Protein AF-0000000075643324 (afdb_homodimer)

Structure (mmCIF, N/CA/C/O backbone):
data_AF-0000000075643324-model_v1
#
loop_
_entity.id
_entity.type
_entity.pdbx_description
1 polymer 'Odorant-binding protein'
#
loop_
_atom_site.group_PDB
_atom_site.id
_atom_site.type_symbol
_atom_site.label_atom_id
_atom_site.label_alt_id
_atom_site.label_comp_id
_atom_site.label_asym_id
_atom_site.label_entity_id
_atom_site.label_seq_id
_atom_site.pdbx_PDB_ins_code
_atom_site.Cartn_x
_atom_site.Cartn_y
_atom_site.Cartn_z
_atom_site.occupancy
_atom_site.B_iso_or_equiv
_atom_site.auth_seq_id
_atom_site.auth_comp_id
_atom_site.auth_asym_id
_atom_site.auth_atom_id
_atom_site.pdbx_PDB_model_num
ATOM 1 N N . MET A 1 1 ? 51.656 -28.328 45.594 1 26.05 1 MET A N 1
ATOM 2 C CA . MET A 1 1 ? 50.875 -28.328 44.344 1 26.05 1 MET A CA 1
ATOM 3 C C . MET A 1 1 ? 49.688 -27.375 44.469 1 26.05 1 MET A C 1
ATOM 5 O O . MET A 1 1 ? 48.844 -27.516 45.344 1 26.05 1 MET A O 1
ATOM 9 N N . LYS A 1 2 ? 49.938 -26.016 44.125 1 32.22 2 LYS A N 1
ATOM 10 C CA . LYS A 1 2 ? 49.156 -24.797 44.031 1 32.22 2 LYS A CA 1
ATOM 11 C C . LYS A 1 2 ? 47.938 -24.969 43.125 1 32.22 2 LYS A C 1
ATOM 13 O O . LYS A 1 2 ? 48.094 -25.266 41.938 1 32.22 2 LYS A O 1
ATOM 18 N N . PHE A 1 3 ? 46.844 -25.469 43.656 1 33.06 3 PHE A N 1
ATOM 19 C CA . PHE A 1 3 ? 45.562 -25.594 42.938 1 33.06 3 PHE A CA 1
ATOM 20 C C . PHE A 1 3 ? 45.156 -24.25 42.344 1 33.06 3 PHE A C 1
ATOM 22 O O . PHE A 1 3 ? 45 -23.266 43.062 1 33.06 3 PHE A O 1
ATOM 29 N N . TYR A 1 4 ? 45.625 -23.938 41.125 1 33.69 4 TYR A N 1
ATOM 30 C CA . TYR A 1 4 ? 45.219 -22.891 40.219 1 33.69 4 TYR A CA 1
ATOM 31 C C . TYR A 1 4 ? 43.688 -22.922 40.031 1 33.69 4 TYR A C 1
ATOM 33 O O . TYR A 1 4 ? 43.125 -23.953 39.625 1 33.69 4 TYR A O 1
ATOM 41 N N . TYR A 1 5 ? 42.906 -22.359 41 1 31.95 5 TYR A N 1
ATOM 42 C CA . TYR A 1 5 ? 41.5 -22.031 40.781 1 31.95 5 TYR A CA 1
ATOM 43 C C . TYR A 1 5 ? 41.281 -21.375 39.438 1 31.95 5 TYR A C 1
ATOM 45 O O . TYR A 1 5 ? 41.844 -20.328 39.156 1 31.95 5 TYR A O 1
ATOM 53 N N . SER A 1 6 ? 41.125 -22.188 38.375 1 31.22 6 SER A N 1
ATOM 54 C CA . SER A 1 6 ? 40.625 -21.812 37.062 1 31.22 6 SER A CA 1
ATOM 55 C C . SER A 1 6 ? 39.312 -21 37.188 1 31.22 6 SER A C 1
ATOM 57 O O . SER A 1 6 ? 38.344 -21.5 37.719 1 31.22 6 SER A O 1
ATOM 59 N N . THR A 1 7 ? 39.438 -19.719 37.469 1 31.36 7 THR A N 1
ATOM 60 C CA . THR A 1 7 ? 38.344 -18.75 37.312 1 31.36 7 THR A CA 1
ATOM 61 C C . THR A 1 7 ? 37.625 -18.953 35.969 1 31.36 7 THR A C 1
ATOM 63 O O . THR A 1 7 ? 38.219 -18.75 34.906 1 31.36 7 THR A O 1
ATOM 66 N N . LEU A 1 8 ? 36.75 -19.969 35.875 1 30.42 8 LEU A N 1
ATOM 67 C CA . LEU A 1 8 ? 35.812 -20.078 34.781 1 30.42 8 LEU A CA 1
ATOM 68 C C . LEU A 1 8 ? 35.062 -18.766 34.594 1 30.42 8 LEU A C 1
ATOM 70 O O . LEU A 1 8 ? 34.281 -18.344 35.469 1 30.42 8 LEU A O 1
ATOM 74 N N . VAL A 1 9 ? 35.688 -17.734 34 1 28.97 9 VAL A N 1
ATOM 75 C CA . VAL A 1 9 ? 35 -16.578 33.469 1 28.97 9 VAL A CA 1
ATOM 76 C C . VAL A 1 9 ? 33.844 -17.016 32.562 1 28.97 9 VAL A C 1
ATOM 78 O O . VAL A 1 9 ? 34.094 -17.562 31.469 1 28.97 9 VAL A O 1
ATOM 81 N N . VAL A 1 10 ? 32.781 -17.547 33.094 1 28.33 10 VAL A N 1
ATOM 82 C CA . VAL A 1 10 ? 31.531 -17.641 32.344 1 28.33 10 VAL A CA 1
ATOM 83 C C . VAL A 1 10 ? 31.25 -16.297 31.641 1 28.33 10 VAL A C 1
ATOM 85 O O . VAL A 1 10 ? 30.969 -15.305 32.312 1 28.33 10 VAL A O 1
ATOM 88 N N . ALA A 1 11 ? 31.984 -15.992 30.609 1 29.44 11 ALA A N 1
ATOM 89 C CA . ALA A 1 11 ? 31.547 -14.953 29.672 1 29.44 11 ALA A CA 1
ATOM 90 C C . ALA A 1 11 ? 30.047 -15.078 29.391 1 29.44 11 ALA A C 1
ATOM 92 O O . ALA A 1 11 ? 29.609 -16.031 28.75 1 29.44 11 ALA A O 1
ATOM 93 N N . LEU A 1 12 ? 29.234 -14.609 30.344 1 29.08 12 LEU A N 1
ATOM 94 C CA . LEU A 1 12 ? 27.844 -14.305 30.016 1 29.08 12 LEU A CA 1
ATOM 95 C C . LEU A 1 12 ? 27.75 -13.602 28.656 1 29.08 12 LEU A C 1
ATOM 97 O O . LEU A 1 12 ? 28.156 -12.445 28.531 1 29.08 12 LEU A O 1
ATOM 101 N N . VAL A 1 13 ? 27.953 -14.375 27.562 1 28.94 13 VAL A N 1
ATOM 102 C CA . VAL A 1 13 ? 27.484 -13.898 26.266 1 28.94 13 VAL A CA 1
ATOM 103 C C . VAL A 1 13 ? 26.094 -13.305 26.406 1 28.94 13 VAL A C 1
ATOM 105 O O . VAL A 1 13 ? 25.125 -14.023 26.688 1 28.94 13 VAL A O 1
ATOM 108 N N . LEU A 1 14 ? 25.969 -12.133 27.094 1 29.2 14 LEU A N 1
ATOM 109 C CA . LEU A 1 14 ? 24.734 -11.359 26.906 1 29.2 14 LEU A CA 1
ATOM 110 C C . LEU A 1 14 ? 24.312 -11.359 25.438 1 29.2 14 LEU A C 1
ATOM 112 O O . LEU A 1 14 ? 25.078 -10.93 24.562 1 29.2 14 LEU A O 1
ATOM 116 N N . PRO A 1 15 ? 23.469 -12.297 25.016 1 30.7 15 PRO A N 1
ATOM 117 C CA . PRO A 1 15 ? 22.891 -12.023 23.703 1 30.7 15 PRO A CA 1
ATOM 118 C C . PRO A 1 15 ? 22.484 -10.562 23.531 1 30.7 15 PRO A C 1
ATOM 120 O O . PRO A 1 15 ? 21.75 -10.016 24.359 1 30.7 15 PRO A O 1
ATOM 123 N N . ALA A 1 16 ? 23.375 -9.672 23.125 1 28.12 16 ALA A N 1
ATOM 124 C CA . ALA A 1 16 ? 22.906 -8.422 22.516 1 28.12 16 ALA A CA 1
ATOM 125 C C . ALA A 1 16 ? 21.594 -8.633 21.781 1 28.12 16 ALA A C 1
ATOM 127 O O . ALA A 1 16 ? 21.562 -9.281 20.719 1 28.12 16 ALA A O 1
ATOM 128 N N . LEU A 1 17 ? 20.469 -8.781 22.516 1 29.27 17 LEU A N 1
ATOM 129 C CA . LEU A 1 17 ? 19.188 -8.438 21.906 1 29.27 17 LEU A CA 1
ATOM 130 C C . LEU A 1 17 ? 19.344 -7.242 20.969 1 29.27 17 LEU A C 1
ATOM 132 O O . LEU A 1 17 ? 19.469 -6.105 21.438 1 29.27 17 LEU A O 1
ATOM 136 N N . ILE A 1 18 ? 20.172 -7.312 19.984 1 28.97 18 ILE A N 1
ATOM 137 C CA . ILE A 1 18 ? 19.969 -6.344 18.906 1 28.97 18 ILE A CA 1
ATOM 138 C C . ILE A 1 18 ? 18.484 -6.004 18.812 1 28.97 18 ILE A C 1
ATOM 140 O O . ILE A 1 18 ? 17.656 -6.875 18.516 1 28.97 18 ILE A O 1
ATOM 144 N N . MET A 1 19 ? 18 -5.098 19.688 1 28.7 19 MET A N 1
ATOM 145 C CA . MET A 1 19 ? 16.797 -4.34 19.359 1 28.7 19 MET A CA 1
ATOM 146 C C . MET A 1 19 ? 16.672 -4.121 17.859 1 28.7 19 MET A C 1
ATOM 148 O O . MET A 1 19 ? 17.484 -3.404 17.266 1 28.7 19 MET A O 1
ATOM 152 N N . ALA A 1 20 ? 16.406 -5.16 17.125 1 31.94 20 ALA A N 1
ATOM 153 C CA . ALA A 1 20 ? 15.883 -4.992 15.773 1 31.94 20 ALA A CA 1
ATOM 154 C C . ALA A 1 20 ? 15.055 -3.715 15.664 1 31.94 20 ALA A C 1
ATOM 156 O O . ALA A 1 20 ? 14.047 -3.561 16.359 1 31.94 20 ALA A O 1
ATOM 157 N N . SER A 1 21 ? 15.672 -2.566 15.68 1 33.41 21 SER A N 1
ATOM 158 C CA . SER A 1 21 ? 14.992 -1.365 15.203 1 33.41 21 SER A CA 1
ATOM 159 C C . SER A 1 21 ? 13.867 -1.714 14.242 1 33.41 21 SER A C 1
ATOM 161 O O . SER A 1 21 ? 14.07 -2.479 13.297 1 33.41 21 SER A O 1
ATOM 163 N N . HIS A 1 22 ? 12.703 -1.805 14.75 1 32.66 22 HIS A N 1
ATOM 164 C CA . HIS A 1 22 ? 11.406 -2.014 14.109 1 32.66 22 HIS A CA 1
ATOM 165 C C . HIS A 1 22 ? 11.281 -1.162 12.844 1 32.66 22 HIS A C 1
ATOM 167 O O . HIS A 1 22 ? 10.766 -0.044 12.898 1 32.66 22 HIS A O 1
ATOM 173 N N . TRP A 1 23 ? 12.43 -0.871 12.219 1 35.53 23 TRP A N 1
ATOM 174 C CA . TRP A 1 23 ? 12.141 -0.378 10.883 1 35.53 23 TRP A CA 1
ATOM 175 C C . TRP A 1 23 ? 10.836 -0.973 10.352 1 35.53 23 TRP A C 1
ATOM 177 O O . TRP A 1 23 ? 10.547 -2.15 10.578 1 35.53 23 TRP A O 1
ATOM 187 N N . LYS A 1 24 ? 9.812 -0.297 10.57 1 41.84 24 LYS A N 1
ATOM 188 C CA . LYS A 1 24 ? 8.578 -0.656 9.883 1 41.84 24 LYS A CA 1
ATOM 189 C C . LYS A 1 24 ? 8.875 -1.443 8.609 1 41.84 24 LYS A C 1
ATOM 191 O O . LYS A 1 24 ? 9.555 -0.949 7.707 1 41.84 24 LYS A O 1
ATOM 196 N N . SER A 1 25 ? 9.328 -2.656 8.648 1 49.97 25 SER A N 1
ATOM 197 C CA . SER A 1 25 ? 9.609 -3.609 7.578 1 49.97 25 SER A CA 1
ATOM 198 C C . SER A 1 25 ? 8.734 -3.352 6.359 1 49.97 25 SER A C 1
ATOM 200 O O . SER A 1 25 ? 7.555 -3.014 6.496 1 49.97 25 SER A O 1
ATOM 202 N N . PRO A 1 26 ? 9.484 -3.211 5.242 1 57.12 26 PRO A N 1
ATOM 203 C CA . PRO A 1 26 ? 8.867 -3.428 3.934 1 57.12 26 PRO A CA 1
ATOM 204 C C . PRO A 1 26 ? 7.691 -4.398 3.988 1 57.12 26 PRO A C 1
ATOM 206 O O . PRO A 1 26 ? 7.465 -5.043 5.016 1 57.12 26 PRO A O 1
ATOM 209 N N . HIS A 1 27 ? 6.914 -4.258 3 1 77.62 27 HIS A N 1
ATOM 210 C CA . HIS A 1 27 ? 5.75 -5.074 2.682 1 77.62 27 HIS A CA 1
ATOM 211 C C . HIS A 1 27 ? 6.059 -6.559 2.828 1 77.62 27 HIS A C 1
ATOM 213 O O . HIS A 1 27 ? 6.449 -7.215 1.858 1 77.62 27 HIS A O 1
ATOM 219 N N . LEU A 1 28 ? 6.25 -7.031 4.184 1 88.88 28 LEU A N 1
ATOM 220 C CA . LEU A 1 28 ? 6.398 -8.461 4.41 1 88.88 28 LEU A CA 1
ATOM 221 C C . LEU A 1 28 ? 5.047 -9.117 4.68 1 88.88 28 LEU A C 1
ATOM 223 O O . LEU A 1 28 ? 4.203 -8.539 5.371 1 88.88 28 LEU A O 1
ATOM 227 N N . LYS A 1 29 ? 4.93 -10.336 4.082 1 92.31 29 LYS A N 1
ATOM 228 C CA . LYS A 1 29 ? 3.717 -11.125 4.289 1 92.31 29 LYS A CA 1
ATOM 229 C C . LYS A 1 29 ? 4.016 -12.617 4.25 1 92.31 29 LYS A C 1
ATOM 231 O O . LYS A 1 29 ? 4.742 -13.086 3.369 1 92.31 29 LYS A O 1
ATOM 236 N N . SER A 1 30 ? 3.525 -13.32 5.215 1 95 30 SER A N 1
ATOM 237 C CA . SER A 1 30 ? 3.672 -14.766 5.184 1 95 30 SER A CA 1
ATOM 238 C C . SER A 1 30 ? 2.566 -15.414 4.359 1 95 30 SER A C 1
ATOM 240 O O . SER A 1 30 ? 1.53 -14.797 4.105 1 95 30 SER A O 1
ATOM 242 N N . TRP A 1 31 ? 2.836 -16.656 4.027 1 96.12 31 TRP A N 1
ATOM 243 C CA . TRP A 1 31 ? 1.811 -17.406 3.316 1 96.12 31 TRP A CA 1
ATOM 244 C C . TRP A 1 31 ? 0.55 -17.547 4.164 1 96.12 31 TRP A C 1
ATOM 246 O O . TRP A 1 31 ? -0.563 -17.359 3.664 1 96.12 31 TRP A O 1
ATOM 256 N N . LYS A 1 32 ? 0.743 -17.812 5.395 1 95.31 32 LYS A N 1
ATOM 257 C CA . LYS A 1 32 ? -0.375 -18 6.312 1 95.31 32 LYS A CA 1
ATOM 258 C C . LYS A 1 32 ? -1.217 -16.734 6.434 1 95.31 32 LYS A C 1
ATOM 260 O O . LYS A 1 32 ? -2.447 -16.797 6.418 1 95.31 32 LYS A O 1
ATOM 265 N N . GLU A 1 33 ? -0.562 -15.648 6.555 1 93.69 33 GLU A N 1
ATOM 266 C CA . GLU A 1 33 ? -1.285 -14.383 6.629 1 93.69 33 GLU A CA 1
ATOM 267 C C . GLU A 1 33 ? -2.107 -14.141 5.367 1 93.69 33 GLU A C 1
ATOM 269 O O . GLU A 1 33 ? -3.268 -13.734 5.445 1 93.69 33 GLU A O 1
ATOM 274 N N . ALA A 1 34 ? -1.51 -14.375 4.23 1 95.69 34 ALA A N 1
ATOM 275 C CA . ALA A 1 34 ? -2.221 -14.211 2.965 1 95.69 34 ALA A CA 1
ATOM 276 C C . ALA A 1 34 ? -3.41 -15.164 2.879 1 95.69 34 ALA A C 1
ATOM 278 O O . ALA A 1 34 ? -4.488 -14.781 2.414 1 95.69 34 ALA A O 1
ATOM 279 N N . GLN A 1 35 ? -3.207 -16.375 3.342 1 97.12 35 GLN A N 1
ATOM 280 C CA . GLN A 1 35 ? -4.273 -17.375 3.336 1 97.12 35 GLN A CA 1
ATOM 281 C C . GLN A 1 35 ? -5.434 -16.953 4.23 1 97.12 35 GLN A C 1
ATOM 283 O O . GLN A 1 35 ? -6.598 -17.109 3.861 1 97.12 35 GLN A O 1
ATOM 288 N N . GLU A 1 36 ? -5.137 -16.453 5.316 1 95.12 36 GLU A N 1
ATOM 289 C CA . GLU A 1 36 ? -6.172 -15.984 6.238 1 95.12 36 GLU A CA 1
ATOM 290 C C . GLU A 1 36 ? -6.953 -14.82 5.641 1 95.12 36 GLU A C 1
ATOM 292 O O . GLU A 1 36 ? -8.188 -14.773 5.734 1 95.12 36 GLU A O 1
ATOM 297 N N . GLU A 1 37 ? -6.254 -13.906 5.059 1 93.88 37 GLU A N 1
ATOM 298 C CA . GLU A 1 37 ? -6.918 -12.797 4.391 1 93.88 37 GLU A CA 1
ATOM 299 C C . GLU A 1 37 ? -7.855 -13.297 3.291 1 93.88 37 GLU A C 1
ATOM 301 O O . GLU A 1 37 ? -9.008 -12.859 3.203 1 93.88 37 GLU A O 1
ATOM 306 N N . CYS A 1 38 ? -7.324 -14.148 2.529 1 97.25 38 CYS A N 1
ATOM 307 C CA . CYS A 1 38 ? -8.109 -14.648 1.403 1 97.25 38 CYS A CA 1
ATOM 308 C C . CYS A 1 38 ? -9.297 -15.461 1.888 1 97.25 38 CYS A C 1
ATOM 310 O O . CYS A 1 38 ? -10.359 -15.453 1.258 1 97.25 38 CYS A O 1
ATOM 312 N N . ALA A 1 39 ? -9.117 -16.172 2.975 1 97.06 39 ALA A N 1
ATOM 313 C CA . ALA A 1 39 ? -10.258 -16.875 3.561 1 97.06 39 ALA A CA 1
ATOM 314 C C . ALA A 1 39 ? -11.383 -15.914 3.904 1 97.06 39 ALA A C 1
ATOM 316 O O . ALA A 1 39 ? -12.562 -16.219 3.682 1 97.06 39 ALA A O 1
ATOM 317 N N . ASP A 1 40 ? -11.055 -14.781 4.324 1 93.69 40 ASP A N 1
ATOM 318 C CA . ASP A 1 40 ? -12.047 -13.766 4.637 1 93.69 40 ASP A CA 1
ATOM 319 C C . ASP A 1 40 ? -12.727 -13.25 3.369 1 93.69 40 ASP A C 1
ATOM 321 O O . ASP A 1 40 ? -13.953 -13.148 3.316 1 93.69 40 ASP A O 1
ATOM 325 N N . TYR A 1 41 ? -11.883 -12.953 2.408 1 95 41 TYR A N 1
ATOM 326 C CA . TYR A 1 41 ? -12.43 -12.43 1.161 1 95 41 TYR A CA 1
ATOM 327 C C . TYR A 1 41 ? -13.406 -13.414 0.535 1 95 41 TYR A C 1
ATOM 329 O O . TYR A 1 41 ? -14.422 -13.016 -0.038 1 95 41 TYR A O 1
ATOM 337 N N . LEU A 1 42 ? -13.039 -14.648 0.679 1 96.56 42 LEU A N 1
ATOM 338 C CA . LEU A 1 42 ? -13.797 -15.695 0.008 1 96.56 42 LEU A CA 1
ATOM 339 C C . LEU A 1 42 ? -14.836 -16.297 0.949 1 96.56 42 LEU A C 1
ATOM 341 O O . LEU A 1 42 ? -15.539 -17.234 0.579 1 96.56 42 LEU A O 1
ATOM 345 N N . ARG A 1 43 ? -14.883 -15.828 2.176 1 94.19 43 ARG A N 1
ATOM 346 C CA . ARG A 1 43 ? -15.844 -16.25 3.193 1 94.19 43 ARG A CA 1
ATOM 347 C C . ARG A 1 43 ? -15.727 -17.75 3.455 1 94.19 43 ARG A C 1
ATOM 349 O O . ARG A 1 43 ? -16.734 -18.469 3.477 1 94.19 43 ARG A O 1
ATOM 356 N N . LEU A 1 44 ? -14.516 -18.188 3.576 1 96.69 44 LEU A N 1
ATOM 357 C CA . LEU A 1 44 ? -14.234 -19.562 3.957 1 96.69 44 LEU A CA 1
ATOM 358 C C . LEU A 1 44 ? -14.094 -19.703 5.469 1 96.69 44 LEU A C 1
ATOM 360 O O . LEU A 1 44 ? -13.516 -18.828 6.121 1 96.69 44 LEU A O 1
ATOM 364 N N . THR A 1 45 ? -14.586 -20.797 5.996 1 95.56 45 THR A N 1
ATOM 365 C CA . THR A 1 45 ? -14.438 -21.047 7.426 1 95.56 45 THR A CA 1
ATOM 366 C C . THR A 1 45 ? -13.039 -21.594 7.734 1 95.56 45 THR A C 1
ATOM 368 O O . THR A 1 45 ? -12.367 -22.125 6.852 1 95.56 45 THR A O 1
ATOM 371 N N . ASP A 1 46 ? -12.711 -21.516 8.969 1 95.12 46 ASP A N 1
ATOM 372 C CA . ASP A 1 46 ? -11.438 -22.062 9.406 1 95.12 46 ASP A CA 1
ATOM 373 C C . ASP A 1 46 ? -11.367 -23.578 9.164 1 95.12 46 ASP A C 1
ATOM 375 O O . ASP A 1 46 ? -10.328 -24.109 8.781 1 95.12 46 ASP A O 1
ATOM 379 N N . GLU A 1 47 ? -12.43 -24.156 9.383 1 96.56 47 GLU A N 1
ATOM 380 C CA . GLU A 1 47 ? -12.5 -25.609 9.18 1 96.56 47 GLU A CA 1
ATOM 381 C C . GLU A 1 47 ? -12.234 -25.969 7.723 1 96.56 47 GLU A C 1
ATOM 383 O O . GLU A 1 47 ? -11.531 -26.938 7.438 1 96.56 47 GLU A O 1
ATOM 388 N N . THR A 1 48 ? -12.789 -25.188 6.871 1 97.69 48 THR A N 1
ATOM 389 C CA . THR A 1 48 ? -12.609 -25.438 5.445 1 97.69 48 THR A CA 1
ATOM 390 C C . THR A 1 48 ? -11.156 -25.25 5.039 1 97.69 48 THR A C 1
ATOM 392 O O . THR A 1 48 ? -10.602 -26.062 4.297 1 97.69 48 THR A O 1
ATOM 395 N N . VAL A 1 49 ? -10.539 -24.234 5.512 1 97.62 49 VAL A N 1
ATOM 396 C CA . VAL A 1 49 ? -9.148 -23.953 5.184 1 97.62 49 VAL A CA 1
ATOM 397 C C . VAL A 1 49 ? -8.242 -25.047 5.73 1 97.62 49 VAL A C 1
ATOM 399 O O . VAL A 1 49 ? -7.32 -25.5 5.043 1 97.62 49 VAL A O 1
ATOM 402 N N . GLU A 1 50 ? -8.57 -25.469 6.918 1 96.88 50 GLU A N 1
ATOM 403 C CA . GLU A 1 50 ? -7.801 -26.547 7.52 1 96.88 50 GLU A CA 1
ATOM 404 C C . GLU A 1 50 ? -7.914 -27.828 6.703 1 96.88 50 GLU A C 1
ATOM 406 O O . GLU A 1 50 ? -6.934 -28.562 6.539 1 96.88 50 GLU A O 1
ATOM 411 N N . ARG A 1 51 ? -9.039 -28.078 6.281 1 97.81 51 ARG A N 1
ATOM 412 C CA . ARG A 1 51 ? -9.242 -29.25 5.434 1 97.81 51 ARG A CA 1
ATOM 413 C C . ARG A 1 51 ? -8.367 -29.172 4.184 1 97.81 51 ARG A C 1
ATOM 415 O O . ARG A 1 51 ? -7.73 -30.156 3.803 1 97.81 51 ARG A O 1
ATOM 422 N N . TYR A 1 52 ? -8.391 -27.969 3.521 1 97.44 52 TYR A N 1
ATOM 423 C CA . TYR A 1 52 ? -7.57 -27.781 2.328 1 97.44 52 TYR A CA 1
ATOM 424 C C . TYR A 1 52 ? -6.102 -28.062 2.625 1 97.44 52 TYR A C 1
ATOM 426 O O . TYR A 1 52 ? -5.43 -28.766 1.868 1 97.44 52 TYR A O 1
ATOM 434 N N . GLU A 1 53 ? -5.59 -27.562 3.742 1 95.62 53 GLU A N 1
ATOM 435 C CA . GLU A 1 53 ? -4.195 -27.734 4.141 1 95.62 53 GLU A CA 1
ATOM 436 C C . GLU A 1 53 ? -3.877 -29.203 4.387 1 95.62 53 GLU A C 1
ATOM 438 O O . GLU A 1 53 ? -2.871 -29.719 3.889 1 95.62 53 GLU A O 1
ATOM 443 N N . ASN A 1 54 ? -4.73 -29.812 5.098 1 96.12 54 ASN A N 1
ATOM 444 C CA . ASN A 1 54 ? -4.504 -31.203 5.488 1 96.12 54 ASN A CA 1
ATOM 445 C C . ASN A 1 54 ? -4.527 -32.125 4.281 1 96.12 54 ASN A C 1
ATOM 447 O O . ASN A 1 54 ? -3.842 -33.156 4.27 1 96.12 54 ASN A O 1
ATOM 451 N N . GLN A 1 55 ? -5.297 -31.734 3.338 1 96.62 55 GLN A N 1
ATOM 452 C CA . GLN A 1 55 ? -5.438 -32.562 2.16 1 96.62 55 GLN A CA 1
ATOM 453 C C . GLN A 1 55 ? -4.461 -32.156 1.064 1 96.62 55 GLN A C 1
ATOM 455 O O . GLN A 1 55 ? -4.539 -32.656 -0.064 1 96.62 55 GLN A O 1
ATOM 460 N N . GLY A 1 56 ? -3.652 -31.266 1.362 1 95.38 56 GLY A N 1
ATOM 461 C CA . GLY A 1 56 ? -2.648 -30.844 0.404 1 95.38 56 GLY A CA 1
ATOM 462 C C . GLY A 1 56 ? -3.219 -29.984 -0.717 1 95.38 56 GLY A C 1
ATOM 463 O O . GLY A 1 56 ? -2.814 -30.125 -1.873 1 95.38 56 GLY A O 1
ATOM 464 N N . TYR A 1 57 ? -4.25 -29.234 -0.438 1 97.31 57 TYR A N 1
ATOM 465 C CA . TYR A 1 57 ? -4.891 -28.312 -1.369 1 97.31 57 TYR A CA 1
ATOM 466 C C . TYR A 1 57 ? -5.469 -29.062 -2.564 1 97.31 57 TYR A C 1
ATOM 468 O O . TYR A 1 57 ? -4.93 -28.984 -3.67 1 97.31 57 TYR A O 1
ATOM 476 N N . PRO A 1 58 ? -6.598 -29.672 -2.398 1 97.75 58 PRO A N 1
ATOM 477 C CA . PRO A 1 58 ? -7.199 -30.547 -3.4 1 97.75 58 PRO A CA 1
ATOM 478 C C . PRO A 1 58 ? -7.648 -29.797 -4.656 1 97.75 58 PRO A C 1
ATOM 480 O O . PRO A 1 58 ? -7.797 -28.578 -4.625 1 97.75 58 PRO A O 1
ATOM 483 N N . ASP A 1 59 ? -7.852 -30.531 -5.699 1 96.69 59 ASP A N 1
ATOM 484 C CA . ASP A 1 59 ? -8.25 -30 -6.996 1 96.69 59 ASP A CA 1
ATOM 485 C C . ASP A 1 59 ? -9.75 -29.719 -7.043 1 96.69 59 ASP A C 1
ATOM 487 O O . ASP A 1 59 ? -10.484 -30.391 -7.766 1 96.69 59 ASP A O 1
ATOM 491 N N . GLU A 1 60 ? -10.164 -28.734 -6.395 1 96.62 60 GLU A N 1
ATOM 492 C CA . GLU A 1 60 ? -11.547 -28.266 -6.395 1 96.62 60 GLU A CA 1
ATOM 493 C C . GLU A 1 60 ? -11.617 -26.75 -6.582 1 96.62 60 GLU A C 1
ATOM 495 O O . GLU A 1 60 ? -10.664 -26.031 -6.262 1 96.62 60 GLU A O 1
ATOM 500 N N . ASN A 1 61 ? -12.734 -26.359 -7.031 1 96.5 61 ASN A N 1
ATOM 501 C CA . ASN A 1 61 ? -12.898 -24.969 -7.43 1 96.5 61 ASN A CA 1
ATOM 502 C C . ASN A 1 61 ? -12.633 -24.016 -6.27 1 96.5 61 ASN A C 1
ATOM 504 O O . ASN A 1 61 ? -11.977 -22.984 -6.441 1 96.5 61 ASN A O 1
ATOM 508 N N . SER A 1 62 ? -13.125 -24.344 -5.125 1 96.56 62 SER A N 1
ATOM 509 C CA . SER A 1 62 ? -12.945 -23.469 -3.967 1 96.56 62 SER A CA 1
ATOM 510 C C . SER A 1 62 ? -11.469 -23.375 -3.578 1 96.56 62 SER A C 1
ATOM 512 O O . SER A 1 62 ? -11 -22.312 -3.17 1 96.56 62 SER A O 1
ATOM 514 N N . THR A 1 63 ? -10.742 -24.438 -3.693 1 98.31 63 THR A N 1
ATOM 515 C CA . THR A 1 63 ? -9.305 -24.422 -3.432 1 98.31 63 THR A CA 1
ATOM 516 C C . THR A 1 63 ? -8.578 -23.594 -4.484 1 98.31 63 THR A C 1
ATOM 518 O O . THR A 1 63 ? -7.641 -22.844 -4.16 1 98.31 63 THR A O 1
ATOM 521 N N . HIS A 1 64 ? -9.039 -23.75 -5.742 1 98.44 64 HIS A N 1
ATOM 522 C CA . HIS A 1 64 ? -8.461 -22.953 -6.812 1 98.44 64 HIS A CA 1
ATOM 523 C C . HIS A 1 64 ? -8.57 -21.469 -6.5 1 98.44 64 HIS A C 1
ATOM 525 O O . HIS A 1 64 ? -7.598 -20.719 -6.656 1 98.44 64 HIS A O 1
ATOM 531 N N . LYS A 1 65 ? -9.703 -21.078 -6.051 1 98.19 65 LYS A N 1
ATOM 532 C CA . LYS A 1 65 ? -9.961 -19.672 -5.73 1 98.19 65 LYS A CA 1
ATOM 533 C C . LYS A 1 65 ? -9.07 -19.203 -4.586 1 98.19 65 LYS A C 1
ATOM 535 O O . LYS A 1 65 ? -8.531 -18.094 -4.629 1 98.19 65 LYS A O 1
ATOM 540 N N . LEU A 1 66 ? -8.938 -20.016 -3.621 1 98.69 66 LEU A N 1
ATOM 541 C CA . LEU A 1 66 ? -8.109 -19.656 -2.477 1 98.69 66 LEU A CA 1
ATOM 542 C C . LEU A 1 66 ? -6.66 -19.453 -2.898 1 98.69 66 LEU A C 1
ATOM 544 O O . LEU A 1 66 ? -6.051 -18.422 -2.57 1 98.69 66 LEU A O 1
ATOM 548 N N . ILE A 1 67 ? -6.156 -20.391 -3.617 1 98.69 67 ILE A N 1
ATOM 549 C CA . ILE A 1 67 ? -4.758 -20.344 -4.023 1 98.69 67 ILE A CA 1
ATOM 550 C C . ILE A 1 67 ? -4.531 -19.141 -4.941 1 98.69 67 ILE A C 1
ATOM 552 O O . ILE A 1 67 ? -3.541 -18.422 -4.797 1 98.69 67 ILE A O 1
ATOM 556 N N . HIS A 1 68 ? -5.469 -18.969 -5.887 1 98.62 68 HIS A N 1
ATOM 557 C CA . HIS A 1 68 ? -5.371 -17.812 -6.77 1 98.62 68 HIS A CA 1
ATOM 558 C C . HIS A 1 68 ? -5.359 -16.5 -5.969 1 98.62 68 HIS A C 1
ATOM 560 O O . HIS A 1 68 ? -4.523 -15.633 -6.215 1 98.62 68 HIS A O 1
ATOM 566 N N . CYS A 1 69 ? -6.234 -16.406 -5.016 1 98.44 69 CYS A N 1
ATOM 567 C CA . CYS A 1 69 ? -6.309 -15.234 -4.145 1 98.44 69 CYS A CA 1
ATOM 568 C C . CYS A 1 69 ? -4.984 -15.008 -3.42 1 98.44 69 CYS A C 1
ATOM 570 O O . CYS A 1 69 ? -4.488 -13.883 -3.359 1 98.44 69 CYS A O 1
ATOM 572 N N . ILE A 1 70 ? -4.422 -16.047 -2.891 1 98.25 70 ILE A N 1
ATOM 573 C CA . ILE A 1 70 ? -3.166 -15.938 -2.152 1 98.25 70 ILE A CA 1
ATOM 574 C C . ILE A 1 70 ? -2.062 -15.438 -3.08 1 98.25 70 ILE A C 1
ATOM 576 O O . ILE A 1 70 ? -1.324 -14.508 -2.732 1 98.25 70 ILE A O 1
ATOM 580 N N . LEU A 1 71 ? -1.986 -16.031 -4.242 1 98.56 71 LEU A N 1
ATOM 581 C CA . LEU A 1 71 ? -0.938 -15.664 -5.188 1 98.56 71 LEU A CA 1
ATOM 582 C C . LEU A 1 71 ? -1.087 -14.211 -5.625 1 98.56 71 LEU A C 1
ATOM 584 O O . LEU A 1 71 ? -0.09 -13.516 -5.824 1 98.56 71 LEU A O 1
ATOM 588 N N . VAL A 1 72 ? -2.289 -13.75 -5.785 1 97.31 72 VAL A N 1
ATOM 589 C CA . VAL A 1 72 ? -2.553 -12.352 -6.121 1 97.31 72 VAL A CA 1
ATOM 590 C C . VAL A 1 72 ? -2.152 -11.453 -4.953 1 97.31 72 VAL A C 1
ATOM 592 O O . VAL A 1 72 ? -1.508 -10.422 -5.148 1 97.31 72 VAL A O 1
ATOM 595 N N . THR A 1 73 ? -2.473 -11.891 -3.77 1 95.56 73 THR A N 1
ATOM 596 C CA . THR A 1 73 ? -2.242 -11.102 -2.562 1 95.56 73 THR A CA 1
ATOM 597 C C . THR A 1 73 ? -0.749 -10.922 -2.314 1 95.56 73 THR A C 1
ATOM 599 O O . THR A 1 73 ? -0.312 -9.852 -1.884 1 95.56 73 THR A O 1
ATOM 602 N N . VAL A 1 74 ? 0.008 -11.914 -2.639 1 96.56 74 VAL A N 1
ATOM 603 C CA . VAL A 1 74 ? 1.443 -11.805 -2.398 1 96.56 74 VAL A CA 1
ATOM 604 C C . VAL A 1 74 ? 2.152 -11.383 -3.684 1 96.56 74 VAL A C 1
ATOM 606 O O . VAL A 1 74 ? 3.379 -11.461 -3.777 1 96.56 74 VAL A O 1
ATOM 609 N N . ASN A 1 75 ? 1.398 -11.047 -4.66 1 96.31 75 ASN A N 1
ATOM 610 C CA . ASN A 1 75 ? 1.869 -10.547 -5.945 1 96.31 75 ASN A CA 1
ATOM 611 C C . ASN A 1 75 ? 2.789 -11.555 -6.637 1 96.31 75 ASN A C 1
ATOM 613 O O . ASN A 1 75 ? 3.818 -11.172 -7.195 1 96.31 75 ASN A O 1
ATOM 617 N N . ALA A 1 76 ? 2.406 -12.789 -6.559 1 98 76 ALA A N 1
ATOM 618 C CA . ALA A 1 76 ? 3.15 -13.867 -7.207 1 98 76 ALA A CA 1
ATOM 619 C C . ALA A 1 76 ? 2.459 -14.32 -8.484 1 98 76 ALA A C 1
ATOM 621 O O . ALA A 1 76 ? 2.9 -15.273 -9.133 1 98 76 ALA A O 1
ATOM 622 N N . TRP A 1 77 ? 1.363 -13.594 -8.836 1 96.44 77 TRP A N 1
ATOM 623 C CA . TRP A 1 77 ? 0.568 -13.984 -10 1 96.44 77 TRP A CA 1
ATOM 624 C C . TRP A 1 77 ? 0.357 -12.797 -10.93 1 96.44 77 TRP A C 1
ATOM 626 O O . TRP A 1 77 ? 0.104 -11.68 -10.477 1 96.44 77 TRP A O 1
ATOM 636 N N . ASN A 1 78 ? 0.54 -13.039 -12.102 1 89.81 78 ASN A N 1
ATOM 637 C CA . ASN A 1 78 ? 0.183 -12.117 -13.18 1 89.81 78 ASN A CA 1
ATOM 638 C C . ASN A 1 78 ? -0.808 -12.75 -14.148 1 89.81 78 ASN A C 1
ATOM 640 O O . ASN A 1 78 ? -0.555 -13.836 -14.688 1 89.81 78 ASN A O 1
ATOM 644 N N . GLU A 1 79 ? -1.847 -12.133 -14.398 1 84.06 79 GLU A N 1
ATOM 645 C CA . GLU A 1 79 ? -2.926 -12.703 -15.195 1 84.06 79 GLU A CA 1
ATOM 646 C C . GLU A 1 79 ? -2.455 -13.008 -16.625 1 84.06 79 GLU A C 1
ATOM 648 O O . GLU A 1 79 ? -2.975 -13.914 -17.266 1 84.06 79 GLU A O 1
ATOM 653 N N . ASP A 1 80 ? -1.415 -12.32 -17.016 1 80.69 80 ASP A N 1
ATOM 654 C CA . ASP A 1 80 ? -0.942 -12.484 -18.391 1 80.69 80 ASP A CA 1
ATOM 655 C C . ASP A 1 80 ? 0.182 -13.516 -18.453 1 80.69 80 ASP A C 1
ATOM 657 O O . ASP A 1 80 ? 0.17 -14.398 -19.328 1 80.69 80 ASP A O 1
ATOM 661 N N . SER A 1 81 ? 1.095 -13.445 -17.484 1 85.62 81 SER A N 1
ATOM 662 C CA . SER A 1 81 ? 2.314 -14.234 -17.594 1 85.62 81 SER A CA 1
ATOM 663 C C . SER A 1 81 ? 2.285 -15.43 -16.656 1 85.62 81 SER A C 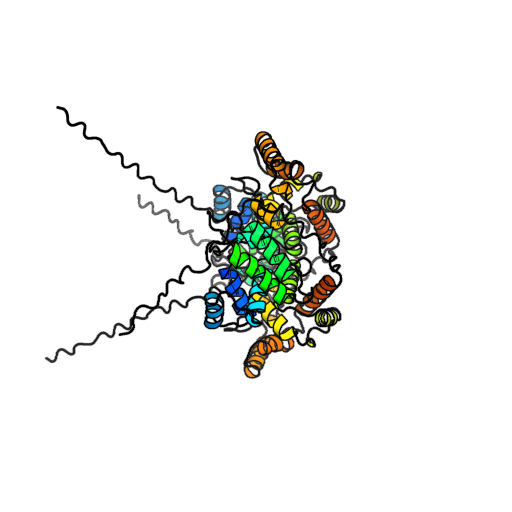1
ATOM 665 O O . SER A 1 81 ? 3.104 -16.344 -16.766 1 85.62 81 SER A O 1
ATOM 667 N N . GLY A 1 82 ? 1.299 -15.445 -15.797 1 92.12 82 GLY A N 1
ATOM 668 C CA . GLY A 1 82 ? 1.215 -16.562 -14.859 1 92.12 82 GLY A CA 1
ATOM 669 C C . GLY A 1 82 ? 2.045 -16.344 -13.609 1 92.12 82 GLY A C 1
ATOM 670 O O . GLY A 1 82 ? 2.164 -15.219 -13.117 1 92.12 82 GLY A O 1
ATOM 671 N N . VAL A 1 83 ? 2.529 -17.422 -13.125 1 96.31 83 VAL A N 1
ATOM 672 C CA . VAL A 1 83 ? 3.203 -17.391 -11.828 1 96.31 83 VAL A CA 1
ATOM 673 C C . VAL A 1 83 ? 4.562 -16.719 -11.969 1 96.31 83 VAL A C 1
ATOM 675 O O . VAL A 1 83 ? 5.27 -16.922 -12.953 1 96.31 83 VAL A O 1
ATOM 678 N N . LYS A 1 84 ? 4.875 -15.898 -11.031 1 96.06 84 LYS A N 1
ATOM 679 C CA . LYS A 1 84 ? 6.195 -15.289 -10.922 1 96.06 84 LYS A CA 1
ATOM 680 C C . LYS A 1 84 ? 7.141 -16.156 -10.094 1 96.06 84 LYS A C 1
ATOM 682 O O . LYS A 1 84 ? 7.137 -16.078 -8.867 1 96.06 84 LYS A O 1
ATOM 687 N N . ASP A 1 85 ? 7.98 -16.797 -10.781 1 95.75 85 ASP A N 1
ATOM 688 C CA . ASP A 1 85 ? 8.891 -17.719 -10.125 1 95.75 85 ASP A CA 1
ATOM 689 C C . ASP A 1 85 ? 9.742 -17.016 -9.07 1 95.75 85 ASP A C 1
ATOM 691 O O . ASP A 1 85 ? 9.891 -17.516 -7.953 1 95.75 85 ASP A O 1
ATOM 695 N N . TYR A 1 86 ? 10.219 -15.852 -9.453 1 96.19 86 TYR A N 1
ATOM 696 C CA . TYR A 1 86 ? 11.164 -15.125 -8.609 1 96.19 86 TYR A CA 1
ATOM 697 C C . TYR A 1 86 ? 10.469 -14.578 -7.363 1 96.19 86 TYR A C 1
ATOM 699 O O . TYR A 1 86 ? 11.117 -14.039 -6.469 1 96.19 86 TYR A O 1
ATOM 707 N N . VAL A 1 87 ? 9.156 -14.758 -7.234 1 97.69 87 VAL A N 1
ATOM 708 C CA . VAL A 1 87 ? 8.414 -14.344 -6.047 1 97.69 87 VAL A CA 1
ATOM 709 C C . VAL A 1 87 ? 7.969 -15.578 -5.262 1 97.69 87 VAL A C 1
ATOM 711 O O . VAL A 1 87 ? 8.281 -15.703 -4.074 1 97.69 87 VAL A O 1
ATOM 714 N N . ILE A 1 88 ? 7.328 -16.516 -5.938 1 97.81 88 ILE A N 1
ATOM 715 C CA . ILE A 1 88 ? 6.641 -17.609 -5.254 1 97.81 88 ILE A CA 1
ATOM 716 C C . ILE A 1 88 ? 7.664 -18.516 -4.559 1 97.81 88 ILE A C 1
ATOM 718 O O . ILE A 1 88 ? 7.391 -19.062 -3.496 1 97.81 88 ILE A O 1
ATOM 722 N N . LYS A 1 89 ? 8.805 -18.688 -5.098 1 95.81 89 LYS A N 1
ATOM 723 C CA . LYS A 1 89 ? 9.781 -19.609 -4.551 1 95.81 89 LYS A CA 1
ATOM 724 C C . LYS A 1 89 ? 10.211 -19.203 -3.146 1 95.81 89 LYS A C 1
ATOM 726 O O . LYS A 1 89 ? 10.625 -20.047 -2.346 1 95.81 89 LYS A O 1
ATOM 731 N N . ASN A 1 90 ? 10.094 -17.906 -2.84 1 96.25 90 ASN A N 1
ATOM 732 C CA . ASN A 1 90 ? 10.523 -17.391 -1.543 1 96.25 90 ASN A CA 1
ATOM 733 C C . ASN A 1 90 ? 9.648 -17.922 -0.413 1 96.25 90 ASN A C 1
ATOM 735 O O . ASN A 1 90 ? 10.016 -17.828 0.76 1 96.25 90 ASN A O 1
ATOM 739 N N . PHE A 1 91 ? 8.547 -18.484 -0.791 1 97.44 91 PHE A N 1
ATOM 740 C CA . PHE A 1 91 ? 7.598 -18.938 0.223 1 97.44 91 PHE A CA 1
ATOM 741 C C . PHE A 1 91 ? 7.82 -20.406 0.552 1 97.44 91 PHE A C 1
ATOM 743 O O . PHE A 1 91 ? 7.078 -20.984 1.348 1 97.44 91 PHE A O 1
ATOM 750 N N . PHE A 1 92 ? 8.883 -20.953 -0.066 1 96.19 92 PHE A N 1
ATOM 751 C CA . PHE A 1 92 ? 9.195 -22.359 0.157 1 96.19 92 PHE A CA 1
ATOM 752 C C . PHE A 1 92 ? 10.656 -22.547 0.54 1 96.19 92 PHE A C 1
ATOM 754 O O . PHE A 1 92 ? 11.477 -21.641 0.338 1 96.19 92 PHE A O 1
ATOM 761 N N . TYR A 1 93 ? 10.914 -23.688 1.182 1 90.88 93 TYR A N 1
ATOM 762 C CA . TYR A 1 93 ? 12.281 -24.094 1.51 1 90.88 93 TYR A CA 1
ATOM 763 C C . TYR A 1 93 ? 12.523 -25.547 1.129 1 90.88 93 TYR A C 1
ATOM 765 O O . TYR A 1 93 ? 12.094 -26.453 1.841 1 90.88 93 TYR A O 1
ATOM 773 N N . PRO A 1 94 ? 13.234 -25.703 0.071 1 88.25 94 PRO A N 1
ATOM 774 C CA . PRO A 1 94 ? 13.484 -27.078 -0.35 1 88.25 94 PRO A CA 1
ATOM 775 C C . PRO A 1 94 ? 14.406 -27.828 0.604 1 88.25 94 PRO A C 1
ATOM 777 O O . PRO A 1 94 ? 15.164 -27.203 1.354 1 88.25 94 PRO A O 1
ATOM 780 N N . SER A 1 95 ? 14.211 -29.141 0.561 1 85.38 95 SER A N 1
ATOM 781 C CA . SER A 1 95 ? 15.148 -29.953 1.311 1 85.38 95 SER A CA 1
ATOM 782 C C . SER A 1 95 ? 16.578 -29.734 0.834 1 85.38 95 SER A C 1
ATOM 784 O O . SER A 1 95 ? 16.844 -29.703 -0.37 1 85.38 95 SER A O 1
ATOM 786 N N . PRO A 1 96 ? 17.406 -29.641 1.812 1 85.56 96 PRO A N 1
ATOM 787 C CA . PRO A 1 96 ? 18.797 -29.406 1.432 1 85.56 96 PRO A CA 1
ATOM 788 C C . PRO A 1 96 ? 19.391 -30.547 0.597 1 85.56 96 PRO A C 1
ATOM 790 O O . PRO A 1 96 ? 20.344 -30.328 -0.167 1 85.56 96 PRO A O 1
ATOM 793 N N . SER A 1 97 ? 18.859 -31.625 0.718 1 86.56 97 SER A N 1
ATOM 794 C CA . SER A 1 97 ? 19.375 -32.781 0.013 1 86.56 97 SER A CA 1
ATOM 795 C C . SER A 1 97 ? 18.797 -32.875 -1.396 1 86.56 97 SER A C 1
ATOM 797 O O . SER A 1 97 ? 19.312 -33.625 -2.23 1 86.56 97 SER A O 1
ATOM 799 N N . ASP A 1 98 ? 17.812 -32.125 -1.616 1 86.19 98 ASP A N 1
ATOM 800 C CA . ASP A 1 98 ? 17.172 -32.156 -2.928 1 86.19 98 ASP A CA 1
ATOM 801 C C . ASP A 1 98 ? 17.781 -31.109 -3.865 1 86.19 98 ASP A C 1
ATOM 803 O O . ASP A 1 98 ? 17.484 -29.922 -3.75 1 86.19 98 ASP A O 1
ATOM 807 N N . THR A 1 99 ? 18.469 -31.547 -4.828 1 86.44 99 THR A N 1
ATOM 808 C CA . THR A 1 99 ? 19.156 -30.625 -5.723 1 86.44 99 THR A CA 1
ATOM 809 C C . THR A 1 99 ? 18.422 -30.516 -7.059 1 86.44 99 THR A C 1
ATOM 811 O O . THR A 1 99 ? 18.844 -29.766 -7.941 1 86.44 99 THR A O 1
ATOM 814 N N . CYS A 1 100 ? 17.328 -31.219 -7.191 1 91.5 100 CYS A N 1
ATOM 815 C CA . CYS A 1 100 ? 16.688 -31.266 -8.5 1 91.5 100 CYS A CA 1
ATOM 816 C C . CYS A 1 100 ? 15.328 -30.578 -8.453 1 91.5 100 CYS A C 1
ATOM 818 O O . CYS A 1 100 ? 14.57 -30.641 -9.43 1 91.5 100 CYS A O 1
ATOM 820 N N . TYR A 1 101 ? 15.125 -29.969 -7.379 1 91.62 101 TYR A N 1
ATOM 821 C CA . TYR A 1 101 ? 13.781 -29.453 -7.176 1 91.62 101 TYR A CA 1
ATOM 822 C C . TYR A 1 101 ? 13.461 -28.375 -8.203 1 91.62 101 TYR A C 1
ATOM 824 O O . TYR A 1 101 ? 12.32 -28.25 -8.656 1 91.62 101 TYR A O 1
ATOM 832 N N . VAL A 1 102 ? 14.414 -27.609 -8.641 1 92.31 102 VAL A N 1
ATOM 833 C CA . VAL A 1 102 ? 14.188 -26.531 -9.594 1 92.31 102 VAL A CA 1
ATOM 834 C C . VAL A 1 102 ? 13.766 -27.109 -10.945 1 92.31 102 VAL A C 1
ATOM 836 O O . VAL A 1 102 ? 12.766 -26.688 -11.523 1 92.31 102 VAL A O 1
ATOM 839 N N . ASN A 1 103 ? 14.5 -28.109 -11.367 1 92.25 103 ASN A N 1
ATOM 840 C CA . ASN A 1 103 ? 14.195 -28.75 -12.641 1 92.25 103 ASN A CA 1
ATOM 841 C C . ASN A 1 103 ? 12.859 -29.484 -12.602 1 92.25 103 ASN A C 1
ATOM 843 O O . ASN A 1 103 ? 12.078 -29.406 -13.547 1 92.25 103 ASN A O 1
ATOM 847 N N . ARG A 1 104 ? 12.641 -30.172 -11.531 1 94.06 104 ARG A N 1
ATOM 848 C CA . ARG A 1 104 ? 11.367 -30.875 -11.391 1 94.06 104 ARG A CA 1
ATOM 849 C C . ARG A 1 104 ? 10.195 -29.891 -11.422 1 94.06 104 ARG A C 1
ATOM 851 O O . ARG A 1 104 ? 9.141 -30.203 -11.969 1 94.06 104 ARG A O 1
ATOM 858 N N . THR A 1 105 ? 10.383 -28.797 -10.812 1 94.56 105 THR A N 1
ATOM 859 C CA . THR A 1 105 ? 9.328 -27.781 -10.812 1 94.56 105 THR A CA 1
ATOM 860 C C . THR A 1 105 ? 9.078 -27.266 -12.219 1 94.56 105 THR A C 1
ATOM 862 O O . THR A 1 105 ? 7.926 -27.109 -12.641 1 94.56 105 THR A O 1
ATOM 865 N N . HIS A 1 106 ? 10.125 -27.031 -12.93 1 93.75 106 HIS A N 1
ATOM 866 C CA . HIS A 1 106 ? 10 -26.562 -14.305 1 93.75 106 HIS A CA 1
ATOM 867 C C . HIS A 1 106 ? 9.266 -27.594 -15.164 1 93.75 106 HIS A C 1
ATOM 869 O O . HIS A 1 106 ? 8.391 -27.234 -15.953 1 93.75 106 HIS A O 1
ATOM 875 N N . GLU A 1 107 ? 9.633 -28.797 -15 1 93.94 107 GLU A N 1
ATOM 876 C CA . GLU A 1 107 ? 8.969 -29.875 -15.734 1 93.94 107 GLU A CA 1
ATOM 877 C C . GLU A 1 107 ? 7.488 -29.953 -15.359 1 93.94 107 GLU A C 1
ATOM 879 O O . GLU A 1 107 ? 6.633 -30.109 -16.234 1 93.94 107 GLU A O 1
ATOM 884 N N . CYS A 1 108 ? 7.258 -29.859 -14.094 1 95.69 108 CYS A N 1
ATOM 885 C CA . CYS A 1 108 ? 5.887 -29.875 -13.586 1 95.69 108 CYS A CA 1
ATOM 886 C C . CYS A 1 108 ? 5.059 -28.766 -14.219 1 95.69 108 CYS A C 1
ATOM 888 O O . CYS A 1 108 ? 3.934 -29 -14.664 1 95.69 108 CYS A O 1
ATOM 890 N N . LEU A 1 109 ? 5.566 -27.562 -14.312 1 95.5 109 LEU A N 1
ATOM 891 C CA . LEU A 1 109 ? 4.879 -26.422 -14.898 1 95.5 109 LEU A CA 1
ATOM 892 C C . LEU A 1 109 ? 4.617 -26.656 -16.375 1 95.5 109 LEU A C 1
ATOM 894 O O . LEU A 1 109 ? 3.52 -26.375 -16.875 1 95.5 109 LEU A O 1
ATOM 898 N N . CYS A 1 110 ? 5.543 -27.172 -17.062 1 93.56 110 CYS A N 1
ATOM 899 C CA . CYS A 1 110 ? 5.422 -27.422 -18.5 1 93.56 110 CYS A CA 1
ATOM 900 C C . CYS A 1 110 ? 4.359 -28.484 -18.781 1 93.56 110 CYS A C 1
ATOM 902 O O . CYS A 1 110 ? 3.594 -28.359 -19.734 1 93.56 110 CYS A O 1
ATOM 904 N N . GLU A 1 111 ? 4.309 -29.406 -17.922 1 94.62 111 GLU A N 1
ATOM 905 C CA . GLU A 1 111 ? 3.426 -30.547 -18.156 1 94.62 111 GLU A CA 1
ATOM 906 C C . GLU A 1 111 ? 1.998 -30.234 -17.719 1 94.62 111 GLU A C 1
ATOM 908 O O . GLU A 1 111 ? 1.036 -30.688 -18.344 1 94.62 111 GLU A O 1
ATOM 913 N N . THR A 1 112 ? 1.894 -29.5 -16.641 1 94.88 112 THR A N 1
ATOM 914 C CA . THR A 1 112 ? 0.582 -29.422 -16 1 94.88 112 THR A CA 1
ATOM 915 C C . THR A 1 112 ? -0.048 -28.047 -16.203 1 94.88 112 THR A C 1
ATOM 917 O O . THR A 1 112 ? -1.273 -27.922 -16.203 1 94.88 112 THR A O 1
ATOM 920 N N . VAL A 1 113 ? 0.719 -27.031 -16.375 1 94.75 113 VAL A N 1
ATOM 921 C CA . VAL A 1 113 ? 0.182 -25.672 -16.422 1 94.75 113 VAL A CA 1
ATOM 922 C C . VAL A 1 113 ? 0.147 -25.188 -17.875 1 94.75 113 VAL A C 1
ATOM 924 O O . VAL A 1 113 ? -0.864 -24.641 -18.328 1 94.75 113 VAL A O 1
ATOM 927 N N . SER A 1 114 ? 1.163 -25.422 -18.609 1 90.56 114 SER A N 1
ATOM 928 C CA . SER A 1 114 ? 1.339 -24.891 -19.953 1 90.56 114 SER A CA 1
ATOM 929 C C . SER A 1 114 ? 0.205 -25.344 -20.875 1 90.56 114 SER A C 1
ATOM 931 O O . SER A 1 114 ? -0.241 -24.578 -21.734 1 90.56 114 SER A O 1
ATOM 933 N N . PRO A 1 115 ? -0.304 -26.531 -20.688 1 92.44 115 PRO A N 1
ATOM 934 C CA . PRO A 1 115 ? -1.367 -26.969 -21.578 1 92.44 115 PRO A CA 1
ATOM 935 C C . PRO A 1 115 ? -2.719 -26.328 -21.266 1 92.44 115 PRO A C 1
ATOM 937 O O . PRO A 1 115 ? -3.652 -26.422 -22.062 1 92.44 115 PRO A O 1
ATOM 940 N N . LEU A 1 116 ? -2.859 -25.75 -20.156 1 92.19 116 LEU A N 1
ATOM 941 C CA . LEU A 1 116 ? -4.133 -25.172 -19.75 1 92.19 116 LEU A CA 1
ATOM 942 C C . LEU A 1 116 ? -4.414 -23.891 -20.531 1 92.19 116 LEU A C 1
ATOM 944 O O . LEU A 1 116 ? -3.496 -23.109 -20.797 1 92.19 116 LEU A O 1
ATOM 948 N N . PRO A 1 117 ? -5.746 -23.75 -20.812 1 88.88 117 PRO A N 1
ATOM 949 C CA . PRO A 1 117 ? -6.09 -22.5 -21.5 1 88.88 117 PRO A CA 1
ATOM 950 C C . PRO A 1 117 ? -5.734 -21.25 -20.688 1 88.88 117 PRO A C 1
ATOM 952 O O . PRO A 1 117 ? -5.852 -21.266 -19.453 1 88.88 117 PRO A O 1
ATOM 955 N N . ARG A 1 118 ? -5.512 -20.234 -21.359 1 80.69 118 ARG A N 1
ATOM 956 C CA . ARG A 1 118 ? -5.07 -19 -20.734 1 80.69 118 ARG A CA 1
ATOM 957 C C . ARG A 1 118 ? -6.184 -18.391 -19.891 1 80.69 118 ARG A C 1
ATOM 959 O O . ARG A 1 118 ? -5.914 -17.703 -18.891 1 80.69 118 ARG A O 1
ATOM 966 N N . HIS A 1 119 ? -7.367 -18.641 -20.25 1 82.94 119 HIS A N 1
ATOM 967 C CA . HIS A 1 119 ? -8.477 -18.031 -19.531 1 82.94 119 HIS A CA 1
ATOM 968 C C . HIS A 1 119 ? -8.828 -18.812 -18.266 1 82.94 119 HIS A C 1
ATOM 970 O O . HIS A 1 119 ? -9.625 -18.359 -17.453 1 82.94 119 HIS A O 1
ATOM 976 N N . SER A 1 120 ? -8.141 -19.922 -18.094 1 90.38 120 SER A N 1
ATOM 977 C CA . SER A 1 120 ? -8.344 -20.719 -16.891 1 90.38 120 SER A CA 1
ATOM 978 C C . SER A 1 120 ? -7.383 -20.281 -15.781 1 90.38 120 SER A C 1
ATOM 980 O O . SER A 1 120 ? -6.578 -21.078 -15.297 1 90.38 120 SER A O 1
ATOM 982 N N . GLN A 1 121 ? -7.578 -19.109 -15.258 1 92.25 121 GLN A N 1
ATOM 983 C CA . GLN A 1 121 ? -6.645 -18.484 -14.328 1 92.25 121 GLN A CA 1
ATOM 984 C C . GLN A 1 121 ? -6.621 -19.234 -12.992 1 92.25 121 GLN A C 1
ATOM 986 O O . GLN A 1 121 ? -5.551 -19.5 -12.445 1 92.25 121 GLN A O 1
ATOM 991 N N . LEU A 1 122 ? -7.758 -19.609 -12.555 1 96.75 122 LEU A N 1
ATOM 992 C CA . LEU A 1 122 ? -7.863 -20.25 -11.25 1 96.75 122 LEU A CA 1
ATOM 993 C C . LEU A 1 122 ? -7.148 -21.594 -11.242 1 96.75 122 LEU A C 1
ATOM 995 O O . LEU A 1 122 ? -6.359 -21.875 -10.336 1 96.75 122 LEU A O 1
ATOM 999 N N . LYS A 1 123 ? -7.406 -22.312 -12.266 1 96.69 123 LYS A N 1
ATOM 1000 C CA . LYS A 1 123 ? -6.777 -23.641 -12.367 1 96.69 123 LYS A CA 1
ATOM 1001 C C . LYS A 1 123 ? -5.273 -23.516 -12.586 1 96.69 123 LYS A C 1
ATOM 1003 O O . LYS A 1 123 ? -4.488 -24.266 -12.008 1 96.69 123 LYS A O 1
ATOM 1008 N N . ARG A 1 124 ? -4.879 -22.609 -13.43 1 96.62 124 ARG A N 1
ATOM 1009 C CA . ARG A 1 124 ? -3.461 -22.391 -13.695 1 96.62 124 ARG A CA 1
ATOM 1010 C C . ARG A 1 124 ? -2.725 -21.984 -12.422 1 96.62 124 ARG A C 1
ATOM 1012 O O . ARG A 1 124 ? -1.62 -22.469 -12.156 1 96.62 124 ARG A O 1
ATOM 1019 N N . ALA A 1 125 ? -3.346 -21.109 -11.656 1 98 125 ALA A N 1
ATOM 1020 C CA . ALA A 1 125 ? -2.746 -20.688 -10.398 1 98 125 ALA A CA 1
ATOM 1021 C C . ALA A 1 125 ? -2.59 -21.859 -9.438 1 98 125 ALA A C 1
ATOM 1023 O O . ALA A 1 125 ? -1.524 -22.047 -8.844 1 98 125 ALA A O 1
ATOM 1024 N N . HIS A 1 126 ? -3.621 -22.609 -9.32 1 98.38 126 HIS A N 1
ATOM 1025 C CA . HIS A 1 126 ? -3.617 -23.766 -8.422 1 98.38 126 HIS A CA 1
ATOM 1026 C C . HIS A 1 126 ? -2.553 -24.781 -8.828 1 98.38 126 HIS A C 1
ATOM 1028 O O . HIS A 1 126 ? -1.771 -25.234 -7.988 1 98.38 126 HIS A O 1
ATOM 1034 N N . LYS A 1 127 ? -2.51 -25.109 -10.078 1 98.06 127 LYS A N 1
ATOM 1035 C CA . LYS A 1 127 ? -1.539 -26.094 -10.562 1 98.06 127 LYS A CA 1
ATOM 1036 C C . LYS A 1 127 ? -0.113 -25.562 -10.406 1 98.06 127 LYS A C 1
ATOM 1038 O O . LYS A 1 127 ? 0.799 -26.328 -10.078 1 98.06 127 LYS A O 1
ATOM 1043 N N . SER A 1 128 ? 0.08 -24.281 -10.727 1 97.69 128 SER A N 1
ATOM 1044 C CA . SER A 1 128 ? 1.396 -23.688 -10.516 1 97.69 128 SER A CA 1
ATOM 1045 C C . SER A 1 128 ? 1.842 -23.828 -9.062 1 97.69 128 SER A C 1
ATOM 1047 O O . SER A 1 128 ? 2.967 -24.25 -8.789 1 97.69 128 SER A O 1
ATOM 1049 N N . PHE A 1 129 ? 0.958 -23.5 -8.203 1 98.38 129 PHE A N 1
ATOM 1050 C CA . PHE A 1 129 ? 1.254 -23.609 -6.777 1 98.38 129 PHE A CA 1
ATOM 1051 C C . PHE A 1 129 ? 1.643 -25.031 -6.41 1 98.38 129 PHE A C 1
ATOM 1053 O O . PHE A 1 129 ? 2.619 -25.25 -5.691 1 98.38 129 PHE A O 1
ATOM 1060 N N . LEU A 1 130 ? 0.896 -25.953 -6.875 1 97.81 130 LEU A N 1
ATOM 1061 C CA . LEU A 1 130 ? 1.15 -27.344 -6.535 1 97.81 130 LEU A CA 1
ATOM 1062 C C . LEU A 1 130 ? 2.539 -27.766 -6.996 1 97.81 130 LEU A C 1
ATOM 1064 O O . LEU A 1 130 ? 3.193 -28.578 -6.34 1 97.81 130 LEU A O 1
ATOM 1068 N N . CYS A 1 131 ? 2.947 -27.266 -8.156 1 97.06 131 CYS A N 1
ATOM 1069 C CA . CYS A 1 131 ? 4.285 -27.594 -8.633 1 97.06 131 CYS A CA 1
ATOM 1070 C C . CYS A 1 131 ? 5.348 -27.141 -7.641 1 97.06 131 CYS A C 1
ATOM 1072 O O . CYS A 1 131 ? 6.281 -27.891 -7.34 1 97.06 131 CYS A O 1
ATOM 1074 N N . TYR A 1 132 ? 5.195 -25.984 -7.074 1 97.06 132 TYR A N 1
ATOM 1075 C CA . TYR A 1 132 ? 6.156 -25.484 -6.098 1 97.06 132 TYR A CA 1
ATOM 1076 C C . TYR A 1 132 ? 5.984 -26.188 -4.754 1 97.06 132 TYR A C 1
ATOM 1078 O O . TYR A 1 132 ? 6.969 -26.547 -4.105 1 97.06 132 TYR A O 1
ATOM 1086 N N . TYR A 1 133 ? 4.781 -26.375 -4.395 1 96.5 133 TYR A N 1
ATOM 1087 C CA . TYR A 1 133 ? 4.453 -27 -3.119 1 96.5 133 TYR A CA 1
ATOM 1088 C C . TYR A 1 133 ? 5.027 -28.422 -3.039 1 96.5 133 TYR A C 1
ATOM 1090 O O . TYR A 1 133 ? 5.574 -28.812 -2.01 1 96.5 133 TYR A O 1
ATOM 1098 N N . ARG A 1 134 ? 4.984 -29.125 -4.059 1 93.56 134 ARG A N 1
ATOM 1099 C CA . ARG A 1 134 ? 5.426 -30.516 -4.09 1 93.56 134 ARG A CA 1
ATOM 1100 C C . ARG A 1 134 ? 6.941 -30.609 -4.207 1 93.56 134 ARG A C 1
ATOM 1102 O O . ARG A 1 134 ? 7.562 -31.5 -3.627 1 93.56 134 ARG A O 1
ATOM 1109 N N . ASN A 1 135 ? 7.484 -29.703 -4.973 1 93.44 135 ASN A N 1
ATOM 1110 C CA . ASN A 1 135 ? 8.898 -29.875 -5.312 1 93.44 135 ASN A CA 1
ATOM 1111 C C . ASN A 1 135 ? 9.789 -29.047 -4.402 1 93.44 135 ASN A C 1
ATOM 1113 O O . ASN A 1 135 ? 10.898 -29.453 -4.066 1 93.44 135 ASN A O 1
ATOM 1117 N N . TYR A 1 136 ? 9.398 -27.844 -4.086 1 91.75 136 TYR A N 1
ATOM 1118 C CA . TYR A 1 136 ? 10.172 -27.062 -3.139 1 91.75 136 TYR A CA 1
ATOM 1119 C C . TYR A 1 136 ? 9.852 -27.453 -1.704 1 91.75 136 TYR A C 1
ATOM 1121 O O . TYR A 1 136 ? 10.734 -27.469 -0.846 1 91.75 136 TYR A O 1
ATOM 1129 N N . GLY A 1 137 ? 8.609 -27.75 -1.498 1 81.31 137 GLY A N 1
ATOM 1130 C CA . GLY A 1 137 ? 8.133 -28.188 -0.199 1 81.31 137 GLY A CA 1
ATOM 1131 C C . GLY A 1 137 ? 8.273 -27.141 0.884 1 81.31 137 GLY A C 1
ATOM 1132 O O . GLY A 1 137 ? 8.688 -26.016 0.608 1 81.31 137 GLY A O 1
ATOM 1133 N N . ASN A 1 138 ? 7.758 -27.359 2.051 1 84.44 138 ASN A N 1
ATOM 1134 C CA . ASN A 1 138 ? 7.938 -26.672 3.322 1 84.44 138 ASN A CA 1
ATOM 1135 C C . ASN A 1 138 ? 7.586 -25.188 3.205 1 84.44 138 ASN A C 1
ATOM 1137 O O . ASN A 1 138 ? 8.477 -24.344 3.182 1 84.44 138 ASN A O 1
ATOM 1141 N N . ILE A 1 139 ? 6.414 -24.812 3.277 1 93.12 139 ILE A N 1
ATOM 1142 C CA . ILE A 1 139 ? 6.023 -23.406 3.305 1 93.12 139 ILE A CA 1
ATOM 1143 C C . ILE A 1 139 ? 6.691 -22.703 4.488 1 93.12 139 ILE A C 1
ATOM 1145 O O . ILE A 1 139 ? 6.609 -23.188 5.625 1 93.12 139 ILE A O 1
ATOM 1149 N N . VAL A 1 140 ? 7.348 -21.656 4.207 1 94.12 140 VAL A N 1
ATOM 1150 C CA . VAL A 1 140 ? 8.055 -20.922 5.254 1 94.12 140 VAL A CA 1
ATOM 1151 C C . VAL A 1 140 ? 7.059 -20.125 6.082 1 94.12 140 VAL A C 1
ATOM 1153 O O . VAL A 1 140 ? 6.086 -19.578 5.551 1 94.12 140 VAL A O 1
ATOM 1156 N N . SER A 1 141 ? 7.348 -20.016 7.383 1 91.75 141 SER A N 1
ATOM 1157 C CA . SER A 1 141 ? 6.441 -19.312 8.281 1 91.75 141 SER A CA 1
ATOM 1158 C C . SER A 1 141 ? 6.754 -17.828 8.328 1 91.75 141 SER A C 1
ATOM 1160 O O . SER A 1 141 ? 5.887 -17 8.648 1 91.75 141 SER A O 1
ATOM 1162 N N . GLU A 1 142 ? 7.918 -17.469 7.984 1 91 142 GLU A N 1
ATOM 1163 C CA . GLU A 1 142 ? 8.367 -16.078 8.07 1 91 142 GLU A CA 1
ATOM 1164 C C . GLU A 1 142 ? 7.773 -15.234 6.945 1 91 142 GLU A C 1
ATOM 1166 O O . GLU A 1 142 ? 7.523 -15.742 5.852 1 91 142 GLU A O 1
ATOM 1171 N N . GLY A 1 143 ? 7.57 -14 7.277 1 93.88 143 GLY A N 1
ATOM 1172 C CA . GLY A 1 143 ? 7.137 -13.07 6.246 1 93.88 143 GLY A CA 1
ATOM 1173 C C . GLY A 1 143 ? 8.156 -12.891 5.137 1 93.88 143 GLY A C 1
ATOM 1174 O O . GLY A 1 143 ? 9.359 -12.828 5.395 1 93.88 143 GLY A O 1
ATOM 1175 N N . GLN A 1 144 ? 7.625 -12.922 3.922 1 94.88 144 GLN A N 1
ATOM 1176 C CA . GLN A 1 144 ? 8.461 -12.688 2.75 1 94.88 144 GLN A CA 1
ATOM 1177 C C . GLN A 1 144 ? 8.156 -11.328 2.121 1 94.88 144 GLN A C 1
ATOM 1179 O O . GLN A 1 144 ? 7.043 -10.82 2.24 1 94.88 144 GLN A O 1
ATOM 1184 N N . PHE A 1 145 ? 9.172 -10.773 1.484 1 95.12 145 PHE A N 1
ATOM 1185 C CA . PHE A 1 145 ? 9 -9.508 0.794 1 95.12 145 PHE A CA 1
ATOM 1186 C C . PHE A 1 145 ? 7.992 -9.641 -0.344 1 95.12 145 PHE A C 1
ATOM 1188 O O . PHE A 1 145 ? 8.141 -10.508 -1.206 1 95.12 145 PHE A O 1
ATOM 1195 N N . VAL A 1 146 ? 6.973 -8.859 -0.295 1 95.19 146 VAL A N 1
ATOM 1196 C CA . VAL A 1 146 ? 5.977 -8.828 -1.359 1 95.19 146 VAL A CA 1
ATOM 1197 C C . VAL A 1 146 ? 6.301 -7.699 -2.334 1 95.19 146 VAL A C 1
ATOM 1199 O O . VAL A 1 146 ? 6.34 -6.527 -1.947 1 95.19 146 VAL A O 1
ATOM 1202 N N . PRO A 1 147 ? 6.52 -8.062 -3.518 1 95.81 147 PRO A N 1
ATOM 1203 C CA . PRO A 1 147 ? 6.887 -7.016 -4.477 1 95.81 147 PRO A CA 1
ATOM 1204 C C . PRO A 1 147 ? 5.773 -5.996 -4.695 1 95.81 147 PRO A C 1
ATOM 1206 O O . PRO A 1 147 ? 4.59 -6.336 -4.586 1 95.81 147 PRO A O 1
ATOM 1209 N N . TYR A 1 148 ? 6.176 -4.828 -5.047 1 93.62 148 TYR A N 1
ATOM 1210 C CA . TYR A 1 148 ? 5.242 -3.74 -5.328 1 93.62 148 TYR A CA 1
ATOM 1211 C C . TYR A 1 148 ? 4.664 -3.869 -6.73 1 93.62 148 TYR A C 1
ATOM 1213 O O . TYR A 1 148 ? 5.371 -4.238 -7.672 1 93.62 148 TYR A O 1
ATOM 1221 N N . SER A 1 149 ? 3.363 -3.516 -6.816 1 89.81 149 SER A N 1
ATOM 1222 C CA . SER A 1 149 ? 2.779 -3.314 -8.141 1 89.81 149 SER A CA 1
ATOM 1223 C C . SER A 1 149 ? 3.295 -2.031 -8.781 1 89.81 149 SER A C 1
ATOM 1225 O O . SER A 1 149 ? 3.984 -1.24 -8.133 1 89.81 149 SER A O 1
ATOM 1227 N N . ASP A 1 150 ? 2.977 -1.843 -9.969 1 88.69 150 ASP A N 1
ATOM 1228 C CA . ASP A 1 150 ? 3.355 -0.608 -10.648 1 88.69 150 ASP A CA 1
ATOM 1229 C C . ASP A 1 150 ? 2.73 0.607 -9.969 1 88.69 150 ASP A C 1
ATOM 1231 O O . ASP A 1 150 ? 3.4 1.622 -9.758 1 88.69 150 ASP A O 1
ATOM 1235 N N . GLU A 1 151 ? 1.453 0.464 -9.609 1 89.31 151 GLU A N 1
ATOM 1236 C CA . GLU A 1 151 ? 0.74 1.548 -8.938 1 89.31 151 GLU A CA 1
ATOM 1237 C C . GLU A 1 151 ? 1.37 1.867 -7.582 1 89.31 151 GLU A C 1
ATOM 1239 O O . GLU A 1 151 ? 1.502 3.037 -7.215 1 89.31 151 GLU A O 1
ATOM 1244 N N . GLU A 1 152 ? 1.774 0.833 -6.941 1 91.12 152 GLU A N 1
ATOM 1245 C CA . GLU A 1 152 ? 2.4 1.032 -5.641 1 91.12 152 GLU A CA 1
ATOM 1246 C C . GLU A 1 152 ? 3.76 1.714 -5.777 1 91.12 152 GLU A C 1
ATOM 1248 O O . GLU A 1 152 ? 4.141 2.527 -4.934 1 91.12 152 GLU A O 1
ATOM 1253 N N . ARG A 1 153 ? 4.473 1.407 -6.762 1 93.62 153 ARG A N 1
ATOM 1254 C CA . ARG A 1 153 ? 5.754 2.062 -7 1 93.62 153 ARG A CA 1
ATOM 1255 C C . ARG A 1 153 ? 5.562 3.535 -7.344 1 93.62 153 ARG A C 1
ATOM 1257 O O . ARG A 1 153 ? 6.324 4.391 -6.887 1 93.62 153 ARG A O 1
ATOM 1264 N N . GLU A 1 154 ? 4.559 3.75 -8.133 1 93.88 154 GLU A N 1
ATOM 1265 C CA . GLU A 1 154 ? 4.242 5.141 -8.461 1 93.88 154 GLU A CA 1
ATOM 1266 C C . GLU A 1 154 ? 3.867 5.926 -7.207 1 93.88 154 GLU A C 1
ATOM 1268 O O . GLU A 1 154 ? 4.328 7.051 -7.012 1 93.88 154 GLU A O 1
ATOM 1273 N N . GLU A 1 155 ? 3.062 5.285 -6.402 1 92.56 155 GLU A N 1
ATOM 1274 C CA . GLU A 1 155 ? 2.678 5.926 -5.148 1 92.56 155 GLU A CA 1
ATOM 1275 C C . GLU A 1 155 ? 3.896 6.215 -4.277 1 92.56 155 GLU A C 1
ATOM 1277 O O . GLU A 1 155 ? 3.967 7.258 -3.625 1 92.56 155 GLU A O 1
ATOM 1282 N N . ASN A 1 156 ? 4.758 5.312 -4.227 1 94.44 156 ASN A N 1
ATOM 1283 C CA . ASN A 1 156 ? 5.969 5.496 -3.434 1 94.44 156 ASN A CA 1
ATOM 1284 C C . ASN A 1 156 ? 6.805 6.668 -3.943 1 94.44 156 ASN A C 1
ATOM 1286 O O . ASN A 1 156 ? 7.383 7.414 -3.152 1 94.44 156 ASN A O 1
ATOM 1290 N N . PHE A 1 157 ? 6.844 6.855 -5.258 1 96.62 157 PHE A N 1
ATOM 1291 C CA . PHE A 1 157 ? 7.562 7.996 -5.809 1 96.62 157 PHE A CA 1
ATOM 1292 C C . PHE A 1 157 ? 6.84 9.297 -5.484 1 96.62 157 PHE A C 1
ATOM 1294 O O . PHE A 1 157 ? 7.473 10.297 -5.141 1 96.62 157 PHE A O 1
ATOM 1301 N N . GLU A 1 158 ? 5.582 9.242 -5.625 1 95.31 158 GLU A N 1
ATOM 1302 C CA . GLU A 1 158 ? 4.809 10.445 -5.316 1 95.31 158 GLU A CA 1
ATOM 1303 C C . GLU A 1 158 ? 5.047 10.898 -3.881 1 95.31 158 GLU A C 1
ATOM 1305 O O . GLU A 1 158 ? 5.309 12.078 -3.633 1 95.31 158 GLU A O 1
ATOM 1310 N N . ARG A 1 159 ? 4.973 9.961 -3.031 1 94.81 159 ARG A N 1
ATOM 1311 C CA . ARG A 1 159 ? 5.219 10.266 -1.626 1 94.81 159 ARG A CA 1
ATOM 1312 C C . ARG A 1 159 ? 6.656 10.734 -1.411 1 94.81 159 ARG A C 1
ATOM 1314 O O . ARG A 1 159 ? 6.902 11.656 -0.625 1 94.81 159 ARG A O 1
ATOM 1321 N N . THR A 1 160 ? 7.508 10.117 -2.076 1 97.44 160 THR A N 1
ATOM 1322 C CA . THR A 1 160 ? 8.914 10.5 -1.969 1 97.44 160 THR A CA 1
ATOM 1323 C C . THR A 1 160 ? 9.117 11.945 -2.412 1 97.44 160 THR A C 1
ATOM 1325 O O . THR A 1 160 ? 9.812 12.711 -1.745 1 97.44 160 THR A O 1
ATOM 1328 N N . TYR A 1 161 ? 8.508 12.336 -3.527 1 97.31 161 TYR A N 1
ATOM 1329 C CA . TYR A 1 161 ? 8.617 13.711 -4.004 1 97.31 161 TYR A CA 1
ATOM 1330 C C . TYR A 1 161 ? 8.078 14.688 -2.967 1 97.31 161 TYR A C 1
ATOM 1332 O O . TYR A 1 161 ? 8.656 15.758 -2.758 1 97.31 161 TYR A O 1
ATOM 1340 N N . ALA A 1 162 ? 7.043 14.266 -2.348 1 95.19 162 ALA A N 1
ATOM 1341 C CA . ALA A 1 162 ? 6.453 15.125 -1.319 1 95.19 162 ALA A CA 1
ATOM 1342 C C . ALA A 1 162 ? 7.371 15.227 -0.103 1 95.19 162 ALA A C 1
ATOM 1344 O O . ALA A 1 162 ? 7.633 16.328 0.392 1 95.19 162 ALA A O 1
ATOM 1345 N N . ILE A 1 163 ? 7.906 14.148 0.352 1 96.38 163 ILE A N 1
ATOM 1346 C CA . ILE A 1 163 ? 8.75 14.094 1.54 1 96.38 163 ILE A CA 1
ATOM 1347 C C . ILE A 1 163 ? 10.008 14.93 1.316 1 96.38 163 ILE A C 1
ATOM 1349 O O . ILE A 1 163 ? 10.438 15.664 2.209 1 96.38 163 ILE A O 1
ATOM 1353 N N . VAL A 1 164 ? 10.516 14.844 0.14 1 97.19 164 VAL A N 1
ATOM 1354 C CA . VAL A 1 164 ? 11.742 15.555 -0.192 1 97.19 164 VAL A CA 1
ATOM 1355 C C . VAL A 1 164 ? 11.422 17.016 -0.504 1 97.19 164 VAL A C 1
ATOM 1357 O O . VAL A 1 164 ? 12.328 17.844 -0.605 1 97.19 164 VAL A O 1
ATOM 1360 N N . ASP A 1 165 ? 10.148 17.328 -0.589 1 95.06 165 ASP A N 1
ATOM 1361 C CA . ASP A 1 165 ? 9.719 18.672 -0.959 1 95.06 165 ASP A CA 1
ATOM 1362 C C . ASP A 1 165 ? 10.391 19.125 -2.25 1 95.06 165 ASP A C 1
ATOM 1364 O O . ASP A 1 165 ? 11.031 20.172 -2.283 1 95.06 165 ASP A O 1
ATOM 1368 N N . VAL A 1 166 ? 10.219 18.297 -3.293 1 96.12 166 VAL A N 1
ATOM 1369 C CA . VAL A 1 166 ? 10.875 18.562 -4.57 1 96.12 166 VAL A CA 1
ATOM 1370 C C . VAL A 1 166 ? 10.242 19.781 -5.238 1 96.12 166 VAL A C 1
ATOM 1372 O O . VAL A 1 166 ? 9.031 19.828 -5.449 1 96.12 166 VAL A O 1
ATOM 1375 N N . PRO A 1 167 ? 11.062 20.734 -5.594 1 93.81 167 PRO A N 1
ATOM 1376 C CA . PRO A 1 167 ? 10.516 21.906 -6.262 1 93.81 167 PRO A CA 1
ATOM 1377 C C . PRO A 1 167 ? 9.906 21.594 -7.625 1 93.81 167 PRO A C 1
ATOM 1379 O O . PRO A 1 167 ? 10.305 20.609 -8.266 1 93.81 167 PRO A O 1
ATOM 1382 N N . ARG A 1 168 ? 9.055 22.438 -8.07 1 93.19 168 ARG A N 1
ATOM 1383 C CA . ARG A 1 168 ? 8.391 22.25 -9.352 1 93.19 168 ARG A CA 1
ATOM 1384 C C . ARG A 1 168 ? 9.398 22.219 -10.5 1 93.19 168 ARG A C 1
ATOM 1386 O O . ARG A 1 168 ? 9.258 21.438 -11.438 1 93.19 168 ARG A O 1
ATOM 1393 N N . SER A 1 169 ? 10.391 23.094 -10.414 1 95.62 169 SER A N 1
ATOM 1394 C CA . SER A 1 169 ? 11.406 23.156 -11.453 1 95.62 169 SER A CA 1
ATOM 1395 C C . SER A 1 169 ? 12.133 21.828 -11.602 1 95.62 169 SER A C 1
ATOM 1397 O O . SER A 1 169 ? 12.422 21.391 -12.719 1 95.62 169 SER A O 1
ATOM 1399 N N . SER A 1 170 ? 12.406 21.234 -10.469 1 97.25 170 SER A N 1
ATOM 1400 C CA . SER A 1 170 ? 13.062 19.938 -10.5 1 97.25 170 SER A CA 1
ATOM 1401 C C . SER A 1 170 ? 12.133 18.859 -11.047 1 97.25 170 SER A C 1
ATOM 1403 O O . SER A 1 170 ? 12.562 17.969 -11.789 1 97.25 170 SER A O 1
ATOM 1405 N N . LEU A 1 171 ? 10.836 18.875 -10.695 1 97.12 171 LEU A N 1
ATOM 1406 C CA . LEU A 1 171 ? 9.859 17.938 -11.234 1 97.12 171 LEU A CA 1
ATOM 1407 C C . LEU A 1 171 ? 9.781 18.047 -12.75 1 97.12 171 LEU A C 1
ATOM 1409 O O . LEU A 1 171 ? 9.648 17.031 -13.445 1 97.12 171 LEU A O 1
ATOM 1413 N N . GLU A 1 172 ? 9.875 19.234 -13.281 1 97.81 172 GLU A N 1
ATOM 1414 C CA . GLU A 1 172 ? 9.859 19.453 -14.727 1 97.81 172 GLU A CA 1
ATOM 1415 C C . GLU A 1 172 ? 11.047 18.781 -15.398 1 97.81 172 GLU A C 1
ATOM 1417 O O . GLU A 1 172 ? 10.898 18.156 -16.453 1 97.81 172 GLU A O 1
ATOM 1422 N N . GLU A 1 173 ? 12.172 18.906 -14.789 1 98.38 173 GLU A N 1
ATOM 1423 C CA . GLU A 1 173 ? 13.367 18.281 -15.344 1 98.38 173 GLU A CA 1
ATOM 1424 C C . GLU A 1 173 ? 13.266 16.75 -15.289 1 98.38 173 GLU A C 1
ATOM 1426 O O . GLU A 1 173 ? 13.648 16.062 -16.234 1 98.38 173 GLU A O 1
ATOM 1431 N N . ILE A 1 174 ? 12.742 16.234 -14.18 1 98.44 174 ILE A N 1
ATOM 1432 C CA . ILE A 1 174 ? 12.547 14.789 -14.055 1 98.44 174 ILE A CA 1
ATOM 1433 C C . ILE A 1 174 ? 11.562 14.305 -15.117 1 98.44 174 ILE A C 1
ATOM 1435 O O . ILE A 1 174 ? 11.789 13.273 -15.758 1 98.44 174 ILE A O 1
ATOM 1439 N N . ALA A 1 175 ? 10.547 15.047 -15.352 1 98.12 175 ALA A N 1
ATOM 1440 C CA . ALA A 1 175 ? 9.516 14.703 -16.328 1 98.12 175 ALA A CA 1
ATOM 1441 C C . ALA A 1 175 ? 10.094 14.641 -17.734 1 98.12 175 ALA A C 1
ATOM 1443 O O . ALA A 1 175 ? 9.602 13.898 -18.594 1 98.12 175 ALA A O 1
ATOM 1444 N N . LYS A 1 176 ? 11.125 15.391 -18 1 97.81 176 LYS A N 1
ATOM 1445 C CA . LYS A 1 176 ? 11.773 15.414 -19.297 1 97.81 176 LYS A CA 1
ATOM 1446 C C . LYS A 1 176 ? 12.766 14.266 -19.438 1 97.81 176 LYS A C 1
ATOM 1448 O O . LYS A 1 176 ? 13.328 14.047 -20.516 1 97.81 176 LYS A O 1
ATOM 1453 N N . GLY A 1 177 ? 13.047 13.602 -18.344 1 96.69 177 GLY A N 1
ATOM 1454 C CA . GLY A 1 177 ? 13.953 12.461 -18.391 1 96.69 177 GLY A CA 1
ATOM 1455 C C . GLY A 1 177 ? 15.336 12.781 -17.844 1 96.69 177 GLY A C 1
ATOM 1456 O O . GLY A 1 177 ? 16.266 11.984 -18 1 96.69 177 GLY A O 1
ATOM 1457 N N . ASN A 1 178 ? 15.477 13.906 -17.141 1 97 178 ASN A N 1
ATOM 1458 C CA . ASN A 1 178 ? 16.766 14.344 -16.625 1 97 178 ASN A CA 1
ATOM 1459 C C . ASN A 1 178 ? 16.875 14.141 -15.117 1 97 178 ASN A C 1
ATOM 1461 O O . ASN A 1 178 ? 17.422 14.992 -14.414 1 97 178 ASN A O 1
ATOM 1465 N N . ALA A 1 179 ? 16.344 13.039 -14.641 1 96.69 179 ALA A N 1
ATOM 1466 C CA . ALA A 1 179 ? 16.266 12.789 -13.203 1 96.69 179 ALA A CA 1
ATOM 1467 C C . ALA A 1 179 ? 17.641 12.789 -12.57 1 96.69 179 ALA A C 1
ATOM 1469 O O . ALA A 1 179 ? 17.844 13.383 -11.508 1 96.69 179 ALA A O 1
ATOM 1470 N N . LEU A 1 180 ? 18.609 12.242 -13.195 1 95.69 180 LEU A N 1
ATOM 1471 C CA . LEU A 1 180 ? 19.938 12.031 -12.625 1 95.69 180 LEU A CA 1
ATOM 1472 C C . LEU A 1 180 ? 20.703 13.344 -12.547 1 95.69 180 LEU A C 1
ATOM 1474 O O . LEU A 1 180 ? 21.734 13.43 -11.875 1 95.69 180 LEU A O 1
ATOM 1478 N N . GLU A 1 181 ? 20.172 14.375 -13.141 1 94.62 181 GLU A N 1
ATOM 1479 C CA . GLU A 1 181 ? 20.844 15.664 -13.172 1 94.62 181 GLU A CA 1
ATOM 1480 C C . GLU A 1 181 ? 20.25 16.641 -12.156 1 94.62 181 GLU A C 1
ATOM 1482 O O . GLU A 1 181 ? 20.812 17.703 -11.898 1 94.62 181 GLU A O 1
ATOM 1487 N N . VAL A 1 182 ? 19.172 16.219 -11.633 1 96.5 182 VAL A N 1
ATOM 1488 C CA . VAL A 1 182 ? 18.484 17.094 -10.695 1 96.5 182 VAL A CA 1
ATOM 1489 C C . VAL A 1 182 ? 19.188 17.062 -9.344 1 96.5 182 VAL A C 1
ATOM 1491 O O . VAL A 1 182 ? 19.578 16 -8.859 1 96.5 182 VAL A O 1
ATOM 1494 N N . LYS A 1 183 ? 19.312 18.219 -8.75 1 96.38 183 LYS A N 1
ATOM 1495 C CA . LYS A 1 183 ? 20.062 18.375 -7.504 1 96.38 183 LYS A CA 1
ATOM 1496 C C . LYS A 1 183 ? 19.438 17.562 -6.379 1 96.38 183 LYS A C 1
ATOM 1498 O O . LYS A 1 183 ? 20.141 17.062 -5.504 1 96.38 183 LYS A O 1
ATOM 1503 N N . GLU A 1 184 ? 18.125 17.359 -6.402 1 96.88 184 GLU A N 1
ATOM 1504 C CA . GLU A 1 184 ? 17.391 16.703 -5.328 1 96.88 184 GLU A CA 1
ATOM 1505 C C . GLU A 1 184 ? 17.422 15.188 -5.48 1 96.88 184 GLU A C 1
ATOM 1507 O O . GLU A 1 184 ? 17.031 14.461 -4.57 1 96.88 184 GLU A O 1
ATOM 1512 N N . PHE A 1 185 ? 17.922 14.703 -6.547 1 97.62 185 PHE A N 1
ATOM 1513 C CA . PHE A 1 185 ? 17.703 13.297 -6.863 1 97.62 185 PHE A CA 1
ATOM 1514 C C . PHE A 1 185 ? 18.438 12.391 -5.887 1 97.62 185 PHE A C 1
ATOM 1516 O O . PHE A 1 185 ? 17.984 11.289 -5.578 1 97.62 185 PHE A O 1
ATOM 1523 N N . PRO A 1 186 ? 19.656 12.805 -5.375 1 97.75 186 PRO A N 1
ATOM 1524 C CA . PRO A 1 186 ? 20.266 11.969 -4.344 1 97.75 186 PRO A CA 1
ATOM 1525 C C . PRO A 1 186 ? 19.344 11.75 -3.143 1 97.75 186 PRO A C 1
ATOM 1527 O O . PRO A 1 186 ? 19.234 10.625 -2.645 1 97.75 186 PRO A O 1
ATOM 1530 N N . GLU A 1 187 ? 18.656 12.844 -2.719 1 97.88 187 GLU A N 1
ATOM 1531 C CA . GLU A 1 187 ? 17.703 12.719 -1.613 1 97.88 187 GLU A CA 1
ATOM 1532 C C . GLU A 1 187 ? 16.5 11.891 -2.018 1 97.88 187 GLU A C 1
ATOM 1534 O O . GLU A 1 187 ? 15.961 11.125 -1.211 1 97.88 187 GLU A O 1
ATOM 1539 N N . ILE A 1 188 ? 16.062 12.016 -3.262 1 98.31 188 ILE A N 1
ATOM 1540 C CA . ILE A 1 188 ? 14.945 11.242 -3.789 1 98.31 188 ILE A CA 1
ATOM 1541 C C . ILE A 1 188 ? 15.297 9.758 -3.789 1 98.31 188 ILE A C 1
ATOM 1543 O O . ILE A 1 188 ? 14.531 8.93 -3.283 1 98.31 188 ILE A O 1
ATOM 1547 N N . ALA A 1 189 ? 16.469 9.508 -4.309 1 98 189 ALA A N 1
ATOM 1548 C CA . ALA A 1 189 ? 16.922 8.117 -4.387 1 98 189 ALA A CA 1
ATOM 1549 C C . ALA A 1 189 ? 17.016 7.496 -2.996 1 98 189 ALA A C 1
ATOM 1551 O O . ALA A 1 189 ? 16.578 6.367 -2.783 1 98 189 ALA A O 1
ATOM 1552 N N . PHE A 1 190 ? 17.578 8.227 -2.127 1 97.75 190 PHE A N 1
ATOM 1553 C CA . PHE A 1 190 ? 17.734 7.73 -0.765 1 97.75 190 PHE A CA 1
ATOM 1554 C C . PHE A 1 190 ? 16.391 7.453 -0.124 1 97.75 190 PHE A C 1
ATOM 1556 O O . PHE A 1 190 ? 16.141 6.34 0.346 1 97.75 190 PHE A O 1
ATOM 1563 N N . THR A 1 191 ? 15.477 8.406 -0.141 1 97.5 191 THR A N 1
ATOM 1564 C CA . THR A 1 191 ? 14.172 8.289 0.492 1 97.5 191 THR A CA 1
ATOM 1565 C C . THR A 1 191 ? 13.367 7.156 -0.143 1 97.5 191 THR A C 1
ATOM 1567 O O . THR A 1 191 ? 12.781 6.332 0.561 1 97.5 191 THR A O 1
ATOM 1570 N N . TYR A 1 192 ? 13.391 7.078 -1.455 1 97.12 192 TYR A N 1
ATOM 1571 C CA . TYR A 1 192 ? 12.633 6.066 -2.176 1 97.12 192 TYR A CA 1
ATOM 1572 C C . TYR A 1 192 ? 13.102 4.664 -1.81 1 97.12 192 TYR A C 1
ATOM 1574 O O . TYR A 1 192 ? 12.289 3.773 -1.562 1 97.12 192 TYR A O 1
ATOM 1582 N N . THR A 1 193 ? 14.406 4.488 -1.771 1 96.44 193 THR A N 1
ATOM 1583 C CA . THR A 1 193 ? 14.945 3.148 -1.57 1 96.44 193 THR A CA 1
ATOM 1584 C C . THR A 1 193 ? 14.789 2.715 -0.116 1 96.44 193 THR A C 1
ATOM 1586 O O . THR A 1 193 ? 14.594 1.53 0.166 1 96.44 193 THR A O 1
ATOM 1589 N N . ILE A 1 194 ? 14.828 3.676 0.805 1 94.88 194 ILE A N 1
ATOM 1590 C CA . ILE A 1 194 ? 14.57 3.352 2.203 1 94.88 194 ILE A CA 1
ATOM 1591 C C . ILE A 1 194 ? 13.094 3.006 2.393 1 94.88 194 ILE A C 1
ATOM 1593 O O . ILE A 1 194 ? 12.766 1.997 3.018 1 94.88 194 ILE A O 1
ATOM 1597 N N . ARG A 1 195 ? 12.234 3.73 1.8 1 93.88 195 ARG A N 1
ATOM 1598 C CA . ARG A 1 195 ? 10.797 3.541 1.936 1 93.88 195 ARG A CA 1
ATOM 1599 C C . ARG A 1 195 ? 10.359 2.193 1.368 1 93.88 195 ARG A C 1
ATOM 1601 O O . ARG A 1 195 ? 9.469 1.543 1.914 1 93.88 195 ARG A O 1
ATOM 1608 N N . THR A 1 196 ? 10.977 1.791 0.303 1 94.25 196 THR A N 1
ATOM 1609 C CA . THR A 1 196 ? 10.57 0.568 -0.38 1 94.25 196 THR A CA 1
ATOM 1610 C C . THR A 1 196 ? 11.297 -0.642 0.203 1 94.25 196 THR A C 1
ATOM 1612 O O . THR A 1 196 ? 10.953 -1.785 -0.107 1 94.25 196 THR A O 1
ATOM 1615 N N . GLY A 1 197 ? 12.305 -0.415 0.987 1 93.88 197 GLY A N 1
ATOM 1616 C CA . GLY A 1 197 ? 13.078 -1.518 1.541 1 93.88 197 GLY A CA 1
ATOM 1617 C C . GLY A 1 197 ? 14.156 -2.021 0.603 1 93.88 197 GLY A C 1
ATOM 1618 O O . GLY A 1 197 ? 14.727 -3.09 0.825 1 93.88 197 GLY A O 1
ATOM 1619 N N . PHE A 1 198 ? 14.461 -1.251 -0.452 1 95.88 198 PHE A N 1
ATOM 1620 C CA . PHE A 1 198 ? 15.469 -1.651 -1.431 1 95.88 198 PHE A CA 1
ATOM 1621 C C . PHE A 1 198 ? 16.875 -1.313 -0.937 1 95.88 198 PHE A C 1
ATOM 1623 O O . PHE A 1 198 ? 17.859 -1.779 -1.501 1 95.88 198 PHE A O 1
ATOM 1630 N N . TYR A 1 199 ? 16.922 -0.51 0.148 1 94.25 199 TYR A N 1
ATOM 1631 C CA . TYR A 1 199 ? 18.203 -0.087 0.718 1 94.25 199 TYR A CA 1
ATOM 1632 C C . TYR A 1 199 ? 18.109 0.013 2.236 1 94.25 199 TYR A C 1
ATOM 1634 O O . TYR A 1 199 ? 17.078 0.44 2.777 1 94.25 199 TYR A O 1
ATOM 1642 N N . GLU A 1 200 ? 19.125 -0.439 2.832 1 89.06 200 GLU A N 1
ATOM 1643 C CA . GLU A 1 200 ? 19.344 -0.253 4.266 1 89.06 200 GLU A CA 1
ATOM 1644 C C . GLU A 1 200 ? 20.703 0.362 4.551 1 89.06 200 GLU A C 1
ATOM 1646 O O . GLU A 1 200 ? 21.734 -0.151 4.098 1 89.06 200 GLU A O 1
ATOM 1651 N N . PRO A 1 201 ? 20.719 1.339 5.32 1 85.12 201 PRO A N 1
ATOM 1652 C CA . PRO A 1 201 ? 22 2.018 5.562 1 85.12 201 PRO A CA 1
ATOM 1653 C C . PRO A 1 201 ? 23.078 1.075 6.09 1 85.12 201 PRO A C 1
ATOM 1655 O O . PRO A 1 201 ? 24.25 1.199 5.711 1 85.12 201 PRO A O 1
ATOM 1658 N N . GLU A 1 202 ? 22.734 0.121 6.863 1 84.06 202 GLU A N 1
ATOM 1659 C CA . GLU A 1 202 ? 23.703 -0.773 7.48 1 84.06 202 GLU A CA 1
ATOM 1660 C C . GLU A 1 202 ? 24.25 -1.788 6.477 1 84.06 202 GLU A C 1
ATOM 1662 O O . GLU A 1 202 ? 25.438 -2.125 6.5 1 84.06 202 GLU A O 1
ATOM 1667 N N . ASN A 1 203 ? 23.375 -2.193 5.551 1 87.38 203 ASN A N 1
ATOM 1668 C CA . ASN A 1 203 ? 23.734 -3.338 4.719 1 87.38 203 ASN A CA 1
ATOM 1669 C C . ASN A 1 203 ? 23.844 -2.949 3.248 1 87.38 203 ASN A C 1
ATOM 1671 O O . ASN A 1 203 ? 24.359 -3.717 2.436 1 87.38 203 ASN A O 1
ATOM 1675 N N . GLY A 1 204 ? 23.406 -1.731 2.932 1 91.44 204 GLY A N 1
ATOM 1676 C CA . GLY A 1 204 ? 23.422 -1.311 1.539 1 91.44 204 GLY A CA 1
ATOM 1677 C C . GLY A 1 204 ? 22.203 -1.778 0.762 1 91.44 204 GLY A C 1
ATOM 1678 O O . GLY A 1 204 ? 21.109 -1.9 1.322 1 91.44 204 GLY A O 1
ATOM 1679 N N . ALA A 1 205 ? 22.391 -1.937 -0.521 1 95.12 205 ALA A N 1
ATOM 1680 C CA . ALA A 1 205 ? 21.297 -2.363 -1.39 1 95.12 205 ALA A CA 1
ATOM 1681 C C . ALA A 1 205 ? 20.828 -3.775 -1.037 1 95.12 205 ALA A C 1
ATOM 1683 O O . ALA A 1 205 ? 21.656 -4.668 -0.829 1 95.12 205 ALA A O 1
ATOM 1684 N N . ASN A 1 206 ? 19.609 -3.926 -0.905 1 95.38 206 ASN A N 1
ATOM 1685 C CA . ASN A 1 206 ? 19.031 -5.25 -0.709 1 95.38 206 ASN A CA 1
ATOM 1686 C C . ASN A 1 206 ? 18.734 -5.934 -2.039 1 95.38 206 ASN A C 1
ATOM 1688 O O . ASN A 1 206 ? 17.609 -5.84 -2.549 1 95.38 206 ASN A O 1
ATOM 1692 N N . ARG A 1 207 ? 19.625 -6.656 -2.566 1 96.88 207 ARG A N 1
ATOM 1693 C CA . ARG A 1 207 ? 19.531 -7.234 -3.902 1 96.88 207 ARG A CA 1
ATOM 1694 C C . ARG A 1 207 ? 18.406 -8.273 -3.965 1 96.88 207 ARG A C 1
ATOM 1696 O O . ARG A 1 207 ? 17.766 -8.445 -5.004 1 96.88 207 ARG A O 1
ATOM 1703 N N . GLU A 1 208 ? 18.172 -8.906 -2.83 1 95.75 208 GLU A N 1
ATOM 1704 C CA . GLU A 1 208 ? 17.094 -9.891 -2.799 1 95.75 208 GLU A CA 1
ATOM 1705 C C . GLU A 1 208 ? 15.727 -9.219 -2.998 1 95.75 208 GLU A C 1
ATOM 1707 O O . GLU A 1 208 ? 14.914 -9.688 -3.793 1 95.75 208 GLU A O 1
ATOM 1712 N N . HIS A 1 209 ? 15.531 -8.117 -2.312 1 96.31 209 HIS A N 1
ATOM 1713 C CA . HIS A 1 209 ? 14.289 -7.371 -2.484 1 96.31 209 HIS A CA 1
ATOM 1714 C C . HIS A 1 209 ? 14.172 -6.812 -3.9 1 96.31 209 HIS A C 1
ATOM 1716 O O . HIS A 1 209 ? 13.102 -6.875 -4.508 1 96.31 209 HIS A O 1
ATOM 1722 N N . LEU A 1 210 ? 15.297 -6.336 -4.375 1 97.62 210 LEU A N 1
ATOM 1723 C CA . LEU A 1 210 ? 15.305 -5.785 -5.727 1 97.62 210 LEU A CA 1
ATOM 1724 C C . LEU A 1 210 ? 14.984 -6.867 -6.754 1 97.62 210 LEU A C 1
ATOM 1726 O O . LEU A 1 210 ? 14.164 -6.656 -7.648 1 97.62 210 LEU A O 1
ATOM 1730 N N . PHE A 1 211 ? 15.625 -8.039 -6.609 1 98.06 211 PHE A N 1
ATOM 1731 C CA . PHE A 1 211 ? 15.375 -9.141 -7.535 1 98.06 211 PHE A CA 1
ATOM 1732 C C . PHE A 1 211 ? 13.93 -9.609 -7.445 1 98.06 211 PHE A C 1
ATOM 1734 O O . PHE A 1 211 ? 13.273 -9.82 -8.469 1 98.06 211 PHE A O 1
ATOM 1741 N N . THR A 1 212 ? 13.422 -9.703 -6.219 1 97.69 212 THR A N 1
ATOM 1742 C CA . THR A 1 212 ? 12.047 -10.141 -6.023 1 97.69 212 THR A CA 1
ATOM 1743 C C . THR A 1 212 ? 11.07 -9.148 -6.633 1 97.69 212 THR A C 1
ATOM 1745 O O . THR A 1 212 ? 10.023 -9.539 -7.152 1 97.69 212 THR A O 1
ATOM 1748 N N . ASN A 1 213 ? 11.422 -7.887 -6.574 1 96.94 213 ASN A N 1
ATOM 1749 C CA . ASN A 1 213 ? 10.516 -6.855 -7.066 1 96.94 213 ASN A CA 1
ATOM 1750 C C . ASN A 1 213 ? 10.516 -6.797 -8.594 1 96.94 213 ASN A C 1
ATOM 1752 O O . ASN A 1 213 ? 9.469 -6.562 -9.203 1 96.94 213 ASN A O 1
ATOM 1756 N N . PHE A 1 214 ? 11.68 -7.035 -9.164 1 96.56 214 PHE A N 1
ATOM 1757 C CA . PHE A 1 214 ? 11.773 -6.707 -10.586 1 96.56 214 PHE A CA 1
ATOM 1758 C C . PHE A 1 214 ? 12 -7.965 -11.414 1 96.56 214 PHE A C 1
ATOM 1760 O O . PHE A 1 214 ? 11.789 -7.961 -12.633 1 96.56 214 PHE A O 1
ATOM 1767 N N . GLY A 1 215 ? 12.492 -9.016 -10.898 1 96.06 215 GLY A N 1
ATOM 1768 C CA . GLY A 1 215 ? 12.719 -10.273 -11.602 1 96.06 215 GLY A CA 1
ATOM 1769 C C . GLY A 1 215 ? 13.828 -10.188 -12.633 1 96.06 215 GLY A C 1
ATOM 1770 O O . GLY A 1 215 ? 13.836 -10.93 -13.617 1 96.06 215 GLY A O 1
ATOM 1771 N N . ILE A 1 216 ? 14.75 -9.242 -12.469 1 96.81 216 ILE A N 1
ATOM 1772 C CA . ILE A 1 216 ? 15.836 -9.039 -13.422 1 96.81 216 ILE A CA 1
ATOM 1773 C C . ILE A 1 216 ? 17.094 -9.75 -12.938 1 96.81 216 I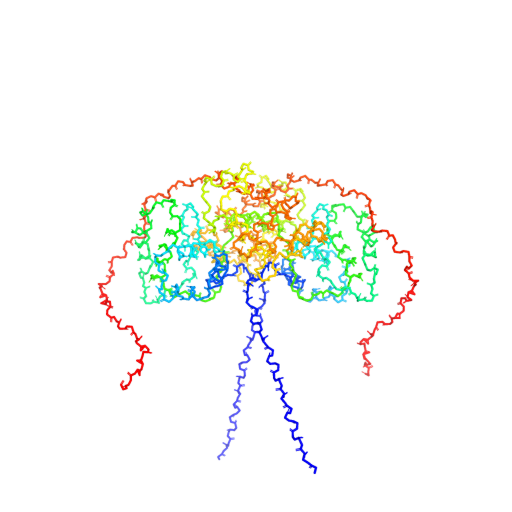LE A C 1
ATOM 1775 O O . ILE A 1 216 ? 17.703 -9.344 -11.938 1 96.81 216 ILE A O 1
ATOM 1779 N N . PRO A 1 217 ? 17.594 -10.742 -13.656 1 96.44 217 PRO A N 1
ATOM 1780 C CA . PRO A 1 217 ? 18.703 -11.57 -13.172 1 96.44 217 PRO A CA 1
ATOM 1781 C C . PRO A 1 217 ? 20 -10.781 -12.992 1 96.44 217 PRO A C 1
ATOM 1783 O O . PRO A 1 217 ? 20.812 -11.125 -12.133 1 96.44 217 PRO A O 1
ATOM 1786 N N . GLU A 1 218 ? 20.172 -9.711 -13.727 1 97.12 218 GLU A N 1
ATOM 1787 C CA . GLU A 1 218 ? 21.359 -8.875 -13.633 1 97.12 218 GLU A CA 1
ATOM 1788 C C . GLU A 1 218 ? 21.562 -8.367 -12.211 1 97.12 218 GLU A C 1
ATOM 1790 O O . GLU A 1 218 ? 22.688 -8.109 -11.789 1 97.12 218 GLU A O 1
ATOM 1795 N N . ILE A 1 219 ? 20.531 -8.258 -11.484 1 98 219 ILE A N 1
ATOM 1796 C CA . ILE A 1 219 ? 20.562 -7.738 -10.125 1 98 219 ILE A CA 1
ATOM 1797 C C . ILE A 1 219 ? 21.438 -8.641 -9.258 1 98 219 ILE A C 1
ATOM 1799 O O . ILE A 1 219 ? 22.188 -8.156 -8.398 1 98 219 ILE A O 1
ATOM 1803 N N . LEU A 1 220 ? 21.375 -9.945 -9.539 1 97.44 220 LEU A N 1
ATOM 1804 C CA . LEU A 1 220 ? 22.078 -10.898 -8.695 1 97.44 220 LEU A CA 1
ATOM 1805 C C . LEU A 1 220 ? 23.453 -11.25 -9.281 1 97.44 220 LEU A C 1
ATOM 1807 O O . LEU A 1 220 ? 24.141 -12.125 -8.766 1 97.44 220 LEU A O 1
ATOM 1811 N N . SER A 1 221 ? 23.828 -10.625 -10.297 1 97.38 221 SER A N 1
ATOM 1812 C CA . SER A 1 221 ? 25.078 -10.953 -10.984 1 97.38 221 SER A CA 1
ATOM 1813 C C . SER A 1 221 ? 26.297 -10.516 -10.172 1 97.38 221 SER A C 1
ATOM 1815 O O . SER A 1 221 ? 26.188 -9.617 -9.336 1 97.38 221 SER A O 1
ATOM 1817 N N . GLU A 1 222 ? 27.406 -11.117 -10.492 1 97.25 222 GLU A N 1
ATOM 1818 C CA . GLU A 1 222 ? 28.672 -10.734 -9.891 1 97.25 222 GLU A CA 1
ATOM 1819 C C . GLU A 1 222 ? 29.078 -9.32 -10.305 1 97.25 222 GLU A C 1
ATOM 1821 O O . GLU A 1 222 ? 29.656 -8.578 -9.516 1 97.25 222 GLU A O 1
ATOM 1826 N N . LYS A 1 223 ? 28.734 -9.008 -11.461 1 97.25 223 LYS A N 1
ATOM 1827 C CA . LYS A 1 223 ? 29.047 -7.672 -11.961 1 97.25 223 LYS A CA 1
ATOM 1828 C C . LYS A 1 223 ? 28.406 -6.598 -11.094 1 97.25 223 LYS A C 1
ATOM 1830 O O . LYS A 1 223 ? 29.062 -5.621 -10.719 1 97.25 223 LYS A O 1
ATOM 1835 N N . THR A 1 224 ? 27.141 -6.797 -10.773 1 97.94 224 THR A N 1
ATOM 1836 C CA . THR A 1 224 ? 26.422 -5.836 -9.938 1 97.94 224 THR A CA 1
ATOM 1837 C C . THR A 1 224 ? 27.016 -5.805 -8.531 1 97.94 224 THR A C 1
ATOM 1839 O O . THR A 1 224 ? 27.188 -4.727 -7.949 1 97.94 224 THR A O 1
ATOM 1842 N N . SER A 1 225 ? 27.344 -6.961 -8.023 1 96.88 225 SER A N 1
ATOM 1843 C CA . SER A 1 225 ? 27.938 -7.047 -6.699 1 96.88 225 SER A CA 1
ATOM 1844 C C . SER A 1 225 ? 29.266 -6.293 -6.641 1 96.88 225 SER A C 1
ATOM 1846 O O . SER A 1 225 ? 29.516 -5.547 -5.691 1 96.88 225 SER A O 1
ATOM 1848 N N . CYS A 1 226 ? 30.062 -6.441 -7.613 1 97.81 226 CYS A N 1
ATOM 1849 C CA . CYS A 1 226 ? 31.359 -5.762 -7.688 1 97.81 226 CYS A CA 1
ATOM 1850 C C . CYS A 1 226 ? 31.172 -4.254 -7.832 1 97.81 226 CYS A C 1
ATOM 1852 O O . CYS A 1 226 ? 31.906 -3.473 -7.227 1 97.81 226 CYS A O 1
ATOM 1854 N N . CYS A 1 227 ? 30.219 -3.904 -8.641 1 98.19 227 CYS A N 1
ATOM 1855 C CA . CYS A 1 227 ? 29.906 -2.49 -8.82 1 98.19 227 CYS A CA 1
ATOM 1856 C C . CYS A 1 227 ? 29.531 -1.843 -7.496 1 98.19 227 CYS A C 1
ATOM 1858 O O . CYS A 1 227 ? 30.031 -0.775 -7.152 1 98.19 227 CYS A O 1
ATOM 1860 N N . GLU A 1 228 ? 28.703 -2.512 -6.707 1 97.25 228 GLU A N 1
ATOM 1861 C CA . GLU A 1 228 ? 28.281 -2.004 -5.406 1 97.25 228 GLU A CA 1
ATOM 1862 C C . GLU A 1 228 ? 29.484 -1.848 -4.465 1 97.25 228 GLU A C 1
ATOM 1864 O O . GLU A 1 228 ? 29.578 -0.854 -3.744 1 97.25 228 GLU A O 1
ATOM 1869 N N . ALA A 1 229 ? 30.25 -2.879 -4.516 1 95.75 229 ALA A N 1
ATOM 1870 C CA . ALA A 1 229 ? 31.438 -2.852 -3.658 1 95.75 229 ALA A CA 1
ATOM 1871 C C . ALA A 1 229 ? 32.344 -1.675 -4.012 1 95.75 229 ALA A C 1
ATOM 1873 O O . ALA A 1 229 ? 32.875 -1.004 -3.121 1 95.75 229 ALA A O 1
ATOM 1874 N N . SER A 1 230 ? 32.5 -1.47 -5.207 1 97.38 230 SER A N 1
ATOM 1875 C CA . SER A 1 230 ? 33.312 -0.364 -5.672 1 97.38 230 SER A CA 1
ATOM 1876 C C . SER A 1 230 ? 32.75 0.979 -5.219 1 97.38 230 SER A C 1
ATOM 1878 O O . SER A 1 230 ? 33.5 1.842 -4.746 1 97.38 230 SER A O 1
ATOM 1880 N N . VAL A 1 231 ? 31.469 1.146 -5.383 1 96.88 231 VAL A N 1
ATOM 1881 C CA . VAL A 1 231 ? 30.828 2.395 -4.98 1 96.88 231 VAL A CA 1
ATOM 1882 C C . VAL A 1 231 ? 30.969 2.586 -3.475 1 96.88 231 VAL A C 1
ATOM 1884 O O . VAL A 1 231 ? 31.234 3.697 -3.004 1 96.88 231 VAL A O 1
ATOM 1887 N N . ARG A 1 232 ? 30.828 1.556 -2.764 1 93.69 232 ARG A N 1
ATOM 1888 C CA . ARG A 1 232 ? 30.906 1.624 -1.31 1 93.69 232 ARG A CA 1
ATOM 1889 C C . ARG A 1 232 ? 32.312 2.074 -0.862 1 93.69 232 ARG A C 1
ATOM 1891 O O . ARG A 1 232 ? 32.438 2.738 0.167 1 93.69 232 ARG A O 1
ATOM 1898 N N . GLN A 1 233 ? 33.281 1.723 -1.626 1 93.94 233 GLN A N 1
ATOM 1899 C CA . GLN A 1 233 ? 34.656 2.121 -1.313 1 93.94 233 GLN A CA 1
ATOM 1900 C C . GLN A 1 233 ? 34.875 3.598 -1.622 1 93.94 233 GLN A C 1
ATOM 1902 O O . GLN A 1 233 ? 35.656 4.262 -0.955 1 93.94 233 GLN A O 1
ATOM 1907 N N . GLN A 1 234 ? 34.125 4.043 -2.533 1 95.12 234 GLN A N 1
ATOM 1908 C CA . GLN A 1 234 ? 34.375 5.395 -3.027 1 95.12 234 GLN A CA 1
ATOM 1909 C C . GLN A 1 234 ? 33.5 6.406 -2.277 1 95.12 234 GLN A C 1
ATOM 1911 O O . GLN A 1 234 ? 33.875 7.566 -2.129 1 95.12 234 GLN A O 1
ATOM 1916 N N . TYR A 1 235 ? 32.312 6.027 -1.916 1 93.12 235 TYR A N 1
ATOM 1917 C CA . TYR A 1 235 ? 31.359 6.922 -1.277 1 93.12 235 TYR A CA 1
ATOM 1918 C C . TYR A 1 235 ? 31.016 6.434 0.121 1 93.12 235 TYR A C 1
ATOM 1920 O O . TYR A 1 235 ? 30.406 5.371 0.276 1 93.12 235 TYR A O 1
ATOM 1928 N N . CYS A 1 236 ? 31.203 7.293 1.059 1 87.19 236 CYS A N 1
ATOM 1929 C CA . CYS A 1 236 ? 31.109 6.812 2.434 1 87.19 236 CYS A CA 1
ATOM 1930 C C . CYS A 1 236 ? 29.812 7.262 3.078 1 87.19 236 CYS A C 1
ATOM 1932 O O . CYS A 1 236 ? 29.375 6.688 4.078 1 87.19 236 CYS A O 1
ATOM 1934 N N . GLU A 1 237 ? 29.203 8.234 2.496 1 91.06 237 GLU A N 1
ATOM 1935 C CA . GLU A 1 237 ? 28.062 8.789 3.219 1 91.06 237 GLU A CA 1
ATOM 1936 C C . GLU A 1 237 ? 26.812 8.844 2.332 1 91.06 237 GLU A C 1
ATOM 1938 O O . GLU A 1 237 ? 26.922 8.969 1.11 1 91.06 237 GLU A O 1
ATOM 1943 N N . GLU A 1 238 ? 25.734 8.758 3.031 1 92.5 238 GLU A N 1
ATOM 1944 C CA . GLU A 1 238 ? 24.453 8.984 2.383 1 92.5 238 GLU A CA 1
ATOM 1945 C C . GLU A 1 238 ? 24.109 10.469 2.326 1 92.5 238 GLU A C 1
ATOM 1947 O O . GLU A 1 238 ? 24.531 11.242 3.182 1 92.5 238 GLU A O 1
ATOM 1952 N N . PRO A 1 239 ? 23.391 10.891 1.294 1 95.75 239 PRO A N 1
ATOM 1953 C CA . PRO A 1 239 ? 22.656 10.109 0.289 1 95.75 239 PRO A CA 1
ATOM 1954 C C . PRO A 1 239 ? 23.5 9.828 -0.957 1 95.75 239 PRO A C 1
ATOM 1956 O O . PRO A 1 239 ? 23.047 9.117 -1.86 1 95.75 239 PRO A O 1
ATOM 1959 N N . ALA A 1 240 ? 24.734 10.289 -0.986 1 95.38 240 ALA A N 1
ATOM 1960 C CA . ALA A 1 240 ? 25.594 10.164 -2.164 1 95.38 240 ALA A CA 1
ATOM 1961 C C . ALA A 1 240 ? 25.844 8.703 -2.504 1 95.38 240 ALA A C 1
ATOM 1963 O O . ALA A 1 240 ? 25.828 8.32 -3.674 1 95.38 240 ALA A O 1
ATOM 1964 N N . ARG A 1 241 ? 26.062 7.93 -1.534 1 96.44 241 ARG A N 1
ATOM 1965 C CA . ARG A 1 241 ? 26.359 6.52 -1.761 1 96.44 241 ARG A CA 1
ATOM 1966 C C . ARG A 1 241 ? 25.188 5.824 -2.457 1 96.44 241 ARG A C 1
ATOM 1968 O O . ARG A 1 241 ? 25.391 5.094 -3.43 1 96.44 241 ARG A O 1
ATOM 1975 N N . VAL A 1 242 ? 23.984 6.035 -1.957 1 97.31 242 VAL A N 1
ATOM 1976 C CA . VAL A 1 242 ? 22.812 5.41 -2.543 1 97.31 242 VAL A CA 1
ATOM 1977 C C . VAL A 1 242 ? 22.625 5.898 -3.977 1 97.31 242 VAL A C 1
ATOM 1979 O O . VAL A 1 242 ? 22.328 5.105 -4.879 1 97.31 242 VAL A O 1
ATOM 1982 N N . PHE A 1 243 ? 22.828 7.156 -4.113 1 97.5 243 PHE A N 1
ATOM 1983 C CA . PHE A 1 243 ? 22.656 7.758 -5.43 1 97.5 243 PHE A CA 1
ATOM 1984 C C . PHE A 1 243 ? 23.641 7.148 -6.43 1 97.5 243 PHE A C 1
ATOM 1986 O O . PHE A 1 243 ? 23.234 6.734 -7.523 1 97.5 243 PHE A O 1
ATOM 1993 N N . GLN A 1 244 ? 24.828 7.059 -6.051 1 97.31 244 GLN A N 1
ATOM 1994 C CA . GLN A 1 244 ? 25.859 6.543 -6.953 1 97.31 244 GLN A CA 1
ATOM 1995 C C . GLN A 1 244 ? 25.672 5.047 -7.199 1 97.31 244 GLN A C 1
ATOM 1997 O O . GLN A 1 244 ? 25.953 4.555 -8.297 1 97.31 244 GLN A O 1
ATOM 2002 N N . THR A 1 245 ? 25.234 4.34 -6.199 1 97.62 245 THR A N 1
ATOM 2003 C CA . THR A 1 245 ? 24.922 2.928 -6.387 1 97.62 245 THR A CA 1
ATOM 2004 C C . THR A 1 245 ? 23.844 2.752 -7.449 1 97.62 245 THR A C 1
ATOM 2006 O O . THR A 1 245 ? 23.984 1.943 -8.367 1 97.62 245 THR A O 1
ATOM 2009 N N . PHE A 1 246 ? 22.828 3.514 -7.312 1 97.5 246 PHE A N 1
ATOM 2010 C CA . PHE A 1 246 ? 21.734 3.439 -8.273 1 97.5 246 PHE A CA 1
ATOM 2011 C C . PHE A 1 246 ? 22.203 3.859 -9.664 1 97.5 246 PHE A C 1
ATOM 2013 O O . PHE A 1 246 ? 21.938 3.168 -10.648 1 97.5 246 PHE A O 1
ATOM 2020 N N . LYS A 1 247 ? 22.828 4.934 -9.734 1 97.12 247 LYS A N 1
ATOM 2021 C CA . LYS A 1 247 ? 23.25 5.516 -11.008 1 97.12 247 LYS A CA 1
ATOM 2022 C C . LYS A 1 247 ? 24.234 4.602 -11.734 1 97.12 247 LYS A C 1
ATOM 2024 O O . LYS A 1 247 ? 24.094 4.348 -12.93 1 97.12 247 LYS A O 1
ATOM 2029 N N . GLN A 1 248 ? 25.172 4.027 -11.062 1 97.12 248 GLN A N 1
ATOM 2030 C CA . GLN A 1 248 ? 26.266 3.295 -11.688 1 97.12 248 GLN A CA 1
ATOM 2031 C C . GLN A 1 248 ? 25.922 1.819 -11.859 1 97.12 248 GLN A C 1
ATOM 2033 O O . GLN A 1 248 ? 26.328 1.188 -12.836 1 97.12 248 GLN A O 1
ATOM 2038 N N . CYS A 1 249 ? 25.172 1.316 -10.883 1 98.19 249 CYS A N 1
ATOM 2039 C CA . CYS A 1 249 ? 25.062 -0.137 -10.828 1 98.19 249 CYS A CA 1
ATOM 2040 C C . CYS A 1 249 ? 23.688 -0.604 -11.273 1 98.19 249 CYS A C 1
ATOM 2042 O O . CYS A 1 249 ? 23.531 -1.748 -11.703 1 98.19 249 CYS A O 1
ATOM 2044 N N . TYR A 1 250 ? 22.641 0.282 -11.188 1 97.69 250 TYR A N 1
ATOM 2045 C CA . TYR A 1 250 ? 21.281 -0.235 -11.383 1 97.69 250 TYR A CA 1
ATOM 2046 C C . TYR A 1 250 ? 20.562 0.527 -12.484 1 97.69 250 TYR A C 1
ATOM 2048 O O . TYR A 1 250 ? 19.688 -0.023 -13.156 1 97.69 250 TYR A O 1
ATOM 2056 N N . ALA A 1 251 ? 20.891 1.739 -12.742 1 95.75 251 ALA A N 1
ATOM 2057 C CA . ALA A 1 251 ? 20.094 2.65 -13.562 1 95.75 251 ALA A CA 1
ATOM 2058 C C . ALA A 1 251 ? 19.969 2.129 -14.992 1 95.75 251 ALA A C 1
ATOM 2060 O O . ALA A 1 251 ? 18.984 2.4 -15.672 1 95.75 251 ALA A O 1
ATOM 2061 N N . SER A 1 252 ? 20.859 1.311 -15.445 1 94 252 SER A N 1
ATOM 2062 C CA . SER A 1 252 ? 20.891 0.877 -16.844 1 94 252 SER A CA 1
ATOM 2063 C C . SER A 1 252 ? 19.812 -0.16 -17.125 1 94 252 SER A C 1
ATOM 2065 O O . SER A 1 252 ? 19.391 -0.343 -18.266 1 94 252 SER A O 1
ATOM 2067 N N . PHE A 1 253 ? 19.312 -0.784 -16.016 1 94.62 253 PHE A N 1
ATOM 2068 C CA . PHE A 1 253 ? 18.391 -1.865 -16.359 1 94.62 253 PHE A CA 1
ATOM 2069 C C . PHE A 1 253 ? 17.156 -1.832 -15.469 1 94.62 253 PHE A C 1
ATOM 2071 O O . PHE A 1 253 ? 16.156 -2.467 -15.773 1 94.62 253 PHE A O 1
ATOM 2078 N N . LEU A 1 254 ? 17.172 -1.155 -14.383 1 96.62 254 LEU A N 1
ATOM 2079 C CA . LEU A 1 254 ? 15.961 -1.044 -13.578 1 96.62 254 LEU A CA 1
ATOM 2080 C C . LEU A 1 254 ? 15 -0.023 -14.18 1 96.62 254 LEU A C 1
ATOM 2082 O O . LEU A 1 254 ? 15.43 1.025 -14.672 1 96.62 254 LEU A O 1
ATOM 2086 N N . PRO A 1 255 ? 13.719 -0.248 -14.133 1 96 255 PRO A N 1
ATOM 2087 C CA . PRO A 1 255 ? 12.742 0.686 -14.695 1 96 255 PRO A CA 1
ATOM 2088 C C . PRO A 1 255 ? 12.453 1.869 -13.781 1 96 255 PRO A C 1
ATOM 2090 O O . PRO A 1 255 ? 11.539 2.654 -14.047 1 96 255 PRO A O 1
ATOM 2093 N N . THR A 1 256 ? 13.156 2.094 -12.789 1 96.38 256 THR A N 1
ATOM 2094 C CA . THR A 1 256 ? 12.898 3.055 -11.719 1 96.38 256 THR A CA 1
ATOM 2095 C C . THR A 1 256 ? 12.906 4.48 -12.258 1 96.38 256 THR A C 1
ATOM 2097 O O . THR A 1 256 ? 12.07 5.301 -11.875 1 96.38 256 THR A O 1
ATOM 2100 N N . LEU A 1 257 ? 13.828 4.82 -13.164 1 97.19 257 LEU A N 1
ATOM 2101 C CA . LEU A 1 257 ? 13.891 6.16 -13.734 1 97.19 257 LEU A CA 1
ATOM 2102 C C . LEU A 1 257 ? 12.648 6.465 -14.555 1 97.19 257 LEU A C 1
ATOM 2104 O O . LEU A 1 257 ? 12.148 7.594 -14.555 1 97.19 257 LEU A O 1
ATOM 2108 N N . GLY A 1 258 ? 12.227 5.43 -15.25 1 97.12 258 GLY A N 1
ATOM 2109 C CA . GLY A 1 258 ? 10.984 5.602 -15.984 1 97.12 258 GLY A CA 1
ATOM 2110 C C . GLY A 1 258 ? 9.797 5.902 -15.094 1 97.12 258 GLY A C 1
ATOM 2111 O O . GLY A 1 258 ? 8.992 6.781 -15.398 1 97.12 258 GLY A O 1
ATOM 2112 N N . THR A 1 259 ? 9.711 5.207 -14.008 1 97.06 259 THR A N 1
ATOM 2113 C CA . THR A 1 259 ? 8.633 5.43 -13.047 1 97.06 259 THR A CA 1
ATOM 2114 C C . THR A 1 259 ? 8.719 6.832 -12.453 1 97.06 259 THR A C 1
ATOM 2116 O O . THR A 1 259 ? 7.707 7.52 -12.32 1 97.06 259 THR A O 1
ATOM 2119 N N . ALA A 1 260 ? 9.898 7.203 -12.102 1 98 260 ALA A N 1
ATOM 2120 C CA . ALA A 1 260 ? 10.117 8.547 -11.57 1 98 260 ALA A CA 1
ATOM 2121 C C . ALA A 1 260 ? 9.633 9.609 -12.547 1 98 260 ALA A C 1
ATOM 2123 O O . ALA A 1 260 ? 8.984 10.578 -12.148 1 98 260 ALA A O 1
ATOM 2124 N N . GLN A 1 261 ? 9.945 9.398 -13.805 1 98.12 261 GLN A N 1
ATOM 2125 C CA . GLN A 1 261 ? 9.57 10.336 -14.859 1 98.12 261 GLN A CA 1
ATOM 2126 C C . GLN A 1 261 ? 8.055 10.406 -15.023 1 98.12 261 GLN A C 1
ATOM 2128 O O . GLN A 1 261 ? 7.488 11.5 -15.109 1 98.12 261 GLN A O 1
ATOM 2133 N N . GLU A 1 262 ? 7.441 9.289 -15.062 1 96.81 262 GLU A N 1
ATOM 2134 C CA . GLU A 1 262 ? 5.996 9.219 -15.258 1 96.81 262 GLU A CA 1
ATOM 2135 C C . GLU A 1 262 ? 5.254 9.898 -14.109 1 96.81 262 GLU A C 1
ATOM 2137 O O . GLU A 1 262 ? 4.297 10.641 -14.328 1 96.81 262 GLU A O 1
ATOM 2142 N N . VAL A 1 263 ? 5.684 9.648 -12.914 1 97.06 263 VAL A N 1
ATOM 2143 C CA . VAL A 1 263 ? 5.035 10.242 -11.75 1 97.06 263 VAL A CA 1
ATOM 2144 C C . VAL A 1 263 ? 5.207 11.758 -11.773 1 97.06 263 VAL A C 1
ATOM 2146 O O . VAL A 1 263 ? 4.273 12.5 -11.469 1 97.06 263 VAL A O 1
ATOM 2149 N N . ALA A 1 264 ? 6.387 12.203 -12.109 1 97.94 264 ALA A N 1
ATOM 2150 C CA . ALA A 1 264 ? 6.617 13.641 -12.211 1 97.94 264 ALA A CA 1
ATOM 2151 C C . ALA A 1 264 ? 5.672 14.273 -13.227 1 97.94 264 ALA A C 1
ATOM 2153 O O . ALA A 1 264 ? 5.098 15.336 -12.969 1 97.94 264 ALA A O 1
ATOM 2154 N N . LYS A 1 265 ? 5.48 13.641 -14.375 1 97.19 265 LYS A N 1
ATOM 2155 C CA . LYS A 1 265 ? 4.559 14.125 -15.398 1 97.19 265 LYS A CA 1
ATOM 2156 C C . LYS A 1 265 ? 3.141 14.242 -14.844 1 97.19 265 LYS A C 1
ATOM 2158 O O . LYS A 1 265 ? 2.459 15.25 -15.07 1 97.19 265 LYS A O 1
ATOM 2163 N N . GLU A 1 266 ? 2.775 13.227 -14.172 1 93.56 266 GLU A N 1
ATOM 2164 C CA . GLU A 1 266 ? 1.426 13.195 -13.617 1 93.56 266 GLU A CA 1
ATOM 2165 C C . GLU A 1 266 ? 1.216 14.32 -12.609 1 93.56 266 GLU A C 1
ATOM 2167 O O . GLU A 1 266 ? 0.154 14.945 -12.586 1 93.56 266 GLU A O 1
ATOM 2172 N N . LEU A 1 267 ? 2.174 14.523 -11.781 1 93.56 267 LEU A N 1
ATOM 2173 C CA . LEU A 1 267 ? 2.072 15.547 -10.742 1 93.56 267 LEU A CA 1
ATOM 2174 C C . LEU A 1 267 ? 1.993 16.938 -11.359 1 93.56 267 LEU A C 1
ATOM 2176 O O . LEU A 1 267 ? 1.329 17.828 -10.82 1 93.56 267 LEU A O 1
ATOM 2180 N N . LEU A 1 268 ? 2.67 17.125 -12.453 1 93.81 268 LEU A N 1
ATOM 2181 C CA . LEU A 1 268 ? 2.688 18.422 -13.117 1 93.81 268 LEU A CA 1
ATOM 2182 C C . LEU A 1 268 ? 1.367 18.688 -13.836 1 93.81 268 LEU A C 1
ATOM 2184 O O . LEU A 1 268 ? 1.009 19.844 -14.094 1 93.81 268 LEU A O 1
ATOM 2188 N N . GLU A 1 269 ? 0.664 17.672 -14.227 1 87.94 269 GLU A N 1
ATOM 2189 C CA . GLU A 1 269 ? -0.603 17.797 -14.938 1 87.94 269 GLU A CA 1
ATOM 2190 C C . GLU A 1 269 ? -1.759 18.031 -13.977 1 87.94 269 GLU A C 1
ATOM 2192 O O . GLU A 1 269 ? -2.826 18.5 -14.375 1 87.94 269 GLU A O 1
ATOM 2197 N N . LYS A 1 270 ? -1.628 17.547 -12.781 1 75.94 270 LYS A N 1
ATOM 2198 C CA . LYS A 1 270 ? -2.699 17.781 -11.812 1 75.94 270 LYS A CA 1
ATOM 2199 C C . LYS A 1 270 ? -2.957 19.266 -11.609 1 75.94 270 LYS A C 1
ATOM 2201 O O . LYS A 1 270 ? -2.018 20.047 -11.438 1 75.94 270 LYS A O 1
ATOM 2206 N N . PRO A 1 271 ? -4.227 19.609 -11.938 1 61.75 271 PRO A N 1
ATOM 2207 C CA . PRO A 1 271 ? -4.531 21.031 -11.797 1 61.75 271 PRO A CA 1
ATOM 2208 C C . PRO A 1 271 ? -4.273 21.562 -10.391 1 61.75 271 PRO A C 1
ATOM 2210 O O . PRO A 1 271 ? -4.477 20.844 -9.406 1 61.75 271 PRO A O 1
ATOM 2213 N N . VAL A 1 272 ? -3.438 22.531 -10.281 1 53.16 272 VAL A N 1
ATOM 2214 C CA . VAL A 1 272 ? -3.244 23.234 -9.016 1 53.16 272 VAL A CA 1
ATOM 2215 C C . VAL A 1 272 ? -4.594 23.703 -8.469 1 53.16 272 VAL A C 1
ATOM 2217 O O . VAL A 1 272 ? -5.305 24.469 -9.133 1 53.16 272 VAL A O 1
ATOM 2220 N N . PRO A 1 273 ? -5.203 22.844 -7.641 1 51.25 273 PRO A N 1
ATOM 2221 C CA . PRO A 1 273 ? -6.512 23.328 -7.191 1 51.25 273 PRO A CA 1
ATOM 2222 C C . PRO A 1 273 ? -6.504 24.812 -6.832 1 51.25 273 PRO A C 1
ATOM 2224 O O . PRO A 1 273 ? -5.461 25.344 -6.441 1 51.25 273 PRO A O 1
ATOM 2227 N N . SER A 1 274 ? -7.516 25.469 -7.34 1 46.25 274 SER A N 1
ATOM 2228 C CA . SER A 1 274 ? -7.758 26.859 -6.957 1 46.25 274 SER A CA 1
ATOM 2229 C C . SER A 1 274 ? -7.68 27.047 -5.445 1 46.25 274 SER A C 1
ATOM 2231 O O . SER A 1 274 ? -8.047 26.141 -4.688 1 46.25 274 SER A O 1
ATOM 2233 N N . PRO A 1 275 ? -6.906 27.922 -5.043 1 42.56 275 PRO A N 1
ATOM 2234 C CA . PRO A 1 275 ? -6.777 28.234 -3.617 1 42.56 275 PRO A CA 1
ATOM 2235 C C . PRO A 1 275 ? -8.094 28.078 -2.861 1 42.56 275 PRO A C 1
ATOM 2237 O O . PRO A 1 275 ? -9.164 28.328 -3.424 1 42.56 275 PRO A O 1
ATOM 2240 N N . PRO A 1 276 ? -8.219 27.047 -2.064 1 41.62 276 PRO A N 1
ATOM 2241 C CA . PRO A 1 276 ? -9.461 27.047 -1.294 1 41.62 276 PRO A CA 1
ATOM 2242 C C . PRO A 1 276 ? -10.039 28.438 -1.091 1 41.62 276 PRO A C 1
ATOM 2244 O O . PRO A 1 276 ? -9.289 29.422 -1.046 1 41.62 276 PRO A O 1
ATOM 2247 N N . CYS A 1 277 ? -11.281 28.641 -1.472 1 38.56 277 CYS A N 1
ATOM 2248 C CA . CYS A 1 277 ? -12.016 29.875 -1.195 1 38.56 277 CYS A CA 1
ATOM 2249 C C . CYS A 1 277 ? -11.688 30.406 0.194 1 38.56 277 CYS A C 1
ATOM 2251 O O . CYS A 1 277 ? -11.477 29.641 1.127 1 38.56 277 CYS A O 1
ATOM 2253 N N . LYS A 1 278 ? -11.43 31.641 0.344 1 39 278 LYS A N 1
ATOM 2254 C CA . LYS A 1 278 ? -11.219 32.594 1.438 1 39 278 LYS A CA 1
ATOM 2255 C C . LYS A 1 278 ? -12.117 32.25 2.627 1 39 278 LYS A C 1
ATOM 2257 O O . LYS A 1 278 ? -12.102 32.969 3.637 1 39 278 LYS A O 1
ATOM 2262 N N . SER A 1 279 ? -13.477 31.781 2.371 1 36.66 279 SER A N 1
ATOM 2263 C CA . SER A 1 279 ? -14.344 31.984 3.525 1 36.66 279 SER A CA 1
ATOM 2264 C C . SER A 1 279 ? -14 31.031 4.66 1 36.66 279 SER A C 1
ATOM 2266 O O . SER A 1 279 ? -14.078 29.812 4.492 1 36.66 279 SER A O 1
ATOM 2268 N N . CYS A 1 280 ? -12.977 31.281 5.426 1 40.62 280 CYS A N 1
ATOM 2269 C CA . CYS A 1 280 ? -12.852 30.688 6.758 1 40.62 280 CYS A CA 1
ATOM 2270 C C . CYS A 1 280 ? -14.227 30.422 7.363 1 40.62 280 CYS A C 1
ATOM 2272 O O . CYS A 1 280 ? -14.734 31.234 8.141 1 40.62 280 CYS A O 1
ATOM 2274 N N . GLY A 1 281 ? -15.203 30.156 6.609 1 36.22 281 GLY A N 1
ATOM 2275 C CA . GLY A 1 281 ? -16.516 29.938 7.215 1 36.22 281 GLY A CA 1
ATOM 2276 C C . GLY A 1 281 ? -16.469 28.969 8.383 1 36.22 281 GLY A C 1
ATOM 2277 O O . GLY A 1 281 ? -16.625 27.75 8.188 1 36.22 281 GLY A O 1
ATOM 2278 N N . GLY A 1 282 ? -15.547 29.172 9.344 1 37.56 282 GLY A N 1
ATOM 2279 C CA . GLY A 1 282 ? -15.523 28.469 10.625 1 37.56 282 GLY A CA 1
ATOM 2280 C C . GLY A 1 282 ? -16.906 28.281 11.219 1 37.56 282 GLY A C 1
ATOM 2281 O O . GLY A 1 282 ? -17.875 28.875 10.75 1 37.56 282 GLY A O 1
ATOM 2282 N N . PRO A 1 283 ? -17.203 27.156 11.82 1 39.31 283 PRO A N 1
ATOM 2283 C CA . PRO A 1 283 ? -18.469 27.141 12.562 1 39.31 283 PRO A CA 1
ATOM 2284 C C . PRO A 1 283 ? -18.734 28.469 13.281 1 39.31 283 PRO A C 1
ATOM 2286 O O . PRO A 1 283 ? -17.812 29.25 13.516 1 39.31 283 PRO A O 1
ATOM 2289 N N . ALA A 1 284 ? -20 28.953 13.461 1 36.47 284 ALA A N 1
ATOM 2290 C CA . ALA A 1 284 ? -20.469 30.094 14.242 1 36.47 284 ALA A CA 1
ATOM 2291 C C . ALA A 1 284 ? -19.656 30.266 15.516 1 36.47 284 ALA A C 1
ATOM 2293 O O . ALA A 1 284 ? -19.234 29.281 16.125 1 36.47 284 ALA A O 1
ATOM 2294 N N . PRO A 1 285 ? -19.062 31.422 15.781 1 36.09 285 PRO A N 1
ATOM 2295 C CA . PRO A 1 285 ? -18.312 31.719 17 1 36.09 285 PRO A CA 1
ATOM 2296 C C . PRO A 1 285 ? -18.984 31.156 18.266 1 36.09 285 PRO A C 1
ATOM 2298 O O . PRO A 1 285 ? -20.219 31.234 18.391 1 36.09 285 PRO A O 1
ATOM 2301 N N . CYS A 1 286 ? -18.5 30.125 18.859 1 36.25 286 CYS A N 1
ATOM 2302 C CA . CYS A 1 286 ? -19 29.844 20.203 1 36.25 286 CYS A CA 1
ATOM 2303 C C . CYS A 1 286 ? -19.172 31.125 21 1 36.25 286 CYS A C 1
ATOM 2305 O O . CYS A 1 286 ? -18.219 31.906 21.141 1 36.25 286 CYS A O 1
ATOM 2307 N N . THR A 1 287 ? -20.297 31.734 21.094 1 34.56 287 THR A N 1
ATOM 2308 C CA . THR A 1 287 ? -20.531 32.906 21.938 1 34.56 287 THR A CA 1
ATOM 2309 C C . THR A 1 287 ? -19.719 32.812 23.234 1 34.56 287 THR A C 1
ATOM 2311 O O . THR A 1 287 ? -19.094 33.781 23.656 1 34.56 287 THR A O 1
ATOM 2314 N N . SER A 1 288 ? -20.297 32.156 24.391 1 33 288 SER A N 1
ATOM 2315 C CA . SER A 1 288 ? -19.906 32.375 25.781 1 33 288 SER A CA 1
ATOM 2316 C C . SER A 1 288 ? -18.594 31.672 26.109 1 33 288 SER A C 1
ATOM 2318 O O . SER A 1 288 ? -18.609 30.484 26.469 1 33 288 SER A O 1
ATOM 2320 N N . CYS A 1 289 ? -17.594 31.719 25.328 1 36.06 289 CYS A N 1
ATOM 2321 C CA . CYS A 1 289 ? -16.359 31.188 25.906 1 36.06 289 CYS A CA 1
ATOM 2322 C C . CYS A 1 289 ? -16.062 31.859 27.234 1 36.06 289 CYS A C 1
ATOM 2324 O O . CYS A 1 289 ? -15.836 33.062 27.297 1 36.06 289 CYS A O 1
ATOM 2326 N N . PRO A 1 290 ? -16.531 31.406 28.406 1 32.19 290 PRO A N 1
ATOM 2327 C CA . PRO A 1 290 ? -16.047 32.125 29.594 1 32.19 290 PRO A CA 1
ATOM 2328 C C . PRO A 1 290 ? -14.578 32.5 29.484 1 32.19 290 PRO A C 1
ATOM 2330 O O . PRO A 1 290 ? -13.828 31.891 28.719 1 32.19 290 PRO A O 1
ATOM 2333 N N . HIS A 1 291 ? -14.133 33.75 30.016 1 28.53 291 HIS A N 1
ATOM 2334 C CA . HIS A 1 291 ? -12.859 34.469 30.078 1 28.53 291 HIS A CA 1
ATOM 2335 C C . HIS A 1 291 ? -11.695 33.5 30.219 1 28.53 291 HIS A C 1
ATOM 2337 O O . HIS A 1 291 ? -11.898 32.312 30.562 1 28.53 291 HIS A O 1
ATOM 2343 N N . SER A 1 292 ? -10.336 34.125 30.672 1 26.86 292 SER A N 1
ATOM 2344 C CA . SER A 1 292 ? -8.891 33.906 30.781 1 26.86 292 SER A CA 1
ATOM 2345 C C . SER A 1 292 ? -8.57 32.844 31.797 1 26.86 292 SER A C 1
ATOM 2347 O O . SER A 1 292 ? -8.734 33.031 33 1 26.86 292 SER A O 1
ATOM 2349 N N . ILE A 1 293 ? -8.812 31.656 31.781 1 29.73 293 ILE A N 1
ATOM 2350 C CA . ILE A 1 293 ? -8.125 30.984 32.875 1 29.73 293 ILE A CA 1
ATOM 2351 C C . ILE A 1 293 ? -6.66 31.391 32.906 1 29.73 293 ILE A C 1
ATOM 2353 O O . ILE A 1 293 ? -5.969 31.312 31.875 1 29.73 293 ILE A O 1
ATOM 2357 N N . PRO A 1 294 ? -6.141 32.156 33.906 1 26.09 294 PRO A N 1
ATOM 2358 C CA . PRO A 1 294 ? -4.746 32.594 34 1 26.09 294 PRO A CA 1
ATOM 2359 C C . PRO A 1 294 ? -3.756 31.469 33.656 1 26.09 294 PRO A C 1
ATOM 2361 O O . PRO A 1 294 ? -4.043 30.297 33.875 1 26.09 294 PRO A O 1
ATOM 2364 N N . ARG A 1 295 ? -2.824 31.703 32.719 1 28.69 295 ARG A N 1
ATOM 2365 C CA . ARG A 1 295 ? -1.656 30.969 32.25 1 28.69 295 ARG A CA 1
ATOM 2366 C C . ARG A 1 295 ? -0.876 30.359 33.406 1 28.69 295 ARG A C 1
ATOM 2368 O O . ARG A 1 295 ? 0.22 29.828 33.219 1 28.69 295 ARG A O 1
ATOM 2375 N N . ASN A 1 296 ? -1.14 30.688 34.75 1 23.47 296 ASN A N 1
ATOM 2376 C CA . ASN A 1 296 ? -0.135 30.391 35.75 1 23.47 296 ASN A CA 1
ATOM 2377 C C . ASN A 1 296 ? -0.081 28.906 36.094 1 23.47 296 ASN A C 1
ATOM 2379 O O . ASN A 1 296 ? 0.393 28.516 37.156 1 23.47 296 ASN A O 1
ATOM 2383 N N . HIS A 1 297 ? -0.892 28.141 35.688 1 24.08 297 HIS A N 1
ATOM 2384 C CA . HIS A 1 297 ? -0.67 26.953 36.531 1 24.08 297 HIS A CA 1
ATOM 2385 C C . HIS A 1 297 ? 0.732 26.391 36.312 1 24.08 297 HIS A C 1
ATOM 2387 O O . HIS A 1 297 ? 1.231 26.359 35.188 1 24.08 297 HIS A O 1
ATOM 2393 N N . SER A 1 298 ? 1.566 26.391 37.375 1 22.66 298 SER A N 1
ATOM 2394 C CA . SER A 1 298 ? 2.902 25.859 37.656 1 22.66 298 SER A CA 1
ATOM 2395 C C . SER A 1 298 ? 3.092 24.484 37 1 22.66 298 SER A C 1
ATOM 2397 O O . SER A 1 298 ? 2.178 23.656 37 1 22.66 298 SER A O 1
ATOM 2399 N N . ARG A 1 299 ? 3.918 24.438 36.125 1 24.72 299 ARG A N 1
ATOM 2400 C CA . ARG A 1 299 ? 4.543 23.234 35.562 1 24.72 299 ARG A CA 1
ATOM 2401 C C . ARG A 1 299 ? 4.883 22.25 36.688 1 24.72 299 ARG A C 1
ATOM 2403 O O . ARG A 1 299 ? 5.516 22.609 37.656 1 24.72 299 ARG A O 1
ATOM 2410 N N . PRO A 1 300 ? 4.004 21.297 37.125 1 23.47 300 PRO A N 1
ATOM 2411 C CA . PRO A 1 300 ? 4.609 20.406 38.094 1 23.47 300 PRO A CA 1
ATOM 2412 C C . PRO A 1 300 ? 6.07 20.094 37.812 1 23.47 300 PRO A C 1
ATOM 2414 O O . PRO A 1 300 ? 6.41 19.797 36.656 1 23.47 300 PRO A O 1
ATOM 2417 N N . CYS A 1 301 ? 7 20.859 38.531 1 22.17 301 CYS A N 1
ATOM 2418 C CA . CYS A 1 301 ? 8.422 20.625 38.75 1 22.17 301 CYS A CA 1
ATOM 2419 C C . CYS A 1 301 ? 8.688 19.172 39.125 1 22.17 301 CYS A C 1
ATOM 2421 O O . CYS A 1 301 ? 8.258 18.719 40.188 1 22.17 301 CYS A O 1
ATOM 2423 N N . TYR A 1 302 ? 8.508 18.234 38.5 1 20.75 302 TYR A N 1
ATOM 2424 C CA . TYR A 1 302 ? 8.953 16.953 39.031 1 20.75 302 TYR A CA 1
ATOM 2425 C C . TYR A 1 302 ? 10.367 17.062 39.594 1 20.75 302 TYR A C 1
ATOM 2427 O O . TYR A 1 302 ? 11.219 16.219 39.312 1 20.75 302 TYR A O 1
ATOM 2435 N N . ASN A 1 303 ? 11.062 18.391 39.906 1 18.34 303 ASN A N 1
ATOM 2436 C CA . ASN A 1 303 ? 12.203 18.344 40.812 1 18.34 303 ASN A CA 1
ATOM 2437 C C . ASN A 1 303 ? 11.758 18.125 42.25 1 18.34 303 ASN A C 1
ATOM 2439 O O . ASN A 1 303 ? 11.039 18.953 42.844 1 18.34 303 ASN A O 1
ATOM 2443 N N . GLY A 1 304 ? 11.43 17.141 43.031 1 18.16 304 GLY A N 1
ATOM 2444 C CA . GLY A 1 304 ? 11.734 16.938 44.438 1 18.16 304 GLY A CA 1
ATOM 2445 C C . GLY A 1 304 ? 13.148 17.344 44.812 1 18.16 304 GLY A C 1
ATOM 2446 O O . GLY A 1 304 ? 13.617 17.062 45.906 1 18.16 304 GLY A O 1
ATOM 2447 N N . GLN A 1 305 ? 14.109 18.297 44.688 1 17.22 305 GLN A N 1
ATOM 2448 C CA . GLN A 1 305 ? 14.922 18.672 45.844 1 17.22 305 GLN A CA 1
ATOM 2449 C C . GLN A 1 305 ? 14.07 19.312 46.906 1 17.22 305 GLN A C 1
ATOM 2451 O O . GLN A 1 305 ? 13.328 20.266 46.656 1 17.22 305 GLN A O 1
ATOM 2456 N N . CYS A 1 306 ? 13.562 18.672 48.188 1 19.75 306 CYS A N 1
ATOM 2457 C CA . CYS A 1 306 ? 13.695 18.75 49.656 1 19.75 306 CYS A CA 1
ATOM 2458 C C . CYS A 1 306 ? 14.93 19.562 50.031 1 19.75 306 CYS A C 1
ATOM 2460 O O . CYS A 1 306 ? 14.852 20.469 50.844 1 19.75 306 CYS A O 1
ATOM 2462 N N . TYR A 1 307 ? 16.25 19.297 50.281 1 19.09 307 TYR A N 1
ATOM 2463 C CA . TYR A 1 307 ? 17.281 20.219 50.75 1 19.09 307 TYR A CA 1
ATOM 2464 C C . TYR A 1 307 ? 17.484 21.359 49.781 1 19.09 307 TYR A C 1
ATOM 2466 O O . TYR A 1 307 ? 17.312 21.172 48.562 1 19.09 307 TYR A O 1
ATOM 2474 N N . MET B 1 1 ? -23.562 -23.906 65.812 1 30.22 1 MET B N 1
ATOM 2475 C CA . MET B 1 1 ? -22.688 -23 65.125 1 30.22 1 MET B CA 1
ATOM 2476 C C . MET B 1 1 ? -22.25 -23.594 63.781 1 30.22 1 MET B C 1
ATOM 2478 O O . MET B 1 1 ? -21.344 -24.406 63.719 1 30.22 1 MET B O 1
ATOM 2482 N N . LYS B 1 2 ? -23.219 -23.922 62.875 1 33.69 2 LYS B N 1
ATOM 2483 C CA . LYS B 1 2 ? -23.156 -24.5 61.531 1 33.69 2 LYS B CA 1
ATOM 2484 C C . LYS B 1 2 ? -22.312 -23.625 60.594 1 33.69 2 LYS B C 1
ATOM 2486 O O . LYS B 1 2 ? -22.547 -22.422 60.469 1 33.69 2 LYS B O 1
ATOM 2491 N N . PHE B 1 3 ? -21.031 -23.969 60.469 1 36.25 3 PHE B N 1
ATOM 2492 C CA . PHE B 1 3 ? -20.016 -23.453 59.562 1 36.25 3 PHE B CA 1
ATOM 2493 C C . PHE B 1 3 ? -20.5 -23.516 58.125 1 36.25 3 PHE B C 1
ATOM 2495 O O . PHE B 1 3 ? -20.734 -24.594 57.594 1 36.25 3 PHE B O 1
ATOM 2502 N N . TYR B 1 4 ? -21.406 -22.594 57.781 1 34.06 4 TYR B N 1
ATOM 2503 C CA . TYR B 1 4 ? -21.75 -22.406 56.375 1 34.06 4 TYR B CA 1
ATOM 2504 C C . TYR B 1 4 ? -20.516 -22.172 55.531 1 34.06 4 TYR B C 1
ATOM 2506 O O . TYR B 1 4 ? -19.719 -21.266 55.812 1 34.06 4 TYR B O 1
ATOM 2514 N N . TYR B 1 5 ? -19.875 -23.297 55.062 1 32.69 5 TYR B N 1
ATOM 2515 C CA . TYR B 1 5 ? -18.875 -23.266 54 1 32.69 5 TYR B CA 1
ATOM 2516 C C . TYR B 1 5 ? -19.359 -22.391 52.844 1 32.69 5 TYR B C 1
ATOM 2518 O O . TYR B 1 5 ? -20.375 -22.703 52.219 1 32.69 5 TYR B O 1
ATOM 2526 N N . SER B 1 6 ? -19.281 -21.062 53.031 1 32.31 6 SER B N 1
ATOM 2527 C CA . SER B 1 6 ? -19.438 -20.141 51.906 1 32.31 6 SER B CA 1
ATOM 2528 C C . SER B 1 6 ? -18.531 -20.531 50.719 1 32.31 6 SER B C 1
ATOM 2530 O O . SER B 1 6 ? -17.312 -20.578 50.875 1 32.31 6 SER B O 1
ATOM 2532 N N . THR B 1 7 ? -19 -21.484 49.938 1 32.34 7 THR B N 1
ATOM 2533 C CA . THR B 1 7 ? -18.422 -21.766 48.625 1 32.34 7 THR B CA 1
ATOM 2534 C C . THR B 1 7 ? -18.156 -20.484 47.875 1 32.34 7 THR B C 1
ATOM 2536 O O . THR B 1 7 ? -19.078 -19.75 47.531 1 32.34 7 THR B O 1
ATOM 2539 N N . LEU B 1 8 ? -17.062 -19.781 48.219 1 29.91 8 LEU B N 1
ATOM 2540 C CA . LEU B 1 8 ? -16.469 -18.734 47.375 1 29.91 8 LEU B CA 1
ATOM 2541 C C . LEU B 1 8 ? -16.359 -19.203 45.938 1 29.91 8 LEU B C 1
ATOM 2543 O O . LEU B 1 8 ? -15.562 -20.094 45.625 1 29.91 8 LEU B O 1
ATOM 2547 N N . VAL B 1 9 ? -17.484 -19.297 45.219 1 29.08 9 VAL B N 1
ATOM 2548 C CA . VAL B 1 9 ? -17.406 -19.406 43.75 1 29.08 9 VAL B CA 1
ATOM 2549 C C . VAL B 1 9 ? -16.531 -18.297 43.188 1 29.08 9 VAL B C 1
ATOM 2551 O O . VAL B 1 9 ? -16.906 -17.125 43.25 1 29.08 9 VAL B O 1
ATOM 2554 N N . VAL B 1 10 ? -15.227 -18.359 43.406 1 28.14 10 VAL B N 1
ATOM 2555 C CA . VAL B 1 10 ? -14.312 -17.562 42.594 1 28.14 10 VAL B CA 1
ATOM 2556 C C . VAL B 1 10 ? -14.695 -17.672 41.094 1 28.14 10 VAL B C 1
ATOM 2558 O O . VAL B 1 10 ? -14.57 -18.75 40.5 1 28.14 10 VAL B O 1
ATOM 2561 N N . ALA B 1 11 ? -15.766 -17.016 40.75 1 29.55 11 ALA B N 1
ATOM 2562 C CA . ALA B 1 11 ? -15.961 -16.766 39.312 1 29.55 11 ALA B CA 1
ATOM 2563 C C . ALA B 1 11 ? -14.656 -16.328 38.656 1 29.55 11 ALA B C 1
ATOM 2565 O O . ALA B 1 11 ? -14.164 -15.227 38.906 1 29.55 11 ALA B O 1
ATOM 2566 N N . LEU B 1 12 ? -13.766 -17.312 38.438 1 29.2 12 LEU B N 1
ATOM 2567 C CA . LEU B 1 12 ? -12.688 -17.094 37.469 1 29.2 12 LEU B CA 1
ATOM 2568 C C . LEU B 1 12 ? -13.203 -16.391 36.219 1 29.2 12 LEU B C 1
ATOM 2570 O O . LEU B 1 12 ? -13.938 -17 35.438 1 29.2 12 LEU B O 1
ATOM 2574 N N . VAL B 1 13 ? -13.508 -15.07 36.344 1 29.03 13 VAL B N 1
ATOM 2575 C CA . VAL B 1 13 ? -13.586 -14.258 35.125 1 29.03 13 VAL B CA 1
ATOM 2576 C C . VAL B 1 13 ? -12.438 -14.609 34.188 1 29.03 13 VAL B C 1
ATOM 2578 O O . VAL B 1 13 ? -11.273 -14.336 34.5 1 29.03 13 VAL B O 1
ATOM 2581 N N . LEU B 1 14 ? -12.469 -15.82 33.562 1 29.2 14 LEU B N 1
ATOM 2582 C CA . LEU B 1 14 ? -11.617 -16.031 32.406 1 29.2 14 LEU B CA 1
ATOM 2583 C C . LEU B 1 14 ? -11.656 -14.812 31.484 1 29.2 14 LEU B C 1
ATOM 2585 O O . LEU B 1 14 ? -12.727 -14.406 31.016 1 29.2 14 LEU B O 1
ATOM 2589 N N . PRO B 1 15 ? -10.719 -13.883 31.641 1 30.45 15 PRO B N 1
ATOM 2590 C CA . PRO B 1 15 ? -10.633 -12.945 30.516 1 30.45 15 PRO B CA 1
ATOM 2591 C C . PRO B 1 15 ? -10.75 -13.641 29.172 1 30.45 15 PRO B C 1
ATOM 2593 O O . PRO B 1 15 ? -10 -14.586 28.891 1 30.45 15 PRO B O 1
ATOM 2596 N N . ALA B 1 16 ? -11.945 -13.852 28.656 1 28.64 16 ALA B N 1
ATOM 2597 C CA . ALA B 1 16 ? -12.055 -14.094 27.219 1 28.64 16 ALA B CA 1
ATOM 2598 C C . ALA B 1 16 ? -10.984 -13.312 26.453 1 28.64 16 ALA B C 1
ATOM 2600 O O . ALA B 1 16 ? -11.039 -12.086 26.391 1 28.64 16 ALA B O 1
ATOM 2601 N N . LEU B 1 17 ? -9.711 -13.781 26.5 1 29.66 17 LEU B N 1
ATOM 2602 C CA . LEU B 1 17 ? -8.82 -13.438 25.391 1 29.66 17 LEU B CA 1
ATOM 2603 C C . LEU B 1 17 ? -9.578 -13.383 24.078 1 29.66 17 LEU B C 1
ATOM 2605 O O . LEU B 1 17 ? -9.961 -14.414 23.531 1 29.66 17 LEU B O 1
ATOM 2609 N N . ILE B 1 18 ? -10.562 -12.523 23.969 1 29 18 ILE B N 1
ATOM 2610 C CA . ILE B 1 18 ? -10.977 -12.211 22.609 1 29 18 ILE B CA 1
ATOM 2611 C C . ILE B 1 18 ? -9.773 -12.328 21.672 1 29 18 ILE B C 1
ATOM 2613 O O . ILE B 1 18 ? -8.789 -11.594 21.812 1 29 18 ILE B O 1
ATOM 2617 N N . MET B 1 19 ? -9.445 -13.555 21.281 1 29.34 19 MET B N 1
ATOM 2618 C CA . MET B 1 19 ? -8.688 -13.742 20.031 1 29.34 19 MET B CA 1
ATOM 2619 C C . MET B 1 19 ? -9.039 -12.664 19.016 1 29.34 19 MET B C 1
ATOM 2621 O O . MET B 1 19 ? -10.117 -12.695 18.422 1 29.34 19 MET B O 1
ATOM 2625 N N . ALA B 1 20 ? -8.672 -11.422 19.312 1 31.09 20 ALA B N 1
ATOM 2626 C CA . ALA B 1 20 ? -8.617 -10.438 18.219 1 31.09 20 ALA B CA 1
ATOM 2627 C C . ALA B 1 20 ? -8.227 -11.102 16.906 1 31.09 20 ALA B C 1
ATOM 2629 O O . ALA B 1 20 ? -7.152 -11.688 16.797 1 31.09 20 ALA B O 1
ATOM 2630 N N . SER B 1 21 ? -9.117 -11.805 16.328 1 33.97 21 SER B N 1
ATOM 2631 C CA . SER B 1 21 ? -8.945 -12.156 14.922 1 33.97 21 SER B CA 1
ATOM 2632 C C . SER B 1 21 ? -8.047 -11.148 14.203 1 33.97 21 SER B C 1
ATOM 2634 O O . SER B 1 21 ? -8.227 -9.938 14.336 1 33.97 21 SER B O 1
ATOM 2636 N N . HIS B 1 22 ? -6.777 -11.445 14.156 1 34.59 22 HIS B N 1
ATOM 2637 C CA . HIS B 1 22 ? -5.715 -10.758 13.43 1 34.59 22 HIS B CA 1
ATOM 2638 C C . HIS B 1 22 ? -6.191 -10.297 12.055 1 34.59 22 HIS B C 1
ATOM 2640 O O . HIS B 1 22 ? -5.977 -10.984 11.055 1 34.59 22 HIS B O 1
ATOM 2646 N N . TRP B 1 23 ? -7.504 -10.031 11.953 1 35.09 23 TRP B N 1
ATOM 2647 C CA . TRP B 1 23 ? -7.781 -9.289 10.734 1 35.09 23 TRP B CA 1
ATOM 2648 C C . TRP B 1 23 ? -6.617 -8.367 10.375 1 35.09 23 TRP B C 1
ATOM 2650 O O . TRP B 1 23 ? -5.961 -7.816 11.266 1 35.09 23 TRP B O 1
ATOM 2660 N N . LYS B 1 24 ? -5.859 -8.875 9.516 1 42.69 24 LYS B N 1
ATOM 2661 C CA . LYS B 1 24 ? -4.863 -8 8.891 1 42.69 24 LYS B CA 1
ATOM 2662 C C . LYS B 1 24 ? -5.328 -6.547 8.898 1 42.69 24 LYS B C 1
ATOM 2664 O O . LYS B 1 24 ? -6.375 -6.223 8.336 1 42.69 24 LYS B O 1
ATOM 2669 N N . SER B 1 25 ? -5.41 -5.879 10.031 1 49.41 25 SER B N 1
ATOM 2670 C CA . SER B 1 25 ? -5.719 -4.469 10.242 1 49.41 25 SER B CA 1
ATOM 2671 C C . SER B 1 25 ? -5.363 -3.633 9.016 1 49.41 25 SER B C 1
ATOM 2673 O O . SER B 1 25 ? -4.324 -3.855 8.391 1 49.41 25 SER B O 1
ATOM 2675 N N . PRO B 1 26 ? -6.445 -2.975 8.5 1 57.78 26 PRO B N 1
ATOM 2676 C CA . PRO B 1 26 ? -6.207 -1.806 7.648 1 57.78 26 PRO B CA 1
ATOM 2677 C C . PRO B 1 26 ? -4.895 -1.095 7.977 1 57.78 26 PRO B C 1
ATOM 2679 O O . PRO B 1 26 ? -4.266 -1.391 8.992 1 57.78 26 PRO B O 1
ATOM 2682 N N . HIS B 1 27 ? -4.469 -0.392 6.992 1 78.25 27 HIS B N 1
ATOM 2683 C CA . HIS B 1 27 ? -3.303 0.481 7.055 1 78.25 27 HIS B CA 1
ATOM 2684 C C . HIS B 1 27 ? -3.338 1.359 8.297 1 78.25 27 HIS B C 1
ATOM 2686 O O . HIS B 1 27 ? -3.951 2.43 8.289 1 78.25 27 HIS B O 1
ATOM 2692 N N . LEU B 1 28 ? -3.076 0.746 9.531 1 89.19 28 LEU B N 1
ATOM 2693 C CA . LEU B 1 28 ? -2.945 1.541 10.75 1 89.19 28 LEU B CA 1
ATOM 2694 C C . LEU B 1 28 ? -1.5 1.982 10.953 1 89.19 28 LEU B C 1
ATOM 2696 O O . LEU B 1 28 ? -0.57 1.211 10.711 1 89.19 28 LEU B O 1
ATOM 2700 N N . LYS B 1 29 ? -1.421 3.27 11.422 1 92.38 29 LYS B N 1
ATOM 2701 C CA . LYS B 1 29 ? -0.104 3.82 11.727 1 92.38 29 LYS B CA 1
ATOM 2702 C C . LYS B 1 29 ? -0.182 4.824 12.875 1 92.38 29 LYS B C 1
ATOM 2704 O O . LYS B 1 29 ? -1.067 5.68 12.898 1 92.38 29 LYS B O 1
ATOM 2709 N N . SER B 1 30 ? 0.676 4.672 13.812 1 94.75 30 SER B N 1
ATOM 2710 C CA . SER B 1 30 ? 0.74 5.66 14.891 1 94.75 30 SER B CA 1
ATOM 2711 C C . SER B 1 30 ? 1.601 6.852 14.492 1 94.75 30 SER B C 1
ATOM 2713 O O . SER B 1 30 ? 2.4 6.766 13.555 1 94.75 30 SER B O 1
ATOM 2715 N N . TRP B 1 31 ? 1.408 7.879 15.25 1 96.12 31 TRP B N 1
ATOM 2716 C CA . TRP B 1 31 ? 2.248 9.055 15.023 1 96.12 31 TRP B CA 1
ATOM 2717 C C . TRP B 1 31 ? 3.721 8.719 15.242 1 96.12 31 TRP B C 1
ATOM 2719 O O . TRP B 1 31 ? 4.574 9.117 14.445 1 96.12 31 TRP B O 1
ATOM 2729 N N . LYS B 1 32 ? 3.98 7.992 16.25 1 95.25 32 LYS B N 1
ATOM 2730 C CA . LYS B 1 32 ? 5.352 7.629 16.594 1 95.25 32 LYS B CA 1
ATOM 2731 C C . LYS B 1 32 ? 5.996 6.801 15.484 1 95.25 32 LYS B C 1
ATOM 2733 O O . LYS B 1 32 ? 7.152 7.023 15.125 1 95.25 32 LYS B O 1
ATOM 2738 N N . GLU B 1 33 ? 5.27 5.887 14.992 1 93.56 33 GLU B N 1
ATOM 2739 C CA . GLU B 1 33 ? 5.789 5.074 13.898 1 93.56 33 GLU B CA 1
ATOM 2740 C C . GLU B 1 33 ? 6.121 5.938 12.68 1 93.56 33 GLU B C 1
ATOM 2742 O O . GLU B 1 33 ? 7.172 5.762 12.062 1 93.56 33 GLU B O 1
ATOM 2747 N N . ALA B 1 34 ? 5.23 6.824 12.344 1 95.69 34 ALA B N 1
ATOM 2748 C CA . ALA B 1 34 ? 5.469 7.727 11.219 1 95.69 34 ALA B CA 1
ATOM 2749 C C . ALA B 1 34 ? 6.691 8.609 11.469 1 95.69 34 ALA B C 1
ATOM 2751 O O . ALA B 1 34 ? 7.492 8.836 10.562 1 95.69 34 ALA B O 1
ATOM 2752 N N . GLN B 1 35 ? 6.816 9.07 12.695 1 97.12 35 GLN B N 1
ATOM 2753 C CA . GLN B 1 35 ? 7.957 9.898 13.07 1 97.12 35 GLN B CA 1
ATOM 2754 C C . GLN B 1 35 ? 9.266 9.133 12.938 1 97.12 35 GLN B C 1
ATOM 2756 O O . GLN B 1 35 ? 10.266 9.672 12.453 1 97.12 35 GLN B O 1
ATOM 2761 N N . GLU B 1 36 ? 9.266 7.953 13.328 1 95 36 GLU B N 1
ATOM 2762 C CA . GLU B 1 36 ? 10.461 7.117 13.234 1 95 36 GLU B CA 1
ATOM 2763 C C . GLU B 1 36 ? 10.836 6.867 11.773 1 95 36 GLU B C 1
ATOM 2765 O O . GLU B 1 36 ? 12.016 6.941 11.414 1 95 36 GLU B O 1
ATOM 2770 N N . GLU B 1 37 ? 9.867 6.578 10.984 1 93.81 37 GLU B N 1
ATOM 2771 C CA . GLU B 1 37 ? 10.117 6.402 9.555 1 93.81 37 GLU B CA 1
ATOM 2772 C C . GLU B 1 37 ? 10.711 7.664 8.945 1 93.81 37 GLU B C 1
ATOM 2774 O O . GLU B 1 37 ? 11.695 7.598 8.203 1 93.81 37 GLU B O 1
ATOM 2779 N N . CYS B 1 38 ? 10.102 8.727 9.266 1 97.31 38 CYS B N 1
ATOM 2780 C CA . CYS B 1 38 ? 10.547 9.992 8.688 1 97.31 38 CYS B CA 1
ATOM 2781 C C . CYS B 1 38 ? 11.938 10.359 9.188 1 97.31 38 CYS B C 1
ATOM 2783 O O . CYS B 1 38 ? 12.727 10.961 8.461 1 97.31 38 CYS B O 1
ATOM 2785 N N . ALA B 1 39 ? 12.203 10.023 10.43 1 97 39 ALA B N 1
ATOM 2786 C CA . ALA B 1 39 ? 13.555 10.242 10.938 1 97 39 ALA B CA 1
ATOM 2787 C C . ALA B 1 39 ? 14.586 9.5 10.094 1 97 39 ALA B C 1
ATOM 2789 O O . ALA B 1 39 ? 15.664 10.031 9.805 1 97 39 ALA B O 1
ATOM 2790 N N . ASP B 1 40 ? 14.242 8.383 9.641 1 93.69 40 ASP B N 1
ATOM 2791 C CA . ASP B 1 40 ? 15.133 7.605 8.789 1 93.69 40 ASP B CA 1
ATOM 2792 C C . ASP B 1 40 ? 15.297 8.266 7.422 1 93.69 40 ASP B C 1
ATOM 2794 O O . ASP B 1 40 ? 16.422 8.406 6.926 1 93.69 40 ASP B O 1
ATOM 2798 N N . TYR B 1 41 ? 14.164 8.641 6.875 1 95 41 TYR B N 1
ATOM 2799 C CA . TYR B 1 41 ? 14.211 9.266 5.559 1 95 41 TYR B CA 1
ATOM 2800 C C . TYR B 1 41 ? 15.07 10.523 5.586 1 95 41 TYR B C 1
ATOM 2802 O O . TYR B 1 41 ? 15.789 10.812 4.625 1 95 41 TYR B O 1
ATOM 2810 N N . LEU B 1 42 ? 14.945 11.203 6.684 1 96.56 42 LEU B N 1
ATOM 2811 C CA . LEU B 1 42 ? 15.586 12.508 6.789 1 96.56 42 LEU B CA 1
ATOM 2812 C C . LEU B 1 42 ? 16.938 12.391 7.477 1 96.56 42 LEU B C 1
ATOM 2814 O O . LEU B 1 42 ? 17.625 13.391 7.707 1 96.56 42 LEU B O 1
ATOM 2818 N N . ARG B 1 43 ? 17.312 11.18 7.871 1 94.25 43 ARG B N 1
ATOM 2819 C CA . ARG B 1 43 ? 18.594 10.875 8.5 1 94.25 43 ARG B CA 1
ATOM 2820 C C . ARG B 1 43 ? 18.781 11.68 9.781 1 94.25 43 ARG B C 1
ATOM 2822 O O . ARG B 1 43 ? 19.828 12.281 9.992 1 94.25 43 ARG B O 1
ATOM 2829 N N . LEU B 1 44 ? 17.75 11.711 10.555 1 96.69 44 LEU B N 1
ATOM 2830 C CA . LEU B 1 44 ? 17.797 12.328 11.875 1 96.69 44 LEU B CA 1
ATOM 2831 C C . LEU B 1 44 ? 18.172 11.305 12.945 1 96.69 44 LEU B C 1
ATOM 2833 O O . LEU B 1 44 ? 17.719 10.156 12.891 1 96.69 44 LEU B O 1
ATOM 2837 N N . THR B 1 45 ? 18.938 11.742 13.914 1 95.56 45 THR B N 1
ATOM 2838 C CA . THR B 1 45 ? 19.281 10.859 15.023 1 95.56 45 THR B CA 1
ATOM 2839 C C . THR B 1 45 ? 18.156 10.805 16.047 1 95.56 45 THR B C 1
ATOM 2841 O O . THR B 1 45 ? 17.328 11.719 16.109 1 95.56 45 THR B O 1
ATOM 2844 N N . ASP B 1 46 ? 18.234 9.82 16.844 1 94.94 46 ASP B N 1
ATOM 2845 C CA . ASP B 1 46 ? 17.25 9.688 17.922 1 94.94 46 ASP B CA 1
ATOM 2846 C C . ASP B 1 46 ? 17.328 10.883 18.875 1 94.94 46 ASP B C 1
ATOM 2848 O O . ASP B 1 46 ? 16.297 11.367 19.344 1 94.94 46 ASP B O 1
ATOM 2852 N N . GLU B 1 47 ? 18.469 11.297 19.094 1 96.5 47 GLU B N 1
ATOM 2853 C CA . GLU B 1 47 ? 18.672 12.43 19.984 1 96.5 47 GLU B CA 1
ATOM 2854 C C . GLU B 1 47 ? 18 13.688 19.438 1 96.5 47 GLU B C 1
ATOM 2856 O O . GLU B 1 47 ? 17.391 14.453 20.172 1 96.5 47 GLU B O 1
ATOM 2861 N N . THR B 1 48 ? 18.141 13.844 18.156 1 97.69 48 THR B N 1
ATOM 2862 C CA . THR B 1 48 ? 17.547 15.016 17.516 1 97.69 48 THR B CA 1
ATOM 2863 C C . THR B 1 48 ? 16.031 14.977 17.594 1 97.69 48 THR B C 1
ATOM 2865 O O . THR B 1 48 ? 15.391 15.984 17.891 1 97.69 48 THR B O 1
ATOM 2868 N N . VAL B 1 49 ? 15.469 13.867 17.344 1 97.5 49 VAL B N 1
ATOM 2869 C CA . VAL B 1 49 ? 14.016 13.703 17.375 1 97.5 49 VAL B CA 1
ATOM 2870 C C . VAL B 1 49 ? 13.492 13.93 18.797 1 97.5 49 VAL B C 1
ATOM 2872 O O . VAL B 1 49 ? 12.469 14.594 18.984 1 97.5 49 VAL B O 1
ATOM 2875 N N . GLU B 1 50 ? 14.242 13.406 19.734 1 96.75 50 GLU B N 1
ATOM 2876 C CA . GLU B 1 50 ? 13.859 13.602 21.125 1 96.75 50 GLU B CA 1
ATOM 2877 C C . GLU B 1 50 ? 13.891 15.078 21.516 1 96.75 50 GLU B C 1
ATOM 2879 O O . GLU B 1 50 ? 13.023 15.547 22.25 1 96.75 50 GLU B O 1
ATOM 2884 N N . ARG B 1 51 ? 14.844 15.719 21.062 1 97.75 51 ARG B N 1
ATOM 2885 C CA . ARG B 1 51 ? 14.922 17.156 21.328 1 97.75 51 ARG B CA 1
ATOM 2886 C C . ARG B 1 51 ? 13.695 17.875 20.781 1 97.75 51 ARG B C 1
ATOM 2888 O O . ARG B 1 51 ? 13.125 18.734 21.453 1 97.75 51 ARG B O 1
ATOM 2895 N N . TYR B 1 52 ? 13.344 17.531 19.5 1 97.38 52 TYR B N 1
ATOM 2896 C CA . TYR B 1 52 ? 12.172 18.156 18.891 1 97.38 52 TYR B CA 1
ATOM 2897 C C . TYR B 1 52 ? 10.93 17.922 19.734 1 97.38 52 TYR B C 1
ATOM 2899 O O . TYR B 1 52 ? 10.164 18.859 20 1 97.38 52 TYR B O 1
ATOM 2907 N N . GLU B 1 53 ? 10.734 16.703 20.234 1 95.56 53 GLU B N 1
ATOM 2908 C CA . GLU B 1 53 ? 9.578 16.344 21.047 1 95.56 53 GLU B CA 1
ATOM 2909 C C . GLU B 1 53 ? 9.57 17.125 22.359 1 95.56 53 GLU B C 1
ATOM 2911 O O . GLU B 1 53 ? 8.547 17.688 22.75 1 95.56 53 GLU B O 1
ATOM 2916 N N . ASN B 1 54 ? 10.68 17.125 22.953 1 95.94 54 ASN B N 1
ATOM 2917 C CA . ASN B 1 54 ? 10.797 17.75 24.266 1 95.94 54 ASN B CA 1
ATOM 2918 C C . ASN B 1 54 ? 10.57 19.266 24.188 1 95.94 54 ASN B C 1
ATOM 2920 O O . ASN B 1 54 ? 10.07 19.875 25.141 1 95.94 54 ASN B O 1
ATOM 2924 N N . GLN B 1 55 ? 10.922 19.797 23.078 1 96.5 55 GLN B N 1
ATOM 2925 C CA . GLN B 1 55 ? 10.805 21.234 22.922 1 96.5 55 GLN B CA 1
ATOM 2926 C C . GLN B 1 55 ? 9.484 21.609 22.266 1 96.5 55 GLN B C 1
ATOM 2928 O O . GLN B 1 55 ? 9.273 22.766 21.891 1 96.5 55 GLN B O 1
ATOM 2933 N N . GLY B 1 56 ? 8.68 20.672 22.047 1 95.31 56 GLY B N 1
ATOM 2934 C CA . GLY B 1 56 ? 7.371 20.938 21.469 1 95.31 56 GLY B CA 1
ATOM 2935 C C . GLY B 1 56 ? 7.43 21.25 19.984 1 95.31 56 GLY B C 1
ATOM 2936 O O . GLY B 1 56 ? 6.703 22.125 19.5 1 95.31 56 GLY B O 1
ATOM 2937 N N . TYR B 1 57 ? 8.383 20.672 19.281 1 97.25 57 TYR B N 1
ATOM 2938 C CA . TYR B 1 57 ? 8.562 20.812 17.844 1 97.25 57 TYR B CA 1
ATOM 2939 C C . TYR B 1 57 ? 8.828 22.266 17.453 1 97.25 57 TYR B C 1
ATOM 2941 O O . TYR B 1 57 ? 7.965 22.938 16.891 1 97.25 57 TYR B O 1
ATOM 2949 N N . PRO B 1 58 ? 10.023 22.719 17.656 1 97.62 58 PRO B N 1
ATOM 2950 C CA . PRO B 1 58 ? 10.398 24.125 17.484 1 97.62 58 PRO B CA 1
ATOM 2951 C C . PRO B 1 58 ? 10.312 24.594 16.031 1 97.62 58 PRO B C 1
ATOM 2953 O O . PRO B 1 58 ? 10.289 23.766 15.117 1 97.62 58 PRO B O 1
ATOM 2956 N N . ASP B 1 59 ? 10.273 25.859 15.844 1 96.56 59 ASP B N 1
ATOM 2957 C CA . ASP B 1 59 ? 10.148 26.5 14.539 1 96.56 59 ASP B CA 1
ATOM 2958 C C . ASP B 1 59 ? 11.5 26.562 13.828 1 96.56 59 ASP B C 1
ATOM 2960 O O . ASP B 1 59 ? 12.062 27.641 13.641 1 96.56 59 ASP B O 1
ATOM 2964 N N . GLU B 1 60 ? 11.969 25.484 13.383 1 96.56 60 GLU B N 1
ATOM 2965 C CA . GLU B 1 60 ? 13.195 25.375 12.609 1 96.56 60 GLU B CA 1
ATOM 2966 C C . GLU B 1 60 ? 12.992 24.484 11.383 1 96.56 60 GLU B C 1
ATOM 2968 O O . GLU B 1 60 ? 12.117 23.609 11.375 1 96.56 60 GLU B O 1
ATOM 2973 N N . ASN B 1 61 ? 13.828 24.688 10.453 1 96.44 61 ASN B N 1
ATOM 2974 C CA . ASN B 1 61 ? 13.648 24.047 9.156 1 96.44 61 ASN B CA 1
ATOM 2975 C C . ASN B 1 61 ? 13.641 22.531 9.273 1 96.44 61 ASN B C 1
ATOM 2977 O O . ASN B 1 61 ? 12.828 21.859 8.633 1 96.44 61 ASN B O 1
ATOM 2981 N N . SER B 1 62 ? 14.516 22 10.062 1 96.56 62 SER B N 1
ATOM 2982 C CA . SER B 1 62 ? 14.594 20.547 10.211 1 96.56 62 SER B CA 1
ATOM 2983 C C . SER B 1 62 ? 13.328 19.984 10.844 1 96.56 62 SER B C 1
ATOM 2985 O O . SER B 1 62 ? 12.875 18.906 10.484 1 96.56 62 SER B O 1
ATOM 2987 N N . THR B 1 63 ? 12.758 20.688 11.773 1 98.31 63 THR B N 1
ATOM 2988 C CA . THR B 1 63 ? 11.492 20.281 12.375 1 98.31 63 THR B CA 1
ATOM 2989 C C . THR B 1 63 ? 10.359 20.375 11.359 1 98.31 63 THR B C 1
ATOM 2991 O O . THR B 1 63 ? 9.477 19.5 11.32 1 98.31 63 THR B O 1
ATOM 2994 N N . HIS B 1 64 ? 10.422 21.453 10.555 1 98.44 64 HIS B N 1
ATOM 2995 C CA . HIS B 1 64 ? 9.422 21.594 9.508 1 98.44 64 HIS B CA 1
ATOM 2996 C C . HIS B 1 64 ? 9.406 20.375 8.586 1 98.44 64 HIS B C 1
ATOM 2998 O O . HIS B 1 64 ? 8.344 19.844 8.266 1 98.44 64 HIS B O 1
ATOM 3004 N N . LYS B 1 65 ? 10.562 19.953 8.227 1 98.25 65 LYS B N 1
ATOM 3005 C CA . LYS B 1 65 ? 10.711 18.812 7.332 1 98.25 65 LYS B CA 1
ATOM 3006 C C . LYS B 1 65 ? 10.172 17.531 7.977 1 98.25 65 LYS B C 1
ATOM 3008 O O . LYS B 1 65 ? 9.492 16.734 7.324 1 98.25 65 LYS B O 1
ATOM 3013 N N . LEU B 1 66 ? 10.484 17.375 9.195 1 98.69 66 LEU B N 1
ATOM 3014 C CA . LEU B 1 66 ? 10.023 16.188 9.906 1 98.69 66 LEU B CA 1
ATOM 3015 C C . LEU B 1 66 ? 8.5 16.141 9.961 1 98.69 66 LEU B C 1
ATOM 3017 O O . LEU B 1 66 ? 7.891 15.133 9.625 1 98.69 66 LEU B O 1
ATOM 3021 N N . ILE B 1 67 ? 7.93 17.234 10.352 1 98.69 67 ILE B N 1
ATOM 3022 C CA . ILE B 1 67 ? 6.48 17.297 10.508 1 98.69 67 ILE B CA 1
ATOM 3023 C C . ILE B 1 67 ? 5.805 17.109 9.156 1 98.69 67 ILE B C 1
ATOM 3025 O O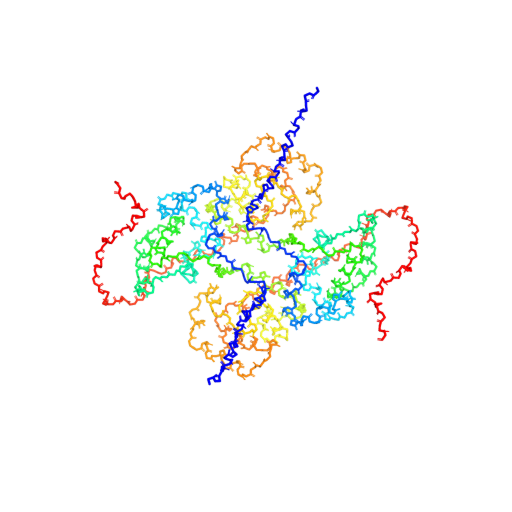 . ILE B 1 67 ? 4.824 16.375 9.031 1 98.69 67 ILE B O 1
ATOM 3029 N N . HIS B 1 68 ? 6.359 17.797 8.141 1 98.62 68 HIS B N 1
ATOM 3030 C CA . HIS B 1 68 ? 5.82 17.625 6.793 1 98.62 68 HIS B CA 1
ATOM 3031 C C . HIS B 1 68 ? 5.883 16.172 6.355 1 98.62 68 HIS B C 1
ATOM 3033 O O . HIS B 1 68 ? 4.898 15.633 5.844 1 98.62 68 HIS B O 1
ATOM 3039 N N . CYS B 1 69 ? 6.992 15.539 6.598 1 98.44 69 CYS B N 1
ATOM 3040 C CA . CYS B 1 69 ? 7.172 14.125 6.273 1 98.44 69 CYS B CA 1
ATOM 3041 C C . CYS B 1 69 ? 6.137 13.266 6.984 1 98.44 69 CYS B C 1
ATOM 3043 O O . CYS B 1 69 ? 5.527 12.383 6.371 1 98.44 69 CYS B O 1
ATOM 3045 N N . ILE B 1 70 ? 5.922 13.5 8.219 1 98.19 70 ILE B N 1
ATOM 3046 C CA . ILE B 1 70 ? 4.965 12.727 9 1 98.19 70 ILE B CA 1
ATOM 3047 C C . ILE B 1 70 ? 3.564 12.891 8.422 1 98.19 70 ILE B C 1
ATOM 3049 O O . ILE B 1 70 ? 2.854 11.906 8.203 1 98.19 70 ILE B O 1
ATOM 3053 N N . LEU B 1 71 ? 3.203 14.125 8.164 1 98.56 71 LEU B N 1
ATOM 3054 C CA . LEU B 1 71 ? 1.867 14.414 7.652 1 98.56 71 LEU B CA 1
ATOM 3055 C C . LEU B 1 71 ? 1.66 13.766 6.285 1 98.56 71 LEU B C 1
ATOM 3057 O O . LEU B 1 71 ? 0.564 13.289 5.977 1 98.56 71 LEU B O 1
ATOM 3061 N N . VAL B 1 72 ? 2.676 13.742 5.473 1 97.31 72 VAL B N 1
ATOM 3062 C CA . VAL B 1 72 ? 2.617 13.078 4.176 1 97.31 72 VAL B CA 1
ATOM 3063 C C . VAL B 1 72 ? 2.49 11.57 4.375 1 97.31 72 VAL B C 1
ATOM 3065 O O . VAL B 1 72 ? 1.676 10.914 3.717 1 97.31 72 VAL B O 1
ATOM 3068 N N . THR B 1 73 ? 3.23 11.062 5.309 1 95.69 73 THR B N 1
ATOM 3069 C CA . THR B 1 73 ? 3.287 9.625 5.555 1 95.69 73 THR B CA 1
ATOM 3070 C C . THR B 1 73 ? 1.94 9.102 6.051 1 95.69 73 THR B C 1
ATOM 3072 O O . THR B 1 73 ? 1.518 8.008 5.68 1 95.69 73 THR B O 1
ATOM 3075 N N . VAL B 1 74 ? 1.264 9.898 6.809 1 96.44 74 VAL B N 1
ATOM 3076 C CA . VAL B 1 74 ? -0.018 9.445 7.336 1 96.44 74 VAL B CA 1
ATOM 3077 C C . VAL B 1 74 ? -1.154 9.984 6.469 1 96.44 74 VAL B C 1
ATOM 3079 O O . VAL B 1 74 ? -2.324 9.914 6.855 1 96.44 74 VAL B O 1
ATOM 3082 N N . ASN B 1 75 ? -0.806 10.57 5.395 1 96.31 75 ASN B N 1
ATOM 3083 C CA . ASN B 1 75 ? -1.73 11.094 4.391 1 96.31 75 ASN B CA 1
ATOM 3084 C C . ASN B 1 75 ? -2.67 12.141 4.98 1 96.31 75 ASN B C 1
ATOM 3086 O O . ASN B 1 75 ? -3.867 12.141 4.684 1 96.31 75 ASN B O 1
ATOM 3090 N N . ALA B 1 76 ? -2.115 12.977 5.805 1 98 76 ALA B N 1
ATOM 3091 C CA . ALA B 1 76 ? -2.867 14.07 6.418 1 98 76 ALA B CA 1
ATOM 3092 C C . ALA B 1 76 ? -2.562 15.398 5.73 1 98 76 ALA B C 1
ATOM 3094 O O . ALA B 1 76 ? -3.061 16.453 6.145 1 98 76 ALA B O 1
ATOM 3095 N N . TRP B 1 77 ? -1.738 15.305 4.645 1 96.5 77 TRP B N 1
ATOM 3096 C CA . TRP B 1 77 ? -1.308 16.516 3.953 1 96.5 77 TRP B CA 1
ATOM 3097 C C . TRP B 1 77 ? -1.569 16.406 2.455 1 96.5 77 TRP B C 1
ATOM 3099 O O . TRP B 1 77 ? -1.342 15.352 1.853 1 96.5 77 TRP B O 1
ATOM 3109 N N . ASN B 1 78 ? -2.082 17.391 1.968 1 89.94 78 ASN B N 1
ATOM 3110 C CA . ASN B 1 78 ? -2.221 17.578 0.529 1 89.94 78 ASN B CA 1
ATOM 3111 C C . ASN B 1 78 ? -1.521 18.859 0.067 1 89.94 78 ASN B C 1
ATOM 3113 O O . ASN B 1 78 ? -1.786 19.938 0.591 1 89.94 78 ASN B O 1
ATOM 3117 N N . GLU B 1 79 ? -0.718 18.766 -0.864 1 84.38 79 GLU B N 1
ATOM 3118 C CA . GLU B 1 79 ? 0.109 19.891 -1.299 1 84.38 79 GLU B CA 1
ATOM 3119 C C . GLU B 1 79 ? -0.749 21.031 -1.809 1 84.38 79 GLU B C 1
ATOM 3121 O O . GLU B 1 79 ? -0.349 22.203 -1.724 1 84.38 79 GLU B O 1
ATOM 3126 N N . ASP B 1 80 ? -1.938 20.688 -2.221 1 81 80 ASP B N 1
ATOM 3127 C CA . ASP B 1 80 ? -2.805 21.719 -2.793 1 81 80 ASP B CA 1
ATOM 3128 C C . ASP B 1 80 ? -3.732 22.312 -1.734 1 81 80 ASP B C 1
ATOM 3130 O O . ASP B 1 80 ? -3.875 23.531 -1.638 1 81 80 ASP B O 1
ATOM 3134 N N . SER B 1 81 ? -4.281 21.438 -0.894 1 85.69 81 SER B N 1
ATOM 3135 C CA . SER B 1 81 ? -5.348 21.875 -0.001 1 85.69 81 SER B CA 1
ATOM 3136 C C . SER B 1 81 ? -4.844 22.016 1.433 1 85.69 81 SER B C 1
ATOM 3138 O O . SER B 1 81 ? -5.523 22.594 2.277 1 85.69 81 SER B O 1
ATOM 3140 N N . GLY B 1 82 ? -3.643 21.562 1.66 1 92.31 82 GLY B N 1
ATOM 3141 C CA . GLY B 1 82 ? -3.105 21.656 3.008 1 92.31 82 GLY B CA 1
ATOM 3142 C C . GLY B 1 82 ? -3.516 20.5 3.9 1 92.31 82 GLY B C 1
ATOM 3143 O O . GLY B 1 82 ? -3.631 19.359 3.436 1 92.31 82 GLY B O 1
ATOM 3144 N N . VAL B 1 83 ? -3.656 20.812 5.129 1 96.31 83 VAL B N 1
ATOM 3145 C CA . VAL B 1 83 ? -3.883 19.766 6.125 1 96.31 83 VAL B CA 1
ATOM 3146 C C . VAL B 1 83 ? -5.301 19.219 5.98 1 96.31 83 VAL B C 1
ATOM 3148 O O . VAL B 1 83 ? -6.246 19.969 5.746 1 96.31 83 VAL B O 1
ATOM 3151 N N . LYS B 1 84 ? -5.41 17.953 6.082 1 96.06 84 LYS B N 1
ATOM 3152 C CA . LYS B 1 84 ? -6.699 17.281 6.121 1 96.06 84 LYS B CA 1
ATOM 3153 C C . LYS B 1 84 ? -7.199 17.125 7.555 1 96.06 84 LYS B C 1
ATOM 3155 O O . LYS B 1 84 ? -6.816 16.188 8.258 1 96.06 84 LYS B O 1
ATOM 3160 N N . ASP B 1 85 ? -8.125 17.938 7.859 1 95.69 85 ASP B N 1
ATOM 3161 C CA . ASP B 1 85 ? -8.633 17.969 9.227 1 95.69 85 ASP B CA 1
ATOM 3162 C C . ASP B 1 85 ? -9.195 16.609 9.633 1 95.69 85 ASP B C 1
ATOM 3164 O O . ASP B 1 85 ? -8.914 16.125 10.734 1 95.69 85 ASP B O 1
ATOM 3168 N N . TYR B 1 86 ? -9.93 16.016 8.719 1 96.25 86 TYR B N 1
ATOM 3169 C CA . TYR B 1 86 ? -10.641 14.781 9.016 1 96.25 86 TYR B CA 1
ATOM 3170 C C . TYR B 1 86 ? -9.672 13.617 9.172 1 96.25 86 TYR B C 1
ATOM 3172 O O . TYR B 1 86 ? -10.07 12.508 9.539 1 96.25 86 TYR B O 1
ATOM 3180 N N . VAL B 1 87 ? -8.367 13.836 8.961 1 97.75 87 VAL B N 1
ATOM 3181 C CA . VAL B 1 87 ? -7.348 12.805 9.156 1 97.75 87 VAL B CA 1
ATOM 3182 C C . VAL B 1 87 ? -6.504 13.141 10.383 1 97.75 87 VAL B C 1
ATOM 3184 O O . VAL B 1 87 ? -6.391 12.328 11.305 1 97.75 87 VAL B O 1
ATOM 3187 N N . ILE B 1 88 ? -5.984 14.359 10.445 1 97.81 88 ILE B N 1
ATOM 3188 C CA . ILE B 1 88 ? -4.969 14.703 11.43 1 97.81 88 ILE B CA 1
ATOM 3189 C C . ILE B 1 88 ? -5.574 14.664 12.828 1 97.81 88 ILE B C 1
ATOM 3191 O O . ILE B 1 88 ? -4.898 14.312 13.797 1 97.81 88 ILE B O 1
ATOM 3195 N N . LYS B 1 89 ? -6.793 15 12.992 1 95.88 89 LYS B N 1
ATOM 3196 C CA . LYS B 1 89 ? -7.406 15.094 14.32 1 95.88 89 LYS B CA 1
ATOM 3197 C C . LYS B 1 89 ? -7.418 13.734 15.016 1 95.88 89 LYS B C 1
ATOM 3199 O O . LYS B 1 89 ? -7.43 13.664 16.25 1 95.88 89 LYS B O 1
ATOM 3204 N N . ASN B 1 90 ? -7.398 12.648 14.219 1 96.38 90 ASN B N 1
ATOM 3205 C CA . ASN B 1 90 ? -7.453 11.305 14.781 1 96.38 90 ASN B CA 1
ATOM 3206 C C . ASN B 1 90 ? -6.199 10.984 15.586 1 96.38 90 ASN B C 1
ATOM 3208 O O . ASN B 1 90 ? -6.184 10.016 16.359 1 96.38 90 ASN B O 1
ATOM 3212 N N . PHE B 1 91 ? -5.203 11.789 15.414 1 97.44 91 PHE B N 1
ATOM 3213 C CA . PHE B 1 91 ? -3.93 11.5 16.062 1 97.44 91 PHE B CA 1
ATOM 3214 C C . PHE B 1 91 ? -3.828 12.227 17.406 1 97.44 91 PHE B C 1
ATOM 3216 O O . PHE B 1 91 ? -2.799 12.156 18.078 1 97.44 91 PHE B O 1
ATOM 3223 N N . PHE B 1 92 ? -4.961 12.906 17.734 1 96.19 92 PHE B N 1
ATOM 3224 C CA . PHE B 1 92 ? -4.984 13.656 18.984 1 96.19 92 PHE B CA 1
ATOM 3225 C C . PHE B 1 92 ? -6.211 13.297 19.812 1 96.19 92 PHE B C 1
ATOM 3227 O O . PHE B 1 92 ? -7.168 12.711 19.297 1 96.19 92 PHE B O 1
ATOM 3234 N N . TYR B 1 93 ? -6.09 13.562 21.109 1 90.94 93 TYR B N 1
ATOM 3235 C CA . TYR B 1 93 ? -7.211 13.414 22.031 1 90.94 93 TYR B CA 1
ATOM 3236 C C . TYR B 1 93 ? -7.34 14.641 22.922 1 90.94 93 TYR B C 1
ATOM 3238 O O . TYR B 1 93 ? -6.559 14.82 23.859 1 90.94 93 TYR B O 1
ATOM 3246 N N . PRO B 1 94 ? -8.344 15.406 22.625 1 88.25 94 PRO B N 1
ATOM 3247 C CA . PRO B 1 94 ? -8.5 16.609 23.453 1 88.25 94 PRO B CA 1
ATOM 3248 C C . PRO B 1 94 ? -8.953 16.297 24.875 1 88.25 94 PRO B C 1
ATOM 3250 O O . PRO B 1 94 ? -9.516 15.234 25.125 1 88.25 94 PRO B O 1
ATOM 3253 N N . SER B 1 95 ? -8.594 17.25 25.719 1 85.44 95 SER B N 1
ATOM 3254 C CA . SER B 1 95 ? -9.125 17.141 27.078 1 85.44 95 SER B CA 1
ATOM 3255 C C . SER B 1 95 ? -10.648 17.141 27.078 1 85.44 95 SER B C 1
ATOM 3257 O O . SER B 1 95 ? -11.281 17.953 26.391 1 85.44 95 SER B O 1
ATOM 3259 N N . PRO B 1 96 ? -11.141 16.25 27.859 1 85.81 96 PRO B N 1
ATOM 3260 C CA . PRO B 1 96 ? -12.602 16.156 27.891 1 85.81 96 PRO B CA 1
ATOM 3261 C C . PRO B 1 96 ? -13.258 17.453 28.391 1 85.81 96 PRO B C 1
ATOM 3263 O O . PRO B 1 96 ? -14.414 17.719 28.062 1 85.81 96 PRO B O 1
ATOM 3266 N N . SER B 1 97 ? -12.562 18.172 29.078 1 86.88 97 SER B N 1
ATOM 3267 C CA . SER B 1 97 ? -13.117 19.391 29.656 1 86.88 97 SER B CA 1
ATOM 3268 C C . SER B 1 97 ? -13.008 20.562 28.672 1 86.88 97 SER B C 1
ATOM 3270 O O . SER B 1 97 ? -13.648 21.594 28.875 1 86.88 97 SER B O 1
ATOM 3272 N N . ASP B 1 98 ? -12.266 20.344 27.656 1 86.25 98 ASP B N 1
ATOM 3273 C CA . ASP B 1 98 ? -12.086 21.406 26.688 1 86.25 98 ASP B CA 1
ATOM 3274 C C . ASP B 1 98 ? -13.102 21.297 25.547 1 86.25 98 ASP B C 1
ATOM 3276 O O . ASP B 1 98 ? -12.961 20.453 24.672 1 86.25 98 ASP B O 1
ATOM 3280 N N . THR B 1 99 ? -13.984 22.188 25.484 1 86.69 99 THR B N 1
ATOM 3281 C CA . THR B 1 99 ? -15.055 22.109 24.5 1 86.69 99 THR B CA 1
ATOM 3282 C C . THR B 1 99 ? -14.812 23.109 23.375 1 86.69 99 THR B C 1
ATOM 3284 O O . THR B 1 99 ? -15.609 23.188 22.422 1 86.69 99 THR B O 1
ATOM 3287 N N . CYS B 1 100 ? -13.727 23.844 23.438 1 91.69 100 CYS B N 1
ATOM 3288 C CA . CYS B 1 100 ? -13.531 24.906 22.453 1 91.69 100 CYS B CA 1
ATOM 3289 C C . CYS B 1 100 ? -12.336 24.594 21.562 1 91.69 100 CYS B C 1
ATOM 3291 O O . CYS B 1 100 ? -11.922 25.438 20.766 1 91.69 100 CYS B O 1
ATOM 3293 N N . TYR B 1 101 ? -11.891 23.438 21.719 1 91.88 101 TYR B N 1
ATOM 3294 C CA . TYR B 1 101 ? -10.641 23.125 21.031 1 91.88 101 TYR B CA 1
ATOM 3295 C C . TYR B 1 101 ? -10.82 23.172 19.516 1 91.88 101 TYR B C 1
ATOM 3297 O O . TYR B 1 101 ? -9.906 23.578 18.797 1 91.88 101 TYR B O 1
ATOM 3305 N N . VAL B 1 102 ? -11.953 22.828 19 1 92.38 102 VAL B N 1
ATOM 3306 C CA . VAL B 1 102 ? -12.203 22.812 17.562 1 92.38 102 VAL B CA 1
ATOM 3307 C C . VAL B 1 102 ? -12.148 24.25 17.016 1 92.38 102 VAL B C 1
ATOM 3309 O O . VAL B 1 102 ? -11.461 24.516 16.031 1 92.38 102 VAL B O 1
ATOM 3312 N N . ASN B 1 103 ? -12.828 25.125 17.719 1 92.44 103 ASN B N 1
ATOM 3313 C CA . ASN B 1 103 ? -12.859 26.516 17.281 1 92.44 103 ASN B CA 1
ATOM 3314 C C . ASN B 1 103 ? -11.492 27.172 17.406 1 92.44 103 ASN B C 1
ATOM 3316 O O . ASN B 1 103 ? -11.07 27.906 16.516 1 92.44 103 ASN B O 1
ATOM 3320 N N . ARG B 1 104 ? -10.844 26.906 18.5 1 94.12 104 ARG B N 1
ATOM 3321 C CA . ARG B 1 104 ? -9.508 27.469 18.688 1 94.12 104 ARG B CA 1
ATOM 3322 C C . ARG B 1 104 ? -8.555 26.984 17.578 1 94.12 104 ARG B C 1
ATOM 3324 O O . ARG B 1 104 ? -7.699 27.75 17.125 1 94.12 104 ARG B O 1
ATOM 3331 N N . THR B 1 105 ? -8.688 25.766 17.219 1 94.56 105 THR B N 1
ATOM 3332 C CA . THR B 1 105 ? -7.852 25.234 16.156 1 94.56 105 THR B CA 1
ATOM 3333 C C . THR B 1 105 ? -8.141 25.922 14.828 1 94.56 105 THR B C 1
ATOM 3335 O O . THR B 1 105 ? -7.215 26.297 14.102 1 94.56 105 THR B O 1
ATOM 3338 N N . HIS B 1 106 ? -9.375 26.125 14.555 1 93.88 106 HIS B N 1
ATOM 3339 C CA . HIS B 1 106 ? -9.773 26.828 13.336 1 93.88 106 HIS B CA 1
ATOM 3340 C C . HIS B 1 106 ? -9.211 28.234 13.305 1 93.88 106 HIS B C 1
ATOM 3342 O O . HIS B 1 106 ? -8.695 28.688 12.281 1 93.88 106 HIS B O 1
ATOM 3348 N N . GLU B 1 107 ? -9.336 28.891 14.406 1 94.12 107 GLU B N 1
ATOM 3349 C CA . GLU B 1 107 ? -8.789 30.25 14.516 1 94.12 107 GLU B CA 1
ATOM 3350 C C . GLU B 1 107 ? -7.273 30.25 14.32 1 94.12 107 GLU B C 1
ATOM 3352 O O . GLU B 1 107 ? -6.73 31.109 13.625 1 94.12 107 GLU B O 1
ATOM 3357 N N . CYS B 1 108 ? -6.664 29.297 14.961 1 95.88 108 CYS B N 1
ATOM 3358 C CA . CYS B 1 108 ? -5.219 29.141 14.844 1 95.88 108 CYS B CA 1
ATOM 3359 C C . CYS B 1 108 ? -4.805 28.953 13.383 1 95.88 108 CYS B C 1
ATOM 3361 O O . CYS B 1 108 ? -3.861 29.594 12.914 1 95.88 108 CYS B O 1
ATOM 3363 N N . LEU B 1 109 ? -5.484 28.141 12.633 1 95.56 109 LEU B N 1
ATOM 3364 C CA . LEU B 1 109 ? -5.195 27.891 11.227 1 95.56 109 LEU B CA 1
ATOM 3365 C C . LEU B 1 109 ? -5.395 29.141 10.391 1 95.56 109 LEU B C 1
ATOM 3367 O O . LEU B 1 109 ? -4.562 29.469 9.539 1 95.56 109 LEU B O 1
ATOM 3371 N N . CYS B 1 110 ? -6.418 29.859 10.641 1 93.62 110 CYS B N 1
ATOM 3372 C CA . CYS B 1 110 ? -6.727 31.078 9.898 1 93.62 110 CYS B CA 1
ATOM 3373 C C . CYS B 1 110 ? -5.672 32.156 10.148 1 93.62 110 CYS B C 1
ATOM 3375 O O . CYS B 1 110 ? -5.285 32.875 9.227 1 93.62 110 CYS B O 1
ATOM 3377 N N . GLU B 1 111 ? -5.211 32.188 11.328 1 94.69 111 GLU B N 1
ATOM 3378 C CA . GLU B 1 111 ? -4.301 33.25 11.719 1 94.69 111 GLU B CA 1
ATOM 3379 C C . GLU B 1 111 ? -2.863 32.938 11.328 1 94.69 111 GLU B C 1
ATOM 3381 O O . GLU B 1 111 ? -2.1 33.812 10.961 1 94.69 111 GLU B O 1
ATOM 3386 N N . THR B 1 112 ? -2.512 31.641 11.414 1 95 112 THR B N 1
ATOM 3387 C CA . THR B 1 112 ? -1.089 31.328 11.336 1 95 112 THR B CA 1
ATOM 3388 C C . THR B 1 112 ? -0.757 30.625 10.023 1 95 112 THR B C 1
ATOM 3390 O O . THR B 1 112 ? 0.374 30.703 9.539 1 95 112 THR B O 1
ATOM 3393 N N . VAL B 1 113 ? -1.678 29.938 9.438 1 94.81 113 VAL B N 1
ATOM 3394 C CA . VAL B 1 113 ? -1.38 29.125 8.258 1 94.81 113 VAL B CA 1
ATOM 3395 C C . VAL B 1 113 ? -1.879 29.828 7 1 94.81 113 VAL B C 1
ATOM 3397 O O . VAL B 1 113 ? -1.152 29.938 6.012 1 94.81 113 VAL B O 1
ATOM 3400 N N . SER B 1 114 ? -3.045 30.391 7.051 1 90.69 114 SER B N 1
ATOM 3401 C CA . SER B 1 114 ? -3.717 30.969 5.891 1 90.69 114 SER B CA 1
ATOM 3402 C C . SER B 1 114 ? -2.891 32.094 5.273 1 90.69 114 SER B C 1
ATOM 3404 O O . SER B 1 114 ? -2.854 32.25 4.051 1 90.69 114 SER B O 1
ATOM 3406 N N . PRO B 1 115 ? -2.164 32.844 6.07 1 92.38 115 PRO B N 1
ATOM 3407 C CA . PRO B 1 115 ? -1.399 33.938 5.488 1 92.38 115 PRO B CA 1
ATOM 3408 C C . PRO B 1 115 ? -0.119 33.469 4.801 1 92.38 115 PRO B C 1
ATOM 3410 O O . PRO B 1 115 ? 0.507 34.25 4.066 1 92.38 115 PRO B O 1
ATOM 3413 N N . LEU B 1 116 ? 0.28 32.281 5.035 1 92.25 116 LEU B N 1
ATOM 3414 C CA . LEU B 1 116 ? 1.521 31.797 4.453 1 92.25 116 LEU B CA 1
ATOM 3415 C C . LEU B 1 116 ? 1.354 31.516 2.965 1 92.25 116 LEU B C 1
ATOM 3417 O O . LEU B 1 116 ? 0.295 31.047 2.531 1 92.25 116 LEU B O 1
ATOM 3421 N N . PRO B 1 117 ? 2.49 31.828 2.262 1 88.75 117 PRO B N 1
ATOM 3422 C CA . PRO B 1 117 ? 2.418 31.516 0.833 1 88.75 117 PRO B CA 1
ATOM 3423 C C . PRO B 1 117 ? 2.168 30.031 0.568 1 88.75 117 PRO B C 1
ATOM 3425 O O . PRO B 1 117 ? 2.672 29.188 1.299 1 88.75 117 PRO B O 1
ATOM 3428 N N . ARG B 1 118 ? 1.596 29.797 -0.52 1 80.56 118 ARG B N 1
ATOM 3429 C CA . ARG B 1 118 ? 1.207 28.438 -0.873 1 80.56 118 ARG B CA 1
ATOM 3430 C C . ARG B 1 118 ? 2.432 27.578 -1.144 1 80.56 118 ARG B C 1
ATOM 3432 O O . ARG B 1 118 ? 2.398 26.359 -0.929 1 80.56 118 ARG B O 1
ATOM 3439 N N . HIS B 1 119 ? 3.471 28.172 -1.552 1 82.94 119 HIS B N 1
ATOM 3440 C CA . HIS B 1 119 ? 4.648 27.391 -1.911 1 82.94 119 HIS B CA 1
ATOM 3441 C C . HIS B 1 119 ? 5.496 27.078 -0.682 1 82.94 119 HIS B C 1
ATOM 3443 O O . HIS B 1 119 ? 6.441 26.281 -0.761 1 82.94 119 HIS B O 1
ATOM 3449 N N . SER B 1 120 ? 5.059 27.594 0.445 1 90.25 120 SER B N 1
ATOM 3450 C CA . SER B 1 120 ? 5.75 27.297 1.693 1 90.25 120 SER B CA 1
ATOM 3451 C C . SER B 1 120 ? 5.152 26.062 2.371 1 90.25 120 SER B C 1
ATOM 3453 O O . SER B 1 120 ? 4.656 26.156 3.498 1 90.25 120 SER B O 1
ATOM 3455 N N . GLN B 1 121 ? 5.352 24.922 1.788 1 92.25 121 GLN B N 1
ATOM 3456 C CA . GLN B 1 121 ? 4.691 23.688 2.217 1 92.25 121 GLN B CA 1
ATOM 3457 C C . GLN B 1 121 ? 5.199 23.25 3.584 1 92.25 121 GLN B C 1
ATOM 3459 O O . GLN B 1 121 ? 4.406 22.875 4.457 1 92.25 121 GLN B O 1
ATOM 3464 N N . LEU B 1 122 ? 6.461 23.344 3.766 1 96.81 122 LEU B N 1
ATOM 3465 C CA . LEU B 1 122 ? 7.066 22.859 5 1 96.81 122 LEU B CA 1
ATOM 3466 C C . LEU B 1 122 ? 6.586 23.672 6.199 1 96.81 122 LEU B C 1
ATOM 3468 O O . LEU B 1 122 ? 6.176 23.109 7.215 1 96.81 122 LEU B O 1
ATOM 3472 N N . LYS B 1 123 ? 6.605 24.938 5.992 1 96.69 123 LYS B N 1
ATOM 3473 C CA . LYS B 1 123 ? 6.172 25.812 7.078 1 96.69 123 LYS B CA 1
ATOM 3474 C C . LYS B 1 123 ? 4.672 25.688 7.328 1 96.69 123 LYS B C 1
ATOM 3476 O O . LYS B 1 123 ? 4.23 25.672 8.477 1 96.69 123 LYS B O 1
ATOM 3481 N N . ARG B 1 124 ? 3.887 25.625 6.285 1 96.69 124 ARG B N 1
ATOM 3482 C CA . ARG B 1 124 ? 2.443 25.453 6.414 1 96.69 124 ARG B CA 1
ATOM 3483 C C . ARG B 1 124 ? 2.104 24.172 7.152 1 96.69 124 ARG B C 1
ATOM 3485 O O . ARG B 1 124 ? 1.221 24.156 8.008 1 96.69 124 ARG B O 1
ATOM 3492 N N . ALA B 1 125 ? 2.82 23.094 6.805 1 98 125 ALA B N 1
ATOM 3493 C CA . ALA B 1 125 ? 2.604 21.812 7.465 1 98 125 ALA B CA 1
ATOM 3494 C C . ALA B 1 125 ? 2.928 21.906 8.953 1 98 125 ALA B C 1
ATOM 3496 O O . ALA B 1 125 ? 2.145 21.453 9.789 1 98 125 ALA B O 1
ATOM 3497 N N . HIS B 1 126 ? 4.031 22.484 9.234 1 98.38 126 HIS B N 1
ATOM 3498 C CA . HIS B 1 126 ? 4.477 22.609 10.617 1 98.38 126 HIS B CA 1
ATOM 3499 C C . HIS B 1 126 ? 3.494 23.438 11.438 1 98.38 126 HIS B C 1
ATOM 3501 O O . HIS B 1 126 ? 3.096 23.031 12.531 1 98.38 126 HIS B O 1
ATOM 3507 N N . LYS B 1 127 ? 3.1 24.578 10.914 1 98.06 127 LYS B N 1
ATOM 3508 C CA . LYS B 1 127 ? 2.176 25.453 11.633 1 98.06 127 LYS B CA 1
ATOM 3509 C C . LYS B 1 127 ? 0.814 24.781 11.812 1 98.06 127 LYS B C 1
ATOM 3511 O O . LYS B 1 127 ? 0.17 24.938 12.852 1 98.06 127 LYS B O 1
ATOM 3516 N N . SER B 1 128 ? 0.351 24.094 10.766 1 97.62 128 SER B N 1
ATOM 3517 C CA . SER B 1 128 ? -0.9 23.359 10.883 1 97.62 128 SER B CA 1
ATOM 3518 C C . SER B 1 128 ? -0.834 22.344 12.023 1 97.62 128 SER B C 1
ATOM 3520 O O . SER B 1 128 ? -1.74 22.281 12.859 1 97.62 128 SER B O 1
ATOM 3522 N N . PHE B 1 129 ? 0.23 21.625 12.031 1 98.31 129 PHE B N 1
ATOM 3523 C CA . PHE B 1 129 ? 0.424 20.641 13.078 1 98.31 129 PHE B CA 1
ATOM 3524 C C . PHE B 1 129 ? 0.378 21.281 14.461 1 98.31 129 PHE B C 1
ATOM 3526 O O . PHE B 1 129 ? -0.274 20.781 15.367 1 98.31 129 PHE B O 1
ATOM 3533 N N . LEU B 1 130 ? 1.049 22.344 14.594 1 97.81 130 LEU B N 1
ATOM 3534 C CA . LEU B 1 130 ? 1.117 23.016 15.891 1 97.81 130 LEU B CA 1
ATOM 3535 C C . LEU B 1 130 ? -0.271 23.438 16.359 1 97.81 130 LEU B C 1
ATOM 3537 O O . LEU B 1 130 ? -0.558 23.422 17.562 1 97.81 130 LEU B O 1
ATOM 3541 N N . CYS B 1 131 ? -1.099 23.875 15.406 1 97.06 131 CYS B N 1
ATOM 3542 C CA . CYS B 1 131 ? -2.459 24.266 15.773 1 97.06 131 CYS B CA 1
ATOM 3543 C C . CYS B 1 131 ? -3.201 23.078 16.391 1 97.06 131 CYS B C 1
ATOM 3545 O O . CYS B 1 131 ? -3.871 23.234 17.422 1 97.06 131 CYS B O 1
ATOM 3547 N N . TYR B 1 132 ? -3.043 21.906 15.859 1 97.06 132 TYR B N 1
ATOM 3548 C CA . TYR B 1 132 ? -3.701 20.719 16.406 1 97.06 132 TYR B CA 1
ATOM 3549 C C . TYR B 1 132 ? -3.01 20.25 17.688 1 97.06 132 TYR B C 1
ATOM 3551 O O . TYR B 1 132 ? -3.672 19.891 18.656 1 97.06 132 TYR B O 1
ATOM 3559 N N . TYR B 1 133 ? -1.735 20.297 17.656 1 96.5 133 TYR B N 1
ATOM 3560 C CA . TYR B 1 133 ? -0.93 19.844 18.797 1 96.5 133 TYR B CA 1
ATOM 3561 C C . TYR B 1 133 ? -1.237 20.656 20.031 1 96.5 133 TYR B C 1
ATOM 3563 O O . TYR B 1 133 ? -1.365 20.109 21.141 1 96.5 133 TYR B O 1
ATOM 3571 N N . ARG B 1 134 ? -1.42 21.891 19.906 1 93.5 134 ARG B N 1
ATOM 3572 C CA . ARG B 1 134 ? -1.642 22.781 21.031 1 93.5 134 ARG B CA 1
ATOM 3573 C C . ARG B 1 134 ? -3.088 22.719 21.516 1 93.5 134 ARG B C 1
ATOM 3575 O O . ARG B 1 134 ? -3.355 22.812 22.719 1 93.5 134 ARG B O 1
ATOM 3582 N N . ASN B 1 135 ? -3.973 22.594 20.594 1 93.5 135 ASN B N 1
ATOM 3583 C CA . ASN B 1 135 ? -5.379 22.734 20.953 1 93.5 135 ASN B CA 1
ATOM 3584 C C . ASN B 1 135 ? -6.039 21.391 21.203 1 93.5 135 ASN B C 1
ATOM 3586 O O . ASN B 1 135 ? -6.906 21.266 22.062 1 93.5 135 ASN B O 1
ATOM 3590 N N . TYR B 1 136 ? -5.734 20.406 20.391 1 91.81 136 TYR B N 1
ATOM 3591 C CA . TYR B 1 136 ? -6.273 19.062 20.656 1 91.81 136 TYR B CA 1
ATOM 3592 C C . TYR B 1 136 ? -5.461 18.344 21.719 1 91.81 136 TYR B C 1
ATOM 3594 O O . TYR B 1 136 ? -6.012 17.594 22.531 1 91.81 136 TYR B O 1
ATOM 3602 N N . GLY B 1 137 ? -4.199 18.594 21.656 1 81.19 137 GLY B N 1
ATOM 3603 C CA . GLY B 1 137 ? -3.271 18.016 22.625 1 81.19 137 GLY B CA 1
ATOM 3604 C C . GLY B 1 137 ? -3.225 16.5 22.594 1 81.19 137 GLY B C 1
ATOM 3605 O O . GLY B 1 137 ? -3.861 15.883 21.734 1 81.19 137 GLY B O 1
ATOM 3606 N N . ASN B 1 138 ? -2.328 15.891 23.312 1 84.62 138 ASN B N 1
ATOM 3607 C CA . ASN B 1 138 ? -2.197 14.477 23.656 1 84.62 138 ASN B CA 1
ATOM 3608 C C . ASN B 1 138 ? -2.105 13.609 22.406 1 84.62 138 ASN B C 1
ATOM 3610 O O . ASN B 1 138 ? -3.064 12.922 22.047 1 84.62 138 ASN B O 1
ATOM 3614 N N . ILE B 1 139 ? -1.047 13.469 21.797 1 93.12 139 ILE B N 1
ATOM 3615 C CA . ILE B 1 139 ? -0.86 12.547 20.672 1 93.12 139 ILE B CA 1
ATOM 3616 C C . ILE B 1 139 ? -1.197 11.125 21.109 1 93.12 139 ILE B C 1
ATOM 3618 O O . ILE B 1 139 ? -0.698 10.648 22.141 1 93.12 139 ILE B O 1
ATOM 3622 N N . VAL B 1 140 ? -2.037 10.531 20.391 1 94.25 140 VAL B N 1
ATOM 3623 C CA . VAL B 1 140 ? -2.465 9.18 20.734 1 94.25 140 VAL B CA 1
ATOM 3624 C C . VAL B 1 140 ? -1.382 8.172 20.344 1 94.25 140 VAL B C 1
ATOM 3626 O O . VAL B 1 140 ? -0.726 8.336 19.312 1 94.25 140 VAL B O 1
ATOM 3629 N N . SER B 1 141 ? -1.246 7.129 21.172 1 91.81 141 SER B N 1
ATOM 3630 C CA . SER B 1 141 ? -0.21 6.129 20.922 1 91.81 141 SER B CA 1
ATOM 3631 C C . SER B 1 141 ? -0.708 5.035 19.984 1 91.81 141 SER B C 1
ATOM 3633 O O . SER B 1 141 ? 0.088 4.375 19.312 1 91.81 141 SER B O 1
ATOM 3635 N N . GLU B 1 142 ? -1.964 4.887 19.906 1 90.94 142 GLU B N 1
ATOM 3636 C CA . GLU B 1 142 ? -2.555 3.816 19.094 1 90.94 142 GLU B CA 1
ATOM 3637 C C . GLU B 1 142 ? -2.48 4.133 17.609 1 90.94 142 GLU B C 1
ATOM 3639 O O . GLU B 1 142 ? -2.521 5.301 17.219 1 90.94 142 GLU B O 1
ATOM 3644 N N . GLY B 1 143 ? -2.352 3.086 16.859 1 93.69 143 GLY B N 1
ATOM 3645 C CA . GLY B 1 143 ? -2.41 3.258 15.414 1 93.69 143 GLY B CA 1
ATOM 3646 C C . GLY B 1 143 ? -3.744 3.791 14.93 1 93.69 143 GLY B C 1
ATOM 3647 O O . GLY B 1 143 ? -4.797 3.389 15.43 1 93.69 143 GLY B O 1
ATOM 3648 N N . GLN B 1 144 ? -3.639 4.762 14.031 1 94.88 144 GLN B N 1
ATOM 3649 C CA . GLN B 1 144 ? -4.828 5.328 13.406 1 94.88 144 GLN B CA 1
ATOM 3650 C C . GLN B 1 144 ? -4.938 4.902 11.945 1 94.88 144 GLN B C 1
ATOM 3652 O O . GLN B 1 144 ? -3.924 4.625 11.297 1 94.88 144 GLN B O 1
ATOM 3657 N N . PHE B 1 145 ? -6.176 4.844 11.469 1 95.25 145 PHE B N 1
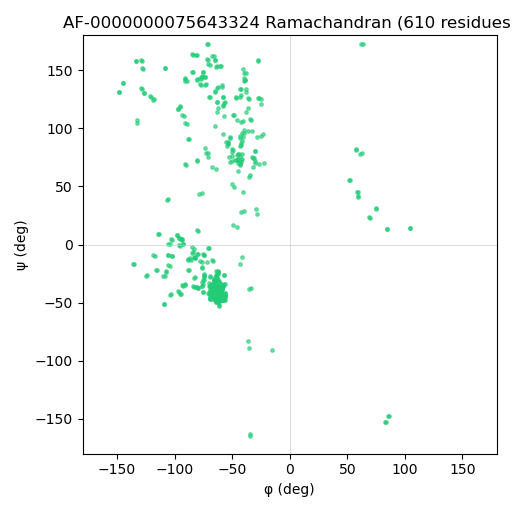ATOM 3658 C CA . PHE B 1 145 ? -6.414 4.504 10.07 1 95.25 145 PHE B CA 1
ATOM 3659 C C . PHE B 1 145 ? -5.809 5.555 9.148 1 95.25 145 PHE B C 1
ATOM 3661 O O . PHE B 1 145 ? -6.086 6.75 9.289 1 95.25 145 PHE B O 1
ATOM 3668 N N . VAL B 1 146 ? -4.941 5.141 8.281 1 95.25 146 VAL B N 1
ATOM 3669 C CA . VAL B 1 146 ? -4.352 6.023 7.285 1 95.25 146 VAL B CA 1
ATOM 3670 C C . VAL B 1 146 ? -5.125 5.914 5.977 1 95.25 146 VAL B C 1
ATOM 3672 O O . VAL B 1 146 ? -5.207 4.836 5.383 1 95.25 146 VAL B O 1
ATOM 3675 N N . PRO B 1 147 ? -5.668 6.977 5.586 1 95.94 147 PRO B N 1
ATOM 3676 C CA . PRO B 1 147 ? -6.469 6.91 4.363 1 95.94 147 PRO B CA 1
ATOM 3677 C C . PRO B 1 147 ? -5.637 6.535 3.135 1 95.94 147 PRO B C 1
ATOM 3679 O O . PRO B 1 147 ? -4.445 6.852 3.07 1 95.94 147 PRO B O 1
ATOM 3682 N N . TYR B 1 148 ? -6.297 5.945 2.188 1 93.62 148 TYR B N 1
ATOM 3683 C CA . TYR B 1 148 ? -5.672 5.547 0.933 1 93.62 148 TYR B CA 1
ATOM 3684 C C . TYR B 1 148 ? -5.555 6.73 -0.019 1 93.62 148 TYR B C 1
ATOM 3686 O O . TYR B 1 148 ? -6.461 7.559 -0.104 1 93.62 148 TYR B O 1
ATOM 3694 N N . SER B 1 149 ? -4.406 6.738 -0.712 1 89.81 149 SER B N 1
ATOM 3695 C CA . SER B 1 149 ? -4.309 7.637 -1.857 1 89.81 149 SER B CA 1
ATOM 3696 C C . SER B 1 149 ? -5.184 7.16 -3.01 1 89.81 149 SER B C 1
ATOM 3698 O O . SER B 1 149 ? -5.742 6.059 -2.959 1 89.81 149 SER B O 1
ATOM 3700 N N . ASP B 1 150 ? -5.289 7.922 -3.98 1 88.88 150 ASP B N 1
ATOM 3701 C CA . ASP B 1 150 ? -6.039 7.52 -5.164 1 88.88 150 ASP B CA 1
ATOM 3702 C C . ASP B 1 150 ? -5.414 6.293 -5.824 1 88.88 150 ASP B C 1
ATOM 3704 O O . ASP B 1 150 ? -6.117 5.359 -6.207 1 88.88 150 ASP B O 1
ATOM 3708 N N . GLU B 1 151 ? -4.09 6.309 -5.918 1 89.25 151 GLU B N 1
ATOM 3709 C CA . GLU B 1 151 ? -3.365 5.191 -6.516 1 89.25 151 GLU B CA 1
ATOM 3710 C C . GLU B 1 151 ? -3.566 3.91 -5.711 1 89.25 151 GLU B C 1
ATOM 3712 O O . GLU B 1 151 ? -3.74 2.832 -6.285 1 89.25 151 GLU B O 1
ATOM 3717 N N . GLU B 1 152 ? -3.582 4.086 -4.445 1 91.31 152 GLU B N 1
ATOM 3718 C CA . GLU B 1 152 ? -3.779 2.922 -3.588 1 91.31 152 GLU B CA 1
ATOM 3719 C C . GLU B 1 152 ? -5.195 2.367 -3.727 1 91.31 152 GLU B C 1
ATOM 3721 O O . GLU B 1 152 ? -5.398 1.152 -3.67 1 91.31 152 GLU B O 1
ATOM 3726 N N . ARG B 1 153 ? -6.137 3.189 -3.881 1 93.69 153 ARG B N 1
ATOM 3727 C CA . ARG B 1 153 ? -7.508 2.73 -4.086 1 93.69 153 ARG B CA 1
ATOM 3728 C C . ARG B 1 153 ? -7.648 2.006 -5.422 1 93.69 153 ARG B C 1
ATOM 3730 O O . ARG B 1 153 ? -8.336 0.99 -5.512 1 93.69 153 ARG B O 1
ATOM 3737 N N . GLU B 1 154 ? -6.988 2.566 -6.379 1 94 154 GLU B N 1
ATOM 3738 C CA . GLU B 1 154 ? -6.996 1.902 -7.676 1 94 154 GLU B CA 1
ATOM 3739 C C . GLU B 1 154 ? -6.355 0.52 -7.594 1 94 154 GLU B C 1
ATOM 3741 O O . GLU B 1 154 ? -6.887 -0.451 -8.133 1 94 154 GLU B O 1
ATOM 3746 N N . GLU B 1 155 ? -5.25 0.495 -6.898 1 92.75 155 GLU B N 1
ATOM 3747 C CA . GLU B 1 155 ? -4.578 -0.787 -6.707 1 92.75 155 GLU B CA 1
ATOM 3748 C C . GLU B 1 155 ? -5.484 -1.782 -5.988 1 92.75 155 GLU B C 1
ATOM 3750 O O . GLU B 1 155 ? -5.488 -2.973 -6.309 1 92.75 155 GLU B O 1
ATOM 3755 N N . ASN B 1 156 ? -6.148 -1.326 -5.035 1 94.56 156 ASN B N 1
ATOM 3756 C CA . ASN B 1 156 ? -7.059 -2.189 -4.293 1 94.56 156 ASN B CA 1
ATOM 3757 C C . ASN B 1 156 ? -8.164 -2.74 -5.184 1 94.56 156 ASN B C 1
ATOM 3759 O O . ASN B 1 156 ? -8.555 -3.902 -5.051 1 94.56 156 ASN B O 1
ATOM 3763 N N . PHE B 1 157 ? -8.648 -1.929 -6.109 1 96.69 157 PHE B N 1
ATOM 3764 C CA . PHE B 1 157 ? -9.656 -2.414 -7.039 1 96.69 157 PHE B CA 1
ATOM 3765 C C . PHE B 1 157 ? -9.062 -3.43 -8.008 1 96.69 157 PHE B C 1
ATOM 3767 O O . PHE B 1 157 ? -9.688 -4.449 -8.312 1 96.69 157 PHE B O 1
ATOM 3774 N N . GLU B 1 158 ? -7.918 -3.107 -8.461 1 95.31 158 GLU B N 1
ATOM 3775 C CA . GLU B 1 158 ? -7.266 -4.035 -9.383 1 95.31 158 GLU B CA 1
ATOM 3776 C C . GLU B 1 158 ? -7.094 -5.414 -8.75 1 95.31 158 GLU B C 1
ATOM 3778 O O . GLU B 1 158 ? -7.434 -6.43 -9.359 1 95.31 158 GLU B O 1
ATOM 3783 N N . ARG B 1 159 ? -6.613 -5.383 -7.566 1 94.81 159 ARG B N 1
ATOM 3784 C CA . ARG B 1 159 ? -6.438 -6.641 -6.848 1 94.81 159 ARG B CA 1
ATOM 3785 C C . ARG B 1 159 ? -7.781 -7.316 -6.594 1 94.81 159 ARG B C 1
ATOM 3787 O O . ARG B 1 159 ? -7.895 -8.539 -6.688 1 94.81 159 ARG B O 1
ATOM 3794 N N . THR B 1 160 ? -8.703 -6.543 -6.285 1 97.38 160 THR B N 1
ATOM 3795 C CA . THR B 1 160 ? -10.039 -7.078 -6.047 1 97.38 160 THR B CA 1
ATOM 3796 C C . THR B 1 160 ? -10.57 -7.773 -7.297 1 97.38 160 THR B C 1
ATOM 3798 O O . THR B 1 160 ? -11.117 -8.875 -7.219 1 97.38 160 THR B O 1
ATOM 3801 N N . TYR B 1 161 ? -10.422 -7.137 -8.453 1 97.31 161 TYR B N 1
ATOM 3802 C CA . TYR B 1 161 ? -10.875 -7.742 -9.703 1 97.31 161 TYR B CA 1
ATOM 3803 C C . TYR B 1 161 ? -10.172 -9.078 -9.945 1 97.31 161 TYR B C 1
ATOM 3805 O O . TYR B 1 161 ? -10.797 -10.039 -10.398 1 97.31 161 TYR B O 1
ATOM 3813 N N . ALA B 1 162 ? -8.945 -9.094 -9.594 1 95.19 162 ALA B N 1
ATOM 3814 C CA . ALA B 1 162 ? -8.188 -10.328 -9.766 1 95.19 162 ALA B CA 1
ATOM 3815 C C . ALA B 1 162 ? -8.672 -11.406 -8.805 1 95.19 162 ALA B C 1
ATOM 3817 O O . ALA B 1 162 ? -8.914 -12.547 -9.203 1 95.19 162 ALA B O 1
ATOM 3818 N N . ILE B 1 163 ? -8.867 -11.086 -7.574 1 96.44 163 ILE B N 1
ATOM 3819 C CA . ILE B 1 163 ? -9.273 -12.031 -6.543 1 96.44 163 ILE B CA 1
ATOM 3820 C C . ILE B 1 163 ? -10.641 -12.617 -6.887 1 96.44 163 ILE B C 1
ATOM 3822 O O . ILE B 1 163 ? -10.867 -13.82 -6.734 1 96.44 163 ILE B O 1
ATOM 3826 N N . VAL B 1 164 ? -11.492 -11.781 -7.371 1 97.19 164 VAL B N 1
ATOM 3827 C CA . VAL B 1 164 ? -12.852 -12.195 -7.699 1 97.19 164 VAL B CA 1
ATOM 3828 C C . VAL B 1 164 ? -12.859 -12.914 -9.047 1 97.19 164 VAL B C 1
ATOM 3830 O O . VAL B 1 164 ? -13.852 -13.539 -9.422 1 97.19 164 VAL B O 1
ATOM 3833 N N . ASP B 1 165 ? -11.742 -12.883 -9.734 1 95 165 ASP B N 1
ATOM 3834 C CA . ASP B 1 165 ? -11.648 -13.461 -11.07 1 95 165 ASP B CA 1
ATOM 3835 C C . ASP B 1 165 ? -12.758 -12.938 -11.977 1 95 165 ASP B C 1
ATOM 3837 O O . ASP B 1 165 ? -13.516 -13.719 -12.547 1 95 165 ASP B O 1
ATOM 3841 N N . VAL B 1 166 ? -12.805 -11.602 -12.062 1 96.12 166 VAL B N 1
ATOM 3842 C CA . VAL B 1 166 ? -13.867 -10.953 -12.828 1 96.12 166 VAL B CA 1
ATOM 3843 C C . VAL B 1 166 ? -13.672 -11.219 -14.32 1 96.12 166 VAL B C 1
ATOM 3845 O O . VAL B 1 166 ? -12.609 -10.922 -14.875 1 96.12 166 VAL B O 1
ATOM 3848 N N . PRO B 1 167 ? -14.688 -11.719 -14.953 1 93.88 167 PRO B N 1
ATOM 3849 C CA . PRO B 1 167 ? -14.555 -11.961 -16.391 1 93.88 167 PRO B CA 1
ATOM 3850 C C . PRO B 1 167 ? -14.383 -10.672 -17.188 1 93.88 167 PRO B C 1
ATOM 3852 O O . PRO B 1 167 ? -14.812 -9.602 -16.766 1 93.88 167 PRO B O 1
ATOM 3855 N N . ARG B 1 168 ? -13.844 -10.82 -18.359 1 93.19 168 ARG B N 1
ATOM 3856 C CA . ARG B 1 168 ? -13.594 -9.672 -19.219 1 93.19 168 ARG B CA 1
ATOM 3857 C C . ARG B 1 168 ? -14.898 -8.977 -19.594 1 93.19 168 ARG B C 1
ATOM 3859 O O . ARG B 1 168 ? -14.961 -7.746 -19.656 1 93.19 168 ARG B O 1
ATOM 3866 N N . SER B 1 169 ? -15.914 -9.773 -19.844 1 95.5 169 SER B N 1
ATOM 3867 C CA . SER B 1 169 ? -17.219 -9.219 -20.219 1 95.5 169 SER B CA 1
ATOM 3868 C C . SER B 1 169 ? 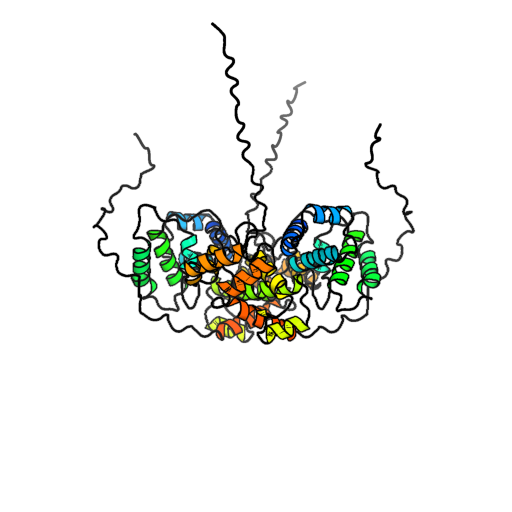-17.75 -8.312 -19.109 1 95.5 169 SER B C 1
ATOM 3870 O O . SER B 1 169 ? -18.312 -7.246 -19.391 1 95.5 169 SER B O 1
ATOM 3872 N N . SER B 1 170 ? -17.562 -8.742 -17.891 1 97.31 170 SER B N 1
ATOM 3873 C CA . SER B 1 170 ? -18.016 -7.93 -16.766 1 97.31 170 SER B CA 1
ATOM 3874 C C . SER B 1 170 ? -17.156 -6.668 -16.641 1 97.31 170 SER B C 1
ATOM 3876 O O . SER B 1 170 ? -17.672 -5.598 -16.312 1 97.31 170 SER B O 1
ATOM 3878 N N . LEU B 1 171 ? -15.836 -6.766 -16.844 1 97.12 171 LEU B N 1
ATOM 3879 C CA . LEU B 1 171 ? -14.953 -5.602 -16.812 1 97.12 171 LEU B CA 1
ATOM 3880 C C . LEU B 1 171 ? -15.375 -4.574 -17.859 1 97.12 171 LEU B C 1
ATOM 3882 O O . LEU B 1 171 ? -15.336 -3.367 -17.594 1 97.12 171 LEU B O 1
ATOM 3886 N N . GLU B 1 172 ? -15.82 -5.02 -19 1 97.81 172 GLU B N 1
ATOM 3887 C CA . GLU B 1 172 ? -16.297 -4.129 -20.047 1 97.81 172 GLU B CA 1
ATOM 3888 C C . GLU B 1 172 ? -17.531 -3.352 -19.609 1 97.81 172 GLU B C 1
ATOM 3890 O O . GLU B 1 172 ? -17.641 -2.15 -19.859 1 97.81 172 GLU B O 1
ATOM 3895 N N . GLU B 1 173 ? -18.406 -4.031 -18.969 1 98.38 173 GLU B N 1
ATOM 3896 C CA . GLU B 1 173 ? -19.609 -3.373 -18.484 1 98.38 173 GLU B CA 1
ATOM 3897 C C . GLU B 1 173 ? -19.281 -2.359 -17.391 1 98.38 173 GLU B C 1
ATOM 3899 O O . GLU B 1 173 ? -19.844 -1.264 -17.359 1 98.38 173 GLU B O 1
ATOM 3904 N N . ILE B 1 174 ? -18.359 -2.738 -16.484 1 98.44 174 ILE B N 1
ATOM 3905 C CA . ILE B 1 174 ? -17.938 -1.816 -15.43 1 98.44 174 ILE B CA 1
ATOM 3906 C C . ILE B 1 174 ? -17.297 -0.584 -16.062 1 98.44 174 ILE B C 1
ATOM 3908 O O . ILE B 1 174 ? -17.562 0.545 -15.641 1 98.44 174 ILE B O 1
ATOM 3912 N N . ALA B 1 175 ? -16.516 -0.775 -17.062 1 98.12 175 ALA B N 1
ATOM 3913 C CA . ALA B 1 175 ? -15.812 0.308 -17.75 1 98.12 175 ALA B CA 1
ATOM 3914 C C . ALA B 1 175 ? -16.797 1.279 -18.391 1 98.12 175 ALA B C 1
ATOM 3916 O O . ALA B 1 175 ? -16.5 2.467 -18.531 1 98.12 175 ALA B O 1
ATOM 3917 N N . LYS B 1 176 ? -17.953 0.81 -18.766 1 97.81 176 LYS B N 1
ATOM 3918 C CA . LYS B 1 176 ? -18.984 1.639 -19.375 1 97.81 176 LYS B CA 1
ATOM 3919 C C . LYS B 1 176 ? -19.797 2.385 -18.312 1 97.81 176 LYS B C 1
ATOM 3921 O O . LYS B 1 176 ? -20.641 3.221 -18.641 1 97.81 176 LYS B O 1
ATOM 3926 N N . GLY B 1 177 ? -19.609 2.002 -17.062 1 96.88 177 GLY B N 1
ATOM 3927 C CA . GLY B 1 177 ? -20.312 2.682 -15.984 1 96.88 177 GLY B CA 1
ATOM 3928 C C . GLY B 1 177 ? -21.469 1.881 -15.43 1 96.88 177 GLY B C 1
ATOM 3929 O O . GLY B 1 177 ? -22.281 2.398 -14.648 1 96.88 177 GLY B O 1
ATOM 3930 N N . ASN B 1 178 ? -21.547 0.591 -15.742 1 97.12 178 ASN B N 1
ATOM 3931 C CA . ASN B 1 178 ? -22.656 -0.253 -15.328 1 97.12 178 ASN B CA 1
ATOM 3932 C C . ASN B 1 178 ? -22.25 -1.218 -14.219 1 97.12 178 ASN B C 1
ATOM 3934 O O . ASN B 1 178 ? -22.656 -2.381 -14.227 1 97.12 178 ASN B O 1
ATOM 3938 N N . ALA B 1 179 ? -21.438 -0.747 -13.312 1 96.81 179 ALA B N 1
ATOM 3939 C CA . ALA B 1 179 ? -20.859 -1.601 -12.281 1 96.81 179 ALA B CA 1
ATOM 3940 C C . ALA B 1 179 ? -21.953 -2.254 -11.438 1 96.81 179 ALA B C 1
ATOM 3942 O O . ALA B 1 179 ? -21.891 -3.451 -11.148 1 96.81 179 ALA B O 1
ATOM 3943 N N . LEU B 1 180 ? -22.984 -1.561 -11.125 1 95.88 180 LEU B N 1
ATOM 3944 C CA . LEU B 1 180 ? -24.016 -2.021 -10.203 1 95.88 180 LEU B CA 1
ATOM 3945 C C . LEU B 1 180 ? -24.906 -3.08 -10.852 1 95.88 180 LEU B C 1
ATOM 3947 O O . LEU B 1 180 ? -25.656 -3.771 -10.164 1 95.88 180 LEU B O 1
ATOM 3951 N N . GLU B 1 181 ? -24.734 -3.264 -12.125 1 94.69 181 GLU B N 1
ATOM 3952 C CA . GLU B 1 181 ? -25.562 -4.215 -12.852 1 94.69 181 GLU B CA 1
ATOM 3953 C C . GLU B 1 181 ? -24.812 -5.516 -13.117 1 94.69 181 GLU B C 1
ATOM 3955 O O . GLU B 1 181 ? -25.406 -6.508 -13.539 1 94.69 181 GLU B O 1
ATOM 3960 N N . VAL B 1 182 ? -23.594 -5.461 -12.844 1 96.56 182 VAL B N 1
ATOM 3961 C CA . VAL B 1 182 ? -22.75 -6.629 -13.109 1 96.56 182 VAL B CA 1
ATOM 3962 C C . VAL B 1 182 ? -22.984 -7.684 -12.031 1 96.56 182 VAL B C 1
ATOM 3964 O O . VAL B 1 182 ? -23.031 -7.359 -10.844 1 96.56 182 VAL B O 1
ATOM 3967 N N . LYS B 1 183 ? -23.078 -8.906 -12.461 1 96.38 183 LYS B N 1
ATOM 3968 C CA . LYS B 1 183 ? -23.391 -10.023 -11.57 1 96.38 183 LYS B CA 1
ATOM 3969 C C . LYS B 1 183 ? -22.328 -10.188 -10.492 1 96.38 183 LYS B C 1
ATOM 3971 O O . LYS B 1 183 ? -22.641 -10.578 -9.359 1 96.38 183 LYS B O 1
ATOM 3976 N N . GLU B 1 184 ? -21.078 -9.859 -10.797 1 96.88 184 GLU B N 1
ATOM 3977 C CA . GLU B 1 184 ? -19.953 -10.086 -9.898 1 96.88 184 GLU B CA 1
ATOM 3978 C C . GLU B 1 184 ? -19.812 -8.945 -8.891 1 96.88 184 GLU B C 1
ATOM 3980 O O . GLU B 1 184 ? -19.047 -9.055 -7.93 1 96.88 184 GLU B O 1
ATOM 3985 N N . PHE B 1 185 ? -20.562 -7.918 -9.031 1 97.69 185 PHE B N 1
ATOM 3986 C CA . PHE B 1 185 ? -20.234 -6.703 -8.289 1 97.69 185 PHE B CA 1
ATOM 3987 C C . PHE B 1 185 ? -20.5 -6.895 -6.801 1 97.69 185 PHE B C 1
ATOM 3989 O O . PHE B 1 185 ? -19.812 -6.301 -5.961 1 97.69 185 PHE B O 1
ATOM 3996 N N . PRO B 1 186 ? -21.531 -7.707 -6.387 1 97.81 186 PRO B N 1
ATOM 3997 C CA . PRO B 1 186 ? -21.656 -7.965 -4.949 1 97.81 186 PRO B CA 1
ATOM 3998 C C . PRO B 1 186 ? -20.375 -8.555 -4.348 1 97.81 186 PRO B C 1
ATOM 4000 O O . PRO B 1 186 ? -19.953 -8.141 -3.27 1 97.81 186 PRO B O 1
ATOM 4003 N N . GLU B 1 187 ? -19.75 -9.508 -5.094 1 97.94 187 GLU B N 1
ATOM 4004 C CA . GLU B 1 187 ? -18.5 -10.094 -4.629 1 97.94 187 GLU B CA 1
ATOM 4005 C C . GLU B 1 187 ? -17.359 -9.07 -4.668 1 97.94 187 GLU B C 1
ATOM 4007 O O . GLU B 1 187 ? -16.5 -9.062 -3.789 1 97.94 187 GLU B O 1
ATOM 4012 N N . ILE B 1 188 ? -17.375 -8.195 -5.656 1 98.31 188 ILE B N 1
ATOM 4013 C CA . ILE B 1 188 ? -16.391 -7.129 -5.785 1 98.31 188 ILE B CA 1
ATOM 4014 C C . ILE B 1 188 ? -16.5 -6.176 -4.598 1 98.31 188 ILE B C 1
ATOM 4016 O O . ILE B 1 188 ? -15.508 -5.871 -3.938 1 98.31 188 ILE B O 1
ATOM 4020 N N . ALA B 1 189 ? -17.734 -5.797 -4.359 1 98 189 ALA B N 1
ATOM 4021 C CA . ALA B 1 189 ? -17.984 -4.863 -3.264 1 98 189 ALA B CA 1
ATOM 4022 C C . ALA B 1 189 ? -17.547 -5.457 -1.929 1 98 189 ALA B C 1
ATOM 4024 O O . ALA B 1 189 ? -16.906 -4.781 -1.126 1 98 189 ALA B O 1
ATOM 4025 N N . PHE B 1 190 ? -17.906 -6.656 -1.754 1 97.75 190 PHE B N 1
ATOM 4026 C CA . PHE B 1 190 ? -17.547 -7.328 -0.508 1 97.75 190 PHE B CA 1
ATOM 4027 C C . PHE B 1 190 ? -16.031 -7.406 -0.348 1 97.75 190 PHE B C 1
ATOM 4029 O O . PHE B 1 190 ? -15.484 -6.957 0.661 1 97.75 190 PHE B O 1
ATOM 4036 N N . THR B 1 191 ? -15.328 -7.91 -1.32 1 97.56 191 THR B N 1
ATOM 4037 C CA . THR B 1 191 ? -13.883 -8.102 -1.262 1 97.56 191 THR B CA 1
ATOM 4038 C C . THR B 1 191 ? -13.172 -6.762 -1.099 1 97.56 191 THR B C 1
ATOM 4040 O O . THR B 1 191 ? -12.281 -6.625 -0.255 1 97.56 191 THR B O 1
ATOM 4043 N N . TYR B 1 192 ? -13.602 -5.762 -1.854 1 97.19 192 TYR B N 1
ATOM 4044 C CA . TYR B 1 192 ? -12.977 -4.445 -1.812 1 97.19 192 TYR B CA 1
ATOM 4045 C C . TYR B 1 192 ? -13.102 -3.826 -0.425 1 97.19 192 TYR B C 1
ATOM 4047 O O . TYR B 1 192 ? -12.125 -3.291 0.111 1 97.19 192 TYR B O 1
ATOM 4055 N N . THR B 1 193 ? -14.273 -3.914 0.138 1 96.38 193 THR B N 1
ATOM 4056 C CA . THR B 1 193 ? -14.523 -3.229 1.4 1 96.38 193 THR B CA 1
ATOM 4057 C C . THR B 1 193 ? -13.852 -3.959 2.557 1 96.38 193 THR B C 1
ATOM 4059 O O . THR B 1 193 ? -13.414 -3.332 3.523 1 96.38 193 THR B O 1
ATOM 4062 N N . ILE B 1 194 ? -13.727 -5.273 2.436 1 94.94 194 ILE B N 1
ATOM 4063 C CA . ILE B 1 194 ? -12.992 -6.027 3.447 1 94.94 194 ILE B CA 1
ATOM 4064 C C . ILE B 1 194 ? -11.5 -5.723 3.34 1 94.94 194 ILE B C 1
ATOM 4066 O O . ILE B 1 194 ? -10.844 -5.445 4.348 1 94.94 194 ILE B O 1
ATOM 4070 N N . ARG B 1 195 ? -10.992 -5.656 2.176 1 93.94 195 ARG B N 1
ATOM 4071 C CA . ARG B 1 195 ? -9.57 -5.422 1.938 1 93.94 195 ARG B CA 1
ATOM 4072 C C . ARG B 1 195 ? -9.156 -4.035 2.426 1 93.94 195 ARG B C 1
ATOM 4074 O O . ARG B 1 195 ? -8.055 -3.857 2.941 1 93.94 195 ARG B O 1
ATOM 4081 N N . THR B 1 196 ? -10.023 -3.092 2.271 1 94.38 196 THR B N 1
ATOM 4082 C CA . THR B 1 196 ? -9.695 -1.711 2.605 1 94.38 196 THR B CA 1
ATOM 4083 C C . THR B 1 196 ? -10.008 -1.419 4.07 1 94.38 196 THR B C 1
ATOM 4085 O O . THR B 1 196 ? -9.625 -0.373 4.598 1 94.38 196 THR B O 1
ATOM 4088 N N . GLY B 1 197 ? -10.734 -2.277 4.695 1 94 197 GLY B N 1
ATOM 4089 C CA . GLY B 1 197 ? -11.125 -2.039 6.078 1 94 197 GLY B CA 1
ATOM 4090 C C . GLY B 1 197 ? -12.367 -1.177 6.207 1 94 197 GLY B C 1
ATOM 4091 O O . GLY B 1 197 ? -12.688 -0.699 7.297 1 94 197 GLY B O 1
ATOM 4092 N N . PHE B 1 198 ? -13.102 -0.979 5.102 1 95.88 198 PHE B N 1
ATOM 4093 C CA . PHE B 1 198 ? -14.297 -0.146 5.105 1 95.88 198 PHE B CA 1
ATOM 4094 C C . PHE B 1 198 ? -15.5 -0.933 5.613 1 95.88 198 PHE B C 1
ATOM 4096 O O . PHE B 1 198 ? -16.547 -0.352 5.918 1 95.88 198 PHE B O 1
ATOM 4103 N N . TYR B 1 199 ? -15.312 -2.266 5.719 1 94.19 199 TYR B N 1
ATOM 4104 C CA . TYR B 1 199 ? -16.391 -3.146 6.176 1 94.19 199 TYR B CA 1
ATOM 4105 C C . TYR B 1 199 ? -15.828 -4.293 7.016 1 94.19 199 TYR B C 1
ATOM 4107 O O . TYR B 1 199 ? -14.758 -4.828 6.711 1 94.19 199 TYR B O 1
ATOM 4115 N N . GLU B 1 200 ? -16.516 -4.555 8.023 1 89.06 200 GLU B N 1
ATOM 4116 C CA . GLU B 1 200 ? -16.281 -5.738 8.844 1 89.06 200 GLU B CA 1
ATOM 4117 C C . GLU B 1 200 ? -17.547 -6.562 9.023 1 89.06 200 GLU B C 1
ATOM 4119 O O . GLU B 1 200 ? -18.578 -6.039 9.461 1 89.06 200 GLU B O 1
ATOM 4124 N N . PRO B 1 201 ? -17.469 -7.789 8.805 1 85 201 PRO B N 1
ATOM 4125 C CA . PRO B 1 201 ? -18.672 -8.609 8.875 1 85 201 PRO B CA 1
ATOM 4126 C C . PRO B 1 201 ? -19.375 -8.508 10.227 1 85 201 PRO B C 1
ATOM 4128 O O . PRO B 1 201 ? -20.609 -8.5 10.289 1 85 201 PRO B O 1
ATOM 4131 N N . GLU B 1 202 ? -18.656 -8.359 11.281 1 84 202 GLU B N 1
ATOM 4132 C CA . GLU B 1 202 ? -19.234 -8.336 12.617 1 84 202 GLU B CA 1
ATOM 4133 C C . GLU B 1 202 ? -19.906 -7 12.906 1 84 202 GLU B C 1
ATOM 4135 O O . GLU B 1 202 ? -20.953 -6.957 13.555 1 84 202 GLU B O 1
ATOM 4140 N N . ASN B 1 203 ? -19.359 -5.93 12.328 1 87.19 203 ASN B N 1
ATOM 4141 C CA . ASN B 1 203 ? -19.797 -4.605 12.75 1 87.19 203 ASN B CA 1
ATOM 4142 C C . ASN B 1 203 ? -20.422 -3.824 11.602 1 87.19 203 ASN B C 1
ATOM 4144 O O . ASN B 1 203 ? -21.031 -2.781 11.812 1 87.19 203 ASN B O 1
ATOM 4148 N N . GLY B 1 204 ? -20.297 -4.379 10.398 1 91.31 204 GLY B N 1
ATOM 4149 C CA . GLY B 1 204 ? -20.812 -3.664 9.242 1 91.31 204 GLY B CA 1
ATOM 4150 C C . GLY B 1 204 ? -19.859 -2.615 8.703 1 91.31 204 GLY B C 1
ATOM 4151 O O . GLY B 1 204 ? -18.641 -2.779 8.789 1 91.31 204 GLY B O 1
ATOM 4152 N N . ALA B 1 205 ? -20.422 -1.603 8.086 1 95.12 205 ALA B N 1
ATOM 4153 C CA . ALA B 1 205 ? -19.609 -0.528 7.512 1 95.12 205 ALA B CA 1
ATOM 4154 C C . ALA B 1 205 ? -18.859 0.243 8.602 1 95.12 205 ALA B C 1
ATOM 4156 O O . ALA B 1 205 ? -19.453 0.585 9.633 1 95.12 205 ALA B O 1
ATOM 4157 N N . ASN B 1 206 ? -17.656 0.437 8.398 1 95.31 206 ASN B N 1
ATOM 4158 C CA . ASN B 1 206 ? -16.875 1.275 9.297 1 95.31 206 ASN B CA 1
ATOM 4159 C C . ASN B 1 206 ? -16.922 2.742 8.875 1 95.31 206 ASN B C 1
ATOM 4161 O O . ASN B 1 206 ? -16.047 3.209 8.148 1 95.31 206 ASN B O 1
ATOM 4165 N N . ARG B 1 207 ? -17.828 3.48 9.359 1 96.88 207 ARG B N 1
ATOM 4166 C CA . ARG B 1 207 ? -18.078 4.852 8.93 1 96.88 207 ARG B CA 1
ATOM 4167 C C . ARG B 1 207 ? -16.906 5.762 9.281 1 96.88 207 ARG B C 1
ATOM 4169 O O . ARG B 1 207 ? -16.609 6.719 8.562 1 96.88 207 ARG B O 1
ATOM 4176 N N . GLU B 1 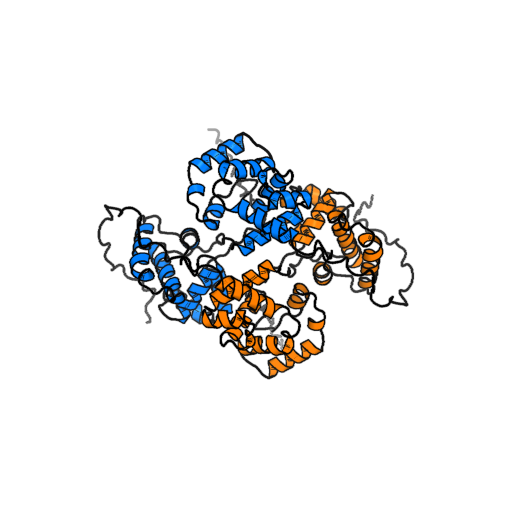208 ? -16.203 5.406 10.359 1 95.75 208 GLU B N 1
ATOM 4177 C CA . GLU B 1 208 ? -15.047 6.203 10.742 1 95.75 208 GLU B CA 1
ATOM 4178 C C . GLU B 1 208 ? -13.938 6.086 9.703 1 95.75 208 GLU B C 1
ATOM 4180 O O . GLU B 1 208 ? -13.359 7.094 9.289 1 95.75 208 GLU B O 1
ATOM 4185 N N . HIS B 1 209 ? -13.695 4.867 9.25 1 96.31 209 HIS B N 1
ATOM 4186 C CA . HIS B 1 209 ? -12.703 4.664 8.203 1 96.31 209 HIS B CA 1
ATOM 4187 C C . HIS B 1 209 ? -13.125 5.328 6.898 1 96.31 209 HIS B C 1
ATOM 4189 O O . HIS B 1 209 ? -12.305 5.969 6.227 1 96.31 209 HIS B O 1
ATOM 4195 N N . LEU B 1 210 ? -14.398 5.195 6.629 1 97.62 210 LEU B N 1
ATOM 4196 C CA . LEU B 1 210 ? -14.914 5.797 5.402 1 97.62 210 LEU B CA 1
ATOM 4197 C C . LEU B 1 210 ? -14.789 7.312 5.445 1 97.62 210 LEU B C 1
ATOM 4199 O O . LEU B 1 210 ? -14.344 7.934 4.477 1 97.62 210 LEU B O 1
ATOM 4203 N N . PHE B 1 211 ? -15.18 7.902 6.594 1 98.06 211 PHE B N 1
ATOM 4204 C CA . PHE B 1 211 ? -15.086 9.352 6.734 1 98.06 211 PHE B CA 1
ATOM 4205 C C . PHE B 1 211 ? -13.633 9.805 6.664 1 98.06 211 PHE B C 1
ATOM 4207 O O . PHE B 1 211 ? -13.32 10.781 5.973 1 98.06 211 PHE B O 1
ATOM 4214 N N . THR B 1 212 ? -12.75 9.062 7.305 1 97.62 212 THR B N 1
ATOM 4215 C CA . THR B 1 212 ? -11.336 9.406 7.297 1 97.62 212 THR B CA 1
ATOM 4216 C C . THR B 1 212 ? -10.758 9.312 5.887 1 97.62 212 THR B C 1
ATOM 4218 O O . THR B 1 212 ? -9.891 10.102 5.508 1 97.62 212 THR B O 1
ATOM 4221 N N . ASN B 1 213 ? -11.25 8.367 5.137 1 96.94 213 ASN B N 1
ATOM 4222 C CA . ASN B 1 213 ? -10.711 8.156 3.797 1 96.94 213 ASN B CA 1
ATOM 4223 C C . ASN B 1 213 ? -11.203 9.219 2.818 1 96.94 213 ASN B C 1
ATOM 4225 O O . ASN B 1 213 ? -10.461 9.648 1.938 1 96.94 213 ASN B O 1
ATOM 4229 N N . PHE B 1 214 ? -12.453 9.633 3.021 1 96.69 214 PHE B N 1
ATOM 4230 C CA . PHE B 1 214 ? -13.047 10.414 1.944 1 96.69 214 PHE B CA 1
ATOM 4231 C C . PHE B 1 214 ? -13.352 11.836 2.412 1 96.69 214 PHE B C 1
ATOM 4233 O O . PHE B 1 214 ? -13.539 12.734 1.593 1 96.69 214 PHE B O 1
ATOM 4240 N N . GLY B 1 215 ? -13.492 12.094 3.652 1 96.12 215 GLY B N 1
ATOM 4241 C CA . GLY B 1 215 ? -13.75 13.422 4.195 1 96.12 215 GLY B CA 1
ATOM 4242 C C . GLY B 1 215 ? -15.133 13.938 3.859 1 96.12 215 GLY B C 1
ATOM 4243 O O . GLY B 1 215 ? -15.352 15.156 3.799 1 96.12 215 GLY B O 1
ATOM 4244 N N . ILE B 1 216 ? -16.078 13.055 3.568 1 96.88 216 ILE B N 1
ATOM 4245 C CA . ILE B 1 216 ? -17.422 13.445 3.186 1 96.88 216 ILE B CA 1
ATOM 4246 C C . ILE B 1 216 ? -18.344 13.398 4.406 1 96.88 216 ILE B C 1
ATOM 4248 O O . ILE B 1 216 ? -18.641 12.312 4.922 1 96.88 216 ILE B O 1
ATOM 4252 N N . PRO B 1 217 ? -18.906 14.516 4.836 1 96.44 217 PRO B N 1
ATOM 4253 C CA . PRO B 1 217 ? -19.672 14.578 6.086 1 96.44 217 PRO B CA 1
ATOM 4254 C C . PRO B 1 217 ? -20.938 13.719 6.043 1 96.44 217 PRO B C 1
ATOM 4256 O O . PRO B 1 217 ? -21.375 13.219 7.082 1 96.44 217 PRO B O 1
ATOM 4259 N N . GLU B 1 218 ? -21.484 13.5 4.875 1 97.19 218 GLU B N 1
ATOM 4260 C CA . GLU B 1 218 ? -22.688 12.695 4.711 1 97.19 218 GLU B CA 1
ATOM 4261 C C . GLU B 1 218 ? -22.5 11.289 5.281 1 97.19 218 GLU B C 1
ATOM 4263 O O . GLU B 1 218 ? -23.453 10.656 5.719 1 97.19 218 GLU B O 1
ATOM 4268 N N . ILE B 1 219 ? -21.312 10.844 5.312 1 98.06 219 ILE B N 1
ATOM 4269 C CA . ILE B 1 219 ? -20.984 9.508 5.789 1 98.06 219 ILE B CA 1
ATOM 4270 C C . ILE B 1 219 ? -21.391 9.359 7.254 1 98.06 219 ILE B C 1
ATOM 4272 O O . ILE B 1 219 ? -21.891 8.312 7.664 1 98.06 219 ILE B O 1
ATOM 4276 N N . LEU B 1 220 ? -21.234 10.461 8.016 1 97.5 220 LEU B N 1
ATOM 4277 C CA . LEU B 1 220 ? -21.484 10.391 9.445 1 97.5 220 LEU B CA 1
ATOM 4278 C C . LEU B 1 220 ? -22.906 10.852 9.773 1 97.5 220 LEU B C 1
ATOM 4280 O O . LEU B 1 220 ? -23.266 10.969 10.945 1 97.5 220 LEU B O 1
ATOM 4284 N N . SER B 1 221 ? -23.672 11.117 8.828 1 97.44 221 SER B N 1
ATOM 4285 C CA . SER B 1 221 ? -25.016 11.656 9.031 1 97.44 221 SER B CA 1
ATOM 4286 C C . SER B 1 221 ? -25.953 10.602 9.609 1 97.44 221 SER B C 1
ATOM 4288 O O . SER B 1 221 ? -25.719 9.398 9.445 1 97.44 221 SER B O 1
ATOM 4290 N N . GLU B 1 222 ? -27 11.078 10.203 1 97.31 222 GLU B N 1
ATOM 4291 C CA . GLU B 1 222 ? -28.062 10.203 10.711 1 97.31 222 GLU B CA 1
ATOM 4292 C C . GLU B 1 222 ? -28.766 9.492 9.562 1 97.31 222 GLU B C 1
ATOM 4294 O O . GLU B 1 222 ? -29.172 8.336 9.703 1 97.31 222 GLU B O 1
ATOM 4299 N N . LYS B 1 223 ? -28.859 10.164 8.531 1 97.38 223 LYS B N 1
ATOM 4300 C CA . LYS B 1 223 ? -29.516 9.57 7.363 1 97.38 223 LYS B CA 1
ATOM 4301 C C . LYS B 1 223 ? -28.781 8.312 6.918 1 97.38 223 LYS B C 1
ATOM 4303 O O . LYS B 1 223 ? -29.406 7.285 6.652 1 97.38 223 LYS B O 1
ATOM 4308 N N . THR B 1 224 ? -27.469 8.398 6.836 1 98 224 THR B N 1
ATOM 4309 C CA . THR B 1 224 ? -26.672 7.242 6.43 1 98 224 THR B CA 1
ATOM 4310 C C . THR B 1 224 ? -26.766 6.125 7.461 1 98 224 THR B C 1
ATOM 4312 O O . THR B 1 224 ? -26.906 4.953 7.102 1 98 224 THR B O 1
ATOM 4315 N N . SER B 1 225 ? -26.75 6.496 8.711 1 97.06 225 SER B N 1
ATOM 4316 C CA . SER B 1 225 ? -26.875 5.52 9.781 1 97.06 225 SER B CA 1
ATOM 4317 C C . SER B 1 225 ? -28.203 4.773 9.695 1 97.06 225 SER B C 1
ATOM 4319 O O . SER B 1 225 ? -28.234 3.547 9.82 1 97.06 225 SER B O 1
ATOM 4321 N N . CYS B 1 226 ? -29.234 5.465 9.461 1 97.81 226 CYS B N 1
ATOM 4322 C CA . CYS B 1 226 ? -30.562 4.871 9.336 1 97.81 226 CYS B CA 1
ATOM 4323 C C . CYS B 1 226 ? -30.656 3.982 8.109 1 97.81 226 CYS B C 1
ATOM 4325 O O . CYS B 1 226 ? -31.266 2.912 8.148 1 97.81 226 CYS B O 1
ATOM 4327 N N . CYS B 1 227 ? -30.062 4.465 7.055 1 98.19 227 CYS B N 1
ATOM 4328 C CA . CYS B 1 227 ? -30.047 3.678 5.824 1 98.19 227 CYS B CA 1
ATOM 4329 C C . CYS B 1 227 ? -29.359 2.338 6.051 1 98.19 227 CYS B C 1
ATOM 4331 O O . CYS B 1 227 ? -29.875 1.293 5.656 1 98.19 227 CYS B O 1
ATOM 4333 N N . GLU B 1 228 ? -28.234 2.346 6.738 1 97.38 228 GLU B N 1
ATOM 4334 C CA . GLU B 1 228 ? -27.516 1.119 7.043 1 97.38 228 GLU B CA 1
ATOM 4335 C C . GLU B 1 228 ? -28.344 0.168 7.887 1 97.38 228 GLU B C 1
ATOM 4337 O O . GLU B 1 228 ? -28.359 -1.041 7.648 1 97.38 228 GLU B O 1
ATOM 4342 N N . ALA B 1 229 ? -28.953 0.773 8.867 1 95.81 229 ALA B N 1
ATOM 4343 C CA . ALA B 1 229 ? -29.781 -0.034 9.75 1 95.81 229 ALA B CA 1
ATOM 4344 C C . ALA B 1 229 ? -30.906 -0.704 8.969 1 95.81 229 ALA B C 1
ATOM 4346 O O . ALA B 1 229 ? -31.219 -1.875 9.195 1 95.81 229 ALA B O 1
ATOM 4347 N N . SER B 1 230 ? -31.469 0 8.141 1 97.44 230 SER B N 1
ATOM 4348 C CA . SER B 1 230 ? -32.562 -0.53 7.32 1 97.44 230 SER B CA 1
ATOM 4349 C C . SER B 1 230 ? -32.062 -1.683 6.445 1 97.44 230 SER B C 1
ATOM 4351 O O . SER B 1 230 ? -32.719 -2.717 6.348 1 97.44 230 SER B O 1
ATOM 4353 N N . VAL B 1 231 ? -30.953 -1.493 5.812 1 96.94 231 VAL B N 1
ATOM 4354 C CA . VAL B 1 231 ? -30.391 -2.535 4.953 1 96.94 231 VAL B CA 1
ATOM 4355 C C . VAL B 1 231 ? -30.078 -3.775 5.785 1 96.94 231 VAL B C 1
ATOM 4357 O O . VAL B 1 231 ? -30.328 -4.902 5.348 1 96.94 231 VAL B O 1
ATOM 4360 N N . ARG B 1 232 ? -29.578 -3.576 6.914 1 93.88 232 ARG B N 1
ATOM 4361 C CA . ARG B 1 232 ? -29.203 -4.688 7.785 1 93.88 232 ARG B CA 1
ATOM 4362 C C . ARG B 1 232 ? -30.438 -5.508 8.172 1 93.88 232 ARG B C 1
ATOM 4364 O O . ARG B 1 232 ? -30.328 -6.719 8.375 1 93.88 232 ARG B O 1
ATOM 4371 N N . GLN B 1 233 ? -31.547 -4.852 8.273 1 94.06 233 GLN B N 1
ATOM 4372 C CA . GLN B 1 233 ? -32.781 -5.535 8.609 1 94.06 233 GLN B CA 1
ATOM 4373 C C . GLN B 1 233 ? -33.312 -6.348 7.426 1 94.06 233 GLN B C 1
ATOM 4375 O O . GLN B 1 233 ? -33.938 -7.391 7.609 1 94.06 233 GLN B O 1
ATOM 4380 N N . GLN B 1 234 ? -32.969 -5.883 6.32 1 95.25 234 GLN B N 1
ATOM 4381 C CA . GLN B 1 234 ? -33.531 -6.477 5.109 1 95.25 234 GLN B CA 1
ATOM 4382 C C . GLN B 1 234 ? -32.625 -7.578 4.57 1 95.25 234 GLN B C 1
ATOM 4384 O O . GLN B 1 234 ? -33.094 -8.523 3.939 1 95.25 234 GLN B O 1
ATOM 4389 N N . TYR B 1 235 ? -31.344 -7.402 4.695 1 93.12 235 TYR B N 1
ATOM 4390 C CA . TYR B 1 235 ? -30.375 -8.336 4.137 1 93.12 235 TYR B CA 1
ATOM 4391 C C . TYR B 1 235 ? -29.516 -8.961 5.238 1 93.12 235 TYR B C 1
ATOM 4393 O O . TYR B 1 235 ? -28.75 -8.266 5.91 1 93.12 235 TYR B O 1
ATOM 4401 N N . CYS B 1 236 ? -29.531 -10.266 5.242 1 86.81 236 CYS B N 1
ATOM 4402 C CA . CYS B 1 236 ? -28.938 -10.922 6.398 1 86.81 236 CYS B CA 1
ATOM 4403 C C . CYS B 1 236 ? -27.562 -11.5 6.051 1 86.81 236 CYS B C 1
ATOM 4405 O O . CYS B 1 236 ? -26.75 -11.766 6.941 1 86.81 236 CYS B O 1
ATOM 4407 N N . GLU B 1 237 ? -27.328 -11.648 4.797 1 90.94 237 GLU B N 1
ATOM 4408 C CA . GLU B 1 237 ? -26.109 -12.391 4.477 1 90.94 237 GLU B CA 1
ATOM 4409 C C . GLU B 1 237 ? -25.219 -11.609 3.502 1 90.94 237 GLU B C 1
ATOM 4411 O O . GLU B 1 237 ? -25.734 -10.828 2.693 1 90.94 237 GLU B O 1
ATOM 4416 N N . GLU B 1 238 ? -23.969 -11.883 3.652 1 92.5 238 GLU B N 1
ATOM 4417 C CA . GLU B 1 238 ? -23 -11.383 2.688 1 92.5 238 GLU B CA 1
ATOM 4418 C C . GLU B 1 238 ? -22.906 -12.305 1.474 1 92.5 238 GLU B C 1
ATOM 4420 O O . GLU B 1 238 ? -23.125 -13.508 1.582 1 92.5 238 GLU B O 1
ATOM 4425 N N . PRO B 1 239 ? -22.625 -11.766 0.291 1 95.69 239 PRO B N 1
ATOM 4426 C CA . PRO B 1 239 ? -22.156 -10.406 0.003 1 95.69 239 PRO B CA 1
ATOM 4427 C C . PRO B 1 239 ? -23.297 -9.438 -0.292 1 95.69 239 PRO B C 1
ATOM 4429 O O . PRO B 1 239 ? -23.062 -8.242 -0.479 1 95.69 239 PRO B O 1
ATOM 4432 N N . ALA B 1 240 ? -24.531 -9.906 -0.248 1 95.44 240 ALA B N 1
ATOM 4433 C CA . ALA B 1 240 ? -25.688 -9.094 -0.611 1 95.44 240 ALA B CA 1
ATOM 4434 C C . ALA B 1 240 ? -25.828 -7.895 0.32 1 95.44 240 ALA B C 1
ATOM 4436 O O . ALA B 1 240 ? -26.125 -6.785 -0.129 1 95.44 240 ALA B O 1
ATOM 4437 N N . ARG B 1 241 ? -25.609 -8.094 1.552 1 96.5 241 ARG B N 1
ATOM 4438 C CA . ARG B 1 241 ? -25.766 -7.016 2.523 1 96.5 241 ARG B CA 1
ATOM 4439 C C . ARG B 1 241 ? -24.781 -5.879 2.221 1 96.5 241 ARG B C 1
ATOM 4441 O O . ARG B 1 241 ? -25.172 -4.707 2.213 1 96.5 241 ARG B O 1
ATOM 4448 N N . VAL B 1 242 ? -23.531 -6.223 1.987 1 97.38 242 VAL B N 1
ATOM 4449 C CA . VAL B 1 242 ? -22.516 -5.211 1.7 1 97.38 242 VAL B CA 1
ATOM 4450 C C . VAL B 1 242 ? -22.875 -4.477 0.409 1 97.38 242 VAL B C 1
ATOM 4452 O O . VAL B 1 242 ? -22.781 -3.25 0.339 1 97.38 242 VAL B O 1
ATOM 4455 N N . PHE B 1 243 ? -23.297 -5.258 -0.523 1 97.56 243 PHE B N 1
ATOM 4456 C CA . PHE B 1 243 ? -23.641 -4.691 -1.819 1 97.56 243 PHE B CA 1
ATOM 4457 C C . PHE B 1 243 ? -24.781 -3.695 -1.681 1 97.56 243 PHE B C 1
ATOM 4459 O O . PHE B 1 243 ? -24.703 -2.574 -2.188 1 97.56 243 PHE B O 1
ATOM 4466 N N . GLN B 1 244 ? -25.781 -4.074 -1.006 1 97.25 244 GLN B N 1
ATOM 4467 C CA . GLN B 1 244 ? -26.953 -3.221 -0.858 1 97.25 244 GLN B CA 1
ATOM 4468 C C . GLN B 1 244 ? -26.641 -2.004 0.009 1 97.25 244 GLN B C 1
ATOM 4470 O O . GLN B 1 244 ? -27.172 -0.919 -0.219 1 97.25 244 GLN B O 1
ATOM 4475 N N . THR B 1 245 ? -25.812 -2.184 1.01 1 97.69 245 THR B N 1
ATOM 4476 C CA . THR B 1 245 ? -25.375 -1.046 1.808 1 97.69 245 THR B CA 1
ATOM 4477 C C . THR B 1 245 ? -24.672 -0.01 0.932 1 97.69 245 THR B C 1
ATOM 4479 O O . THR B 1 245 ? -24.984 1.181 0.999 1 97.69 245 THR B O 1
ATOM 4482 N N . PHE B 1 246 ? -23.781 -0.49 0.135 1 97.56 246 PHE B N 1
ATOM 4483 C CA . PHE B 1 246 ? -23.062 0.406 -0.756 1 97.56 246 PHE B CA 1
ATOM 4484 C C . PHE B 1 246 ? -24 1.059 -1.757 1 97.56 246 PHE B C 1
ATOM 4486 O O . PHE B 1 246 ? -23.969 2.277 -1.942 1 97.56 246 PHE B O 1
ATOM 4493 N N . LYS B 1 247 ? -24.781 0.311 -2.373 1 97.12 247 LYS B N 1
ATOM 4494 C CA . LYS B 1 247 ? -25.672 0.772 -3.436 1 97.12 247 LYS B CA 1
ATOM 4495 C C . LYS B 1 247 ? -26.688 1.776 -2.904 1 97.12 247 LYS B C 1
ATOM 4497 O O . LYS B 1 247 ? -26.891 2.836 -3.5 1 97.12 247 LYS B O 1
ATOM 4502 N N . GLN B 1 248 ? -27.266 1.542 -1.767 1 97.19 248 GLN B N 1
ATOM 4503 C CA . GLN B 1 248 ? -28.375 2.336 -1.275 1 97.19 248 GLN B CA 1
ATOM 4504 C C . GLN B 1 248 ? -27.891 3.504 -0.423 1 97.19 248 GLN B C 1
ATOM 4506 O O . GLN B 1 248 ? -28.5 4.578 -0.434 1 97.19 248 GLN B O 1
ATOM 4511 N N . CYS B 1 249 ? -26.812 3.254 0.294 1 98.25 249 CYS B N 1
ATOM 4512 C CA . CYS B 1 249 ? -26.484 4.215 1.343 1 98.25 249 CYS B CA 1
ATOM 4513 C C . CYS B 1 249 ? -25.281 5.051 0.959 1 98.25 249 CYS B C 1
ATOM 4515 O O . CYS B 1 249 ? -25.094 6.164 1.462 1 98.25 249 CYS B O 1
ATOM 4517 N N . TYR B 1 250 ? -24.375 4.535 0.031 1 97.75 250 TYR B N 1
ATOM 4518 C CA . TYR B 1 250 ? -23.109 5.215 -0.149 1 97.75 250 TYR B CA 1
ATOM 4519 C C . TYR B 1 250 ? -22.891 5.602 -1.608 1 97.75 250 TYR B C 1
ATOM 4521 O O . TYR B 1 250 ? -22.203 6.586 -1.904 1 97.75 250 TYR B O 1
ATOM 4529 N N . ALA B 1 251 ? -23.469 4.922 -2.545 1 95.94 251 ALA B N 1
ATOM 4530 C CA . ALA B 1 251 ? -23.109 5.012 -3.961 1 95.94 251 ALA B CA 1
ATOM 4531 C C . ALA B 1 251 ? -23.391 6.41 -4.508 1 95.94 251 ALA B C 1
ATOM 4533 O O . ALA B 1 251 ? -22.719 6.855 -5.441 1 95.94 251 ALA B O 1
ATOM 4534 N N . SER B 1 252 ? -24.25 7.152 -3.902 1 94.12 252 SER B N 1
ATOM 4535 C CA . SER B 1 252 ? -24.672 8.445 -4.438 1 94.12 252 SER B CA 1
ATOM 4536 C C . SER B 1 252 ? -23.594 9.508 -4.219 1 94.12 252 SER B C 1
ATOM 4538 O O . SER B 1 252 ? -23.562 10.516 -4.93 1 94.12 252 SER B O 1
ATOM 4540 N N . PHE B 1 253 ? -22.703 9.219 -3.244 1 94.81 253 PHE B N 1
ATOM 4541 C CA . PHE B 1 253 ? -21.797 10.328 -2.979 1 94.81 253 PHE B CA 1
ATOM 4542 C C . PHE B 1 253 ? -20.359 9.844 -2.855 1 94.81 253 PHE B C 1
ATOM 4544 O O . PHE B 1 253 ? -19.422 10.641 -2.926 1 94.81 253 PHE B O 1
ATOM 4551 N N . LEU B 1 254 ? -20.109 8.594 -2.664 1 96.75 254 LEU B N 1
ATOM 4552 C CA . LEU B 1 254 ? -18.734 8.109 -2.645 1 96.75 254 LEU B CA 1
ATOM 4553 C C . LEU B 1 254 ? -18.172 7.992 -4.059 1 96.75 254 LEU B C 1
ATOM 4555 O O . LEU B 1 254 ? -18.891 7.578 -4.977 1 96.75 254 LEU B O 1
ATOM 4559 N N . PRO B 1 255 ? -16.922 8.297 -4.281 1 96.06 255 PRO B N 1
ATOM 4560 C CA . PRO B 1 255 ? -16.328 8.219 -5.621 1 96.06 255 PRO B CA 1
ATOM 4561 C C . PRO B 1 255 ? -15.93 6.793 -6 1 96.06 255 PRO B C 1
ATOM 4563 O O . PRO B 1 255 ? -15.281 6.582 -7.027 1 96.06 255 PRO B O 1
ATOM 4566 N N . THR B 1 256 ? -16.312 5.82 -5.328 1 96.5 256 THR B N 1
ATOM 4567 C CA . THR B 1 256 ? -15.859 4.438 -5.445 1 96.5 256 THR B CA 1
ATOM 4568 C C . THR B 1 256 ? -16.25 3.857 -6.805 1 96.5 256 THR B C 1
ATOM 4570 O O . THR B 1 256 ? -15.453 3.143 -7.426 1 96.5 256 THR B O 1
ATOM 4573 N N . LEU B 1 257 ? -17.438 4.141 -7.297 1 97.25 257 LEU B N 1
ATOM 4574 C CA . LEU B 1 257 ? -17.875 3.633 -8.594 1 97.25 257 LEU B CA 1
ATOM 4575 C C . LEU B 1 257 ? -17 4.199 -9.711 1 97.25 257 LEU B C 1
ATOM 4577 O O . LEU B 1 257 ? -16.703 3.5 -10.68 1 97.25 257 LEU B O 1
ATOM 4581 N N . GLY B 1 258 ? -16.703 5.457 -9.531 1 97.25 258 GLY B N 1
ATOM 4582 C CA . GLY B 1 258 ? -15.789 6.051 -10.5 1 97.25 258 GLY B CA 1
ATOM 4583 C C . GLY B 1 258 ? -14.438 5.367 -10.547 1 97.25 258 GLY B C 1
ATOM 4584 O O . GLY B 1 258 ? -13.906 5.105 -11.625 1 97.25 258 GLY B O 1
ATOM 4585 N N . THR B 1 259 ? -13.898 5.082 -9.398 1 97.12 259 THR B N 1
ATOM 4586 C CA . THR B 1 259 ? -12.617 4.395 -9.312 1 97.12 259 THR B CA 1
ATOM 4587 C C . THR B 1 259 ? -12.703 3.002 -9.93 1 97.12 259 THR B C 1
ATOM 4589 O O . THR B 1 259 ? -11.812 2.586 -10.672 1 97.12 259 THR B O 1
ATOM 4592 N N . ALA B 1 260 ? -13.758 2.322 -9.602 1 98 260 ALA B N 1
ATOM 4593 C CA . ALA B 1 260 ? -13.977 0.997 -10.172 1 98 260 ALA B CA 1
ATOM 4594 C C . ALA B 1 260 ? -13.984 1.049 -11.695 1 98 260 ALA B C 1
ATOM 4596 O O . ALA B 1 260 ? -13.391 0.193 -12.359 1 98 260 ALA B O 1
ATOM 4597 N N . GLN B 1 261 ? -14.648 2.045 -12.211 1 98.12 261 GLN B N 1
ATOM 4598 C CA . GLN B 1 261 ? -14.773 2.225 -13.656 1 98.12 261 GLN B CA 1
ATOM 4599 C C . GLN B 1 261 ? -13.414 2.51 -14.289 1 98.12 261 GLN B C 1
ATOM 4601 O O . GLN B 1 261 ? -13.062 1.912 -15.312 1 98.12 261 GLN B O 1
ATOM 4606 N N . GLU B 1 262 ? -12.695 3.389 -13.719 1 96.88 262 GLU B N 1
ATOM 4607 C CA . GLU B 1 262 ? -11.391 3.781 -14.25 1 96.88 262 GLU B CA 1
ATOM 4608 C C . GLU B 1 262 ? -10.422 2.602 -14.266 1 96.88 262 GLU B C 1
ATOM 4610 O O . GLU B 1 262 ? -9.703 2.396 -15.242 1 96.88 262 GLU B O 1
ATOM 4615 N N . VAL B 1 263 ? -10.406 1.849 -13.203 1 97.12 263 VAL B N 1
ATOM 4616 C CA . VAL B 1 263 ? -9.508 0.703 -13.125 1 97.12 263 VAL B CA 1
ATOM 4617 C C . VAL B 1 263 ? -9.891 -0.335 -14.172 1 97.12 263 VAL B C 1
ATOM 4619 O O . VAL B 1 263 ? -9.023 -0.922 -14.82 1 97.12 263 VAL B O 1
ATOM 4622 N N . ALA B 1 264 ? -11.172 -0.562 -14.32 1 97.88 264 ALA B N 1
ATOM 4623 C CA . ALA B 1 264 ? -11.625 -1.497 -15.344 1 97.88 264 ALA B CA 1
ATOM 4624 C C . ALA B 1 264 ? -11.148 -1.064 -16.734 1 97.88 264 ALA B C 1
ATOM 4626 O O . ALA B 1 264 ? -10.688 -1.889 -17.516 1 97.88 264 ALA B O 1
ATOM 4627 N N . LYS B 1 265 ? -11.258 0.214 -17.047 1 97.19 265 LYS B N 1
ATOM 4628 C CA . LYS B 1 265 ? -10.781 0.747 -18.328 1 97.19 265 LYS B CA 1
ATOM 4629 C C . LYS B 1 265 ? -9.297 0.476 -18.516 1 97.19 265 LYS B C 1
ATOM 4631 O O . LYS B 1 265 ? -8.867 0.053 -19.594 1 97.19 265 LYS B O 1
ATOM 4636 N N . GLU B 1 266 ? -8.586 0.743 -17.484 1 93.62 266 GLU B N 1
ATOM 4637 C CA . GLU B 1 266 ? -7.137 0.558 -17.547 1 93.62 266 GLU B CA 1
ATOM 4638 C C . GLU B 1 266 ? -6.777 -0.904 -17.797 1 93.62 266 GLU B C 1
ATOM 4640 O O . GLU B 1 266 ? -5.867 -1.199 -18.578 1 93.62 266 GLU B O 1
ATOM 4645 N N . LEU B 1 267 ? -7.441 -1.775 -17.141 1 93.62 267 LEU B N 1
ATOM 4646 C CA . LEU B 1 267 ? -7.164 -3.201 -17.266 1 93.62 267 LEU B CA 1
ATOM 4647 C C . LEU B 1 267 ? -7.484 -3.695 -18.672 1 93.62 267 LEU B C 1
ATOM 4649 O O . LEU B 1 267 ? -6.816 -4.594 -19.188 1 93.62 267 LEU B O 1
ATOM 4653 N N . LEU B 1 268 ? -8.5 -3.133 -19.266 1 93.81 268 LEU B N 1
ATOM 4654 C CA . LEU B 1 268 ? -8.914 -3.541 -20.594 1 93.81 268 LEU B CA 1
ATOM 4655 C C . LEU B 1 268 ? -7.945 -3.014 -21.656 1 93.81 268 LEU B C 1
ATOM 4657 O O . LEU B 1 268 ? -7.855 -3.566 -22.75 1 93.81 268 LEU B O 1
ATOM 4661 N N . GLU B 1 269 ? -7.262 -1.948 -21.375 1 87.94 269 GLU B N 1
ATOM 4662 C CA . GLU B 1 269 ? -6.324 -1.348 -22.312 1 87.94 269 GLU B CA 1
ATOM 4663 C C . GLU B 1 269 ? -4.969 -2.047 -22.266 1 87.94 269 GLU B C 1
ATOM 4665 O O . GLU B 1 269 ? -4.164 -1.923 -23.188 1 87.94 269 GLU B O 1
ATOM 4670 N N . LYS B 1 270 ? -4.621 -2.598 -21.141 1 75.94 270 LYS B N 1
ATOM 4671 C CA . LYS B 1 270 ? -3.344 -3.297 -21.047 1 75.94 270 LYS B CA 1
ATOM 4672 C C . LYS B 1 270 ? -3.262 -4.426 -22.062 1 75.94 270 LYS B C 1
ATOM 4674 O O . LYS B 1 270 ? -4.203 -5.215 -22.203 1 75.94 270 LYS B O 1
ATOM 4679 N N . PRO B 1 271 ? -2.234 -4.246 -22.938 1 61.75 271 PRO B N 1
ATOM 4680 C CA . PRO B 1 271 ? -2.125 -5.277 -23.969 1 61.75 271 PRO B CA 1
ATOM 4681 C C . PRO B 1 271 ? -1.991 -6.684 -23.391 1 61.75 271 PRO B C 1
ATOM 4683 O O . PRO B 1 271 ? -1.376 -6.863 -22.328 1 61.75 271 PRO B O 1
ATOM 4686 N N . VAL B 1 272 ? -2.885 -7.555 -23.75 1 52.78 272 VAL B N 1
ATOM 4687 C CA . VAL B 1 272 ? -2.754 -8.969 -23.406 1 52.78 272 VAL B CA 1
ATOM 4688 C C . VAL B 1 272 ? -1.38 -9.477 -23.828 1 52.78 272 VAL B C 1
ATOM 4690 O O . VAL B 1 272 ? -1.027 -9.422 -25.016 1 52.78 272 VAL B O 1
ATOM 4693 N N . PRO B 1 273 ? -0.416 -9.414 -22.891 1 51.28 273 PRO B N 1
ATOM 4694 C CA . PRO B 1 273 ? 0.891 -9.875 -23.375 1 51.28 273 PRO B CA 1
ATOM 4695 C C . PRO B 1 273 ? 0.797 -11.141 -24.219 1 51.28 273 PRO B C 1
ATOM 4697 O O . PRO B 1 273 ? -0.129 -11.938 -24.047 1 51.28 273 PRO B O 1
ATOM 4700 N N . SER B 1 274 ? 1.503 -11.062 -25.312 1 47.03 274 SER B N 1
ATOM 4701 C CA . SER B 1 274 ? 1.661 -12.242 -26.156 1 47.03 274 SER B CA 1
ATOM 4702 C C . SER B 1 274 ? 2.029 -13.469 -25.344 1 47.03 274 SER B C 1
ATOM 4704 O O . SER B 1 274 ? 2.689 -13.352 -24.297 1 47.03 274 SER B O 1
ATOM 4706 N N . PRO B 1 275 ? 1.334 -14.461 -25.5 1 43.38 275 PRO B N 1
ATOM 4707 C CA . PRO B 1 275 ? 1.603 -15.727 -24.812 1 43.38 275 PRO B CA 1
ATOM 4708 C C . PRO B 1 275 ? 3.096 -15.984 -24.625 1 43.38 275 PRO B C 1
ATOM 4710 O O . PRO B 1 275 ? 3.908 -15.586 -25.453 1 43.38 275 PRO B O 1
ATOM 4713 N N . PRO B 1 276 ? 3.576 -15.867 -23.406 1 42 276 PRO B N 1
ATOM 4714 C CA . PRO B 1 276 ? 4.988 -16.234 -23.281 1 42 276 PRO B CA 1
ATOM 4715 C C . PRO B 1 276 ? 5.426 -17.25 -24.344 1 42 276 PRO B C 1
ATOM 4717 O O . PRO B 1 276 ? 4.609 -18.047 -24.812 1 42 276 PRO B O 1
ATOM 4720 N N . CYS B 1 277 ? 6.477 -16.938 -25.094 1 39.59 277 CYS B N 1
ATOM 4721 C CA . CYS B 1 277 ? 7.098 -17.859 -26.031 1 39.59 277 CYS B CA 1
ATOM 4722 C C . CYS B 1 277 ? 7.117 -19.281 -25.469 1 39.59 277 CYS B C 1
ATOM 4724 O O . CYS B 1 277 ? 7.285 -19.469 -24.266 1 39.59 277 CYS B O 1
ATOM 4726 N N . LYS B 1 278 ? 6.73 -20.234 -26.172 1 39.62 278 LYS B N 1
ATOM 4727 C CA . LYS B 1 278 ? 6.73 -21.688 -26.141 1 39.62 278 LYS B CA 1
ATOM 4728 C C . LYS B 1 278 ? 7.988 -22.219 -25.453 1 39.62 278 LYS B C 1
ATOM 4730 O O . LYS B 1 278 ? 8.188 -23.438 -25.359 1 39.62 278 LYS B O 1
ATOM 4735 N N . SER B 1 279 ? 9.25 -21.531 -25.672 1 37 279 SER B N 1
ATOM 4736 C CA . SER B 1 279 ? 10.398 -22.406 -25.406 1 37 279 SER B CA 1
ATOM 4737 C C . SER B 1 279 ? 10.57 -22.656 -23.922 1 37 279 SER B C 1
ATOM 4739 O O . SER B 1 279 ? 10.789 -21.734 -23.141 1 37 279 SER B O 1
ATOM 4741 N N . CYS B 1 280 ? 9.805 -23.516 -23.328 1 41.31 280 CYS B N 1
ATOM 4742 C CA . CYS B 1 280 ? 10.203 -24.156 -22.078 1 41.31 280 CYS B CA 1
ATOM 4743 C C . CYS B 1 280 ? 11.719 -24.266 -21.969 1 41.31 280 CYS B C 1
ATOM 4745 O O . CYS B 1 280 ? 12.289 -25.328 -22.25 1 41.31 280 CYS B O 1
ATOM 4747 N N . GLY B 1 281 ? 12.453 -23.422 -22.594 1 36.88 281 GLY B N 1
ATOM 4748 C CA . GLY B 1 281 ? 13.898 -23.578 -22.484 1 36.88 281 GLY B CA 1
ATOM 4749 C C . GLY B 1 281 ? 14.375 -23.719 -21.047 1 36.88 281 GLY B C 1
ATOM 4750 O O . GLY B 1 281 ? 14.656 -22.734 -20.375 1 36.88 281 GLY B O 1
ATOM 4751 N N . GLY B 1 282 ? 13.789 -24.656 -20.281 1 38.81 282 GLY B N 1
ATOM 4752 C CA . GLY B 1 282 ? 14.273 -25.078 -18.984 1 38.81 282 GLY B CA 1
ATOM 4753 C C . GLY B 1 282 ? 15.781 -25.172 -18.906 1 38.81 282 GLY B C 1
ATOM 4754 O O . GLY B 1 282 ? 16.469 -25.109 -19.922 1 38.81 282 GLY B O 1
ATOM 4755 N N . PRO B 1 283 ? 16.391 -24.797 -17.797 1 40.56 283 PRO B N 1
ATOM 4756 C CA . PRO B 1 283 ? 17.812 -25.109 -17.719 1 40.56 283 PRO B CA 1
ATOM 4757 C C . PRO B 1 283 ? 18.156 -26.484 -18.281 1 40.56 283 PRO B C 1
ATOM 4759 O O . PRO B 1 283 ? 17.266 -27.328 -18.422 1 40.56 283 PRO B O 1
ATOM 4762 N N . ALA B 1 284 ? 19.344 -26.75 -18.891 1 37.81 284 ALA B N 1
ATOM 4763 C CA . ALA B 1 284 ? 19.906 -28.016 -19.375 1 37.81 284 ALA B CA 1
ATOM 4764 C C . ALA B 1 284 ? 19.531 -29.172 -18.453 1 37.81 284 ALA B C 1
ATOM 4766 O O . ALA B 1 284 ? 19.438 -28.984 -17.234 1 37.81 284 ALA B O 1
ATOM 4767 N N . PRO B 1 285 ? 18.938 -30.25 -18.969 1 36.59 285 PRO B N 1
ATOM 4768 C CA . PRO B 1 285 ? 18.594 -31.438 -18.188 1 36.59 285 PRO B CA 1
ATOM 4769 C C . PRO B 1 285 ? 19.672 -31.859 -17.203 1 36.59 285 PRO B C 1
ATOM 4771 O O . PRO B 1 285 ? 20.859 -31.812 -17.547 1 36.59 285 PRO B O 1
ATOM 4774 N N . CYS B 1 286 ? 19.531 -31.656 -15.938 1 36.78 286 CYS B N 1
ATOM 4775 C CA . CYS B 1 286 ? 20.469 -32.312 -15.039 1 36.78 286 CYS B CA 1
ATOM 4776 C C . CYS B 1 286 ? 20.734 -33.75 -15.492 1 36.78 286 CYS B C 1
ATOM 4778 O O . CYS B 1 286 ? 19.812 -34.531 -15.648 1 36.78 286 CYS B O 1
ATOM 4780 N N . THR B 1 287 ? 21.75 -34.094 -16.234 1 34.88 287 THR B N 1
ATOM 4781 C CA . THR B 1 287 ? 22.109 -35.438 -16.609 1 34.88 287 THR B CA 1
ATOM 4782 C C . THR B 1 287 ? 21.828 -36.406 -15.461 1 34.88 287 THR B C 1
ATOM 4784 O O . THR B 1 287 ? 21.328 -37.531 -15.688 1 34.88 287 THR B O 1
ATOM 4787 N N . SER B 1 288 ? 22.781 -36.562 -14.414 1 33.94 288 SER B N 1
ATOM 4788 C CA . SER B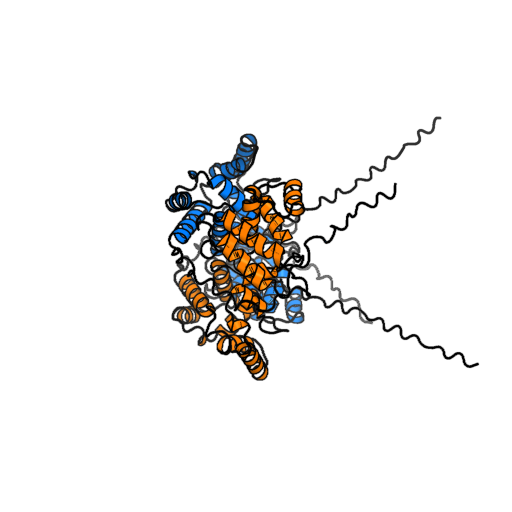 1 288 ? 22.875 -37.75 -13.539 1 33.94 288 SER B CA 1
ATOM 4789 C C . SER B 1 288 ? 21.797 -37.688 -12.453 1 33.94 288 SER B C 1
ATOM 4791 O O . SER B 1 288 ? 22.031 -37.156 -11.375 1 33.94 288 SER B O 1
ATOM 4793 N N . CYS B 1 289 ? 20.609 -37.344 -12.719 1 35.78 289 CYS B N 1
ATOM 4794 C CA . CYS B 1 289 ? 19.656 -37.562 -11.633 1 35.78 289 CYS B CA 1
ATOM 4795 C C . CYS B 1 289 ? 19.672 -39.031 -11.18 1 35.78 289 CYS B C 1
ATOM 4797 O O . CYS B 1 289 ? 19.344 -39.906 -11.953 1 35.78 289 CYS B O 1
ATOM 4799 N N . PRO B 1 290 ? 20.484 -39.5 -10.25 1 32.12 290 PRO B N 1
ATOM 4800 C CA . PRO B 1 290 ? 20.297 -40.906 -9.891 1 32.12 290 PRO B CA 1
ATOM 4801 C C . PRO B 1 290 ? 18.812 -41.312 -9.852 1 32.12 290 PRO B C 1
ATOM 4803 O O . PRO B 1 290 ? 17.953 -40.438 -9.68 1 32.12 290 PRO B O 1
ATOM 4806 N N . HIS B 1 291 ? 18.422 -42.594 -10.328 1 28.14 291 HIS B N 1
ATOM 4807 C CA . HIS B 1 291 ? 17.156 -43.281 -10.484 1 28.14 291 HIS B CA 1
ATOM 4808 C C . HIS B 1 291 ? 16.172 -42.906 -9.383 1 28.14 291 HIS B C 1
ATOM 4810 O O . HIS B 1 291 ? 16.562 -42.312 -8.375 1 28.14 291 HIS B O 1
ATOM 4816 N N . SER B 1 292 ? 14.938 -43.906 -9.211 1 27.02 292 SER B N 1
ATOM 4817 C CA . SER B 1 292 ? 13.625 -44.094 -8.609 1 27.02 292 SER B CA 1
ATOM 4818 C C . SER B 1 292 ? 13.711 -44.094 -7.086 1 27.02 292 SER B C 1
ATOM 4820 O O . SER B 1 292 ? 14.211 -45.062 -6.5 1 27.02 292 SER B O 1
ATOM 4822 N N . ILE B 1 293 ? 14 -43.281 -6.312 1 29.61 293 ILE B N 1
ATOM 4823 C CA . ILE B 1 293 ? 13.719 -43.719 -4.949 1 29.61 293 ILE B CA 1
ATOM 4824 C C . ILE B 1 293 ? 12.297 -44.281 -4.863 1 29.61 293 ILE B C 1
ATOM 4826 O O . ILE B 1 293 ? 11.344 -43.625 -5.277 1 29.61 293 ILE B O 1
ATOM 4830 N N . PRO B 1 294 ? 12.023 -45.562 -4.656 1 25.89 294 PRO B N 1
ATOM 4831 C CA . PRO B 1 294 ? 10.695 -46.188 -4.559 1 25.89 294 PRO B CA 1
ATOM 4832 C C . PRO B 1 294 ? 9.719 -45.344 -3.738 1 25.89 294 PRO B C 1
ATOM 4834 O O . PRO B 1 294 ? 10.133 -44.625 -2.826 1 25.89 294 PRO B O 1
ATOM 4837 N N . ARG B 1 295 ? 8.5 -45.031 -4.254 1 28.39 295 ARG B N 1
ATOM 4838 C CA . ARG B 1 295 ? 7.289 -44.406 -3.725 1 28.39 295 ARG B CA 1
ATOM 4839 C C . ARG B 1 295 ? 6.957 -44.938 -2.34 1 28.39 295 ARG B C 1
ATOM 4841 O O . ARG B 1 295 ? 5.902 -44.625 -1.78 1 28.39 295 ARG B O 1
ATOM 4848 N N . ASN B 1 296 ? 7.492 -46.094 -1.82 1 23.81 296 ASN B N 1
ATOM 4849 C CA . ASN B 1 296 ? 6.883 -46.812 -0.699 1 23.81 296 ASN B CA 1
ATOM 4850 C C . ASN B 1 296 ? 7.066 -46.031 0.611 1 23.81 296 ASN B C 1
ATOM 4852 O O . ASN B 1 296 ? 6.973 -46.625 1.692 1 23.81 296 ASN B O 1
ATOM 4856 N N . HIS B 1 297 ? 7.816 -45.156 0.744 1 24.39 297 HIS B N 1
ATOM 4857 C CA . HIS B 1 297 ? 7.945 -45 2.189 1 24.39 297 HIS B CA 1
ATOM 4858 C C . HIS B 1 297 ? 6.617 -44.594 2.822 1 24.39 297 HIS B C 1
ATOM 4860 O O . HIS B 1 297 ? 5.895 -43.75 2.285 1 24.39 297 HIS B O 1
ATOM 4866 N N . SER B 1 298 ? 6.004 -45.469 3.66 1 22.91 298 SER B N 1
ATOM 4867 C CA . SER B 1 298 ? 4.836 -45.469 4.535 1 22.91 298 SER B CA 1
ATOM 4868 C C . SER B 1 298 ? 4.641 -44.125 5.195 1 22.91 298 SER B C 1
ATOM 4870 O O . SER B 1 298 ? 5.605 -43.5 5.621 1 22.91 298 SER B O 1
ATOM 4872 N N . ARG B 1 299 ? 3.604 -43.531 4.938 1 24.66 299 ARG B N 1
ATOM 4873 C CA . ARG B 1 299 ? 3.014 -42.406 5.66 1 24.66 299 ARG B CA 1
ATOM 4874 C C . ARG B 1 299 ? 3.086 -42.625 7.168 1 24.66 299 ARG B C 1
ATOM 4876 O O . ARG B 1 299 ? 2.695 -43.688 7.668 1 24.66 299 ARG B O 1
ATOM 4883 N N . PRO B 1 300 ? 4.07 -42.219 7.926 1 24.42 300 PRO B N 1
ATOM 4884 C CA . PRO B 1 300 ? 3.801 -42.5 9.344 1 24.42 300 PRO B CA 1
ATOM 4885 C C . PRO B 1 300 ? 2.342 -42.25 9.719 1 24.42 300 PRO B C 1
ATOM 4887 O O . PRO B 1 300 ? 1.764 -41.219 9.328 1 24.42 300 PRO B O 1
ATOM 4890 N N . CYS B 1 301 ? 1.515 -43.406 9.766 1 22.77 301 CYS B N 1
ATOM 4891 C CA . CYS B 1 301 ? 0.197 -43.594 10.352 1 22.77 301 CYS B CA 1
ATOM 4892 C C . CYS B 1 301 ? 0.098 -42.938 11.711 1 22.77 301 CYS B C 1
ATOM 4894 O O . CYS B 1 301 ? 0.763 -43.344 12.664 1 22.77 301 CYS B O 1
ATOM 4896 N N . TYR B 1 302 ? 0.11 -41.781 11.961 1 21.17 302 TYR B N 1
ATOM 4897 C CA . TYR B 1 302 ? -0.151 -41.344 13.32 1 21.17 302 TYR B CA 1
ATOM 4898 C C . TYR B 1 302 ? -1.409 -42 13.883 1 21.17 302 TYR B C 1
ATOM 4900 O O . TYR B 1 302 ? -2.424 -41.344 14.086 1 21.17 302 TYR B O 1
ATOM 4908 N N . ASN B 1 303 ? -2.01 -43.219 13.258 1 18.12 303 ASN B N 1
ATOM 4909 C CA . ASN B 1 303 ? -3.029 -43.969 13.992 1 18.12 303 ASN B CA 1
ATOM 4910 C C . ASN B 1 303 ? -2.432 -44.719 15.18 1 18.12 303 ASN B C 1
ATOM 4912 O O . ASN B 1 303 ? -1.632 -45.625 15.008 1 18.12 303 ASN B O 1
ATOM 4916 N N . GLY B 1 304 ? -2.02 -44.344 16.328 1 20.19 304 GLY B N 1
ATOM 4917 C CA . GLY B 1 304 ? -2.172 -45.312 17.406 1 20.19 304 GLY B CA 1
ATOM 4918 C C . GLY B 1 304 ? -3.488 -46.062 17.359 1 20.19 304 GLY B C 1
ATOM 4919 O O . GLY B 1 304 ? -4.406 -45.656 16.641 1 20.19 304 GLY B O 1
ATOM 4920 N N . GLN B 1 305 ? -3.584 -47.406 17.891 1 17.72 305 GLN B N 1
ATOM 4921 C CA . GLN B 1 305 ? -4.52 -48.469 18.25 1 17.72 305 GLN B CA 1
ATOM 4922 C C . GLN B 1 305 ? -5.699 -47.906 19.047 1 17.72 305 GLN B C 1
ATOM 4924 O O . GLN B 1 305 ? -5.504 -47.219 20.047 1 17.72 305 GLN B O 1
ATOM 4929 N N . CYS B 1 306 ? -6.941 -47.719 18.703 1 18.38 306 CYS B N 1
ATOM 4930 C CA . CYS B 1 306 ? -8.016 -48.188 19.562 1 18.38 306 CYS B CA 1
ATOM 4931 C C . CYS B 1 306 ? -7.891 -49.688 19.797 1 18.38 306 CYS B C 1
ATOM 4933 O O . CYS B 1 306 ? -7.797 -50.469 18.844 1 18.38 306 CYS B O 1
ATOM 4935 N N . TYR B 1 307 ? -7.543 -50.031 21.078 1 17.75 307 TYR B N 1
ATOM 4936 C CA . TYR B 1 307 ? -8.414 -50.844 21.922 1 17.75 307 TYR B CA 1
ATOM 4937 C C . TYR B 1 307 ? -9.82 -50.25 21.984 1 17.75 307 TYR B C 1
ATOM 4939 O O . TYR B 1 307 ? -9.984 -49.031 21.891 1 17.75 307 TYR B O 1
#

Secondary structure (DSSP, 8-state):
-------------------------SSEE-HHHHHHHHHHHTT--HHHHHHHHHTTS-SSHHHHHHHHHHHHHTT-EETTTEE-HHHHGGGB---TT---HHHHHHHHHHHHTTTS-TT-HHHHHHHHHHHHHHHT--B--S-EEPPPPHHHHHHHHHHHHHHHT--HHHHHHHHTT-GGGSTTHHHHHHHHHHHHTSEETTTEE-HHHHHHHH--GGGGSHHHHHHHHHHHHH--STTHHHHHHIIIIITTT-THHHHHHHHHHHHHHS-------S----S---S-------S------------/--------------------------SEE-HHHHHHHHHHHTT--HHHHHHHHHTTS-SSHHHHHHHHHHHHHTT-EETTTEE-HHHHGGGB---TT---HHHHHHHHHHHHTTTS-TT-HHHHHHHHHHHHHHHT--B--S-EEPPPPHHHHHHHHHHHHHHHT--HHHHHHHHTT-GGGSTTHHHHHHHHHHHHTSEETTTEE-HHHHHHHH--GGGGSHHHHHHHHHHHHH--STTHHHHHHIIIIITTT-THHHHHHHHHHHHHHS-------S----S---S-------S------------

pLDDT: mean 82.06, std 25.59, range [17.22, 98.69]

Nearest PDB structures (foldseek):
  8by4-assembly1_A  TM=6.066E-01  e=2.474E-02  Aedes albopictus
  6opb-assembly3_B  TM=6.354E-01  e=5.375E-02  Aedes aegypti
  6oii-assembly1_A  TM=6.770E-01  e=1.222E-01  Aedes aegypti
  6qq4-assembly2_B  TM=5.707E-01  e=5.033E-01  Drosophila melanogaster
  6jpm-assembly2_B  TM=6.375E-01  e=7.944E-01  Chrysopa pallens

Radius of gyration: 28.8 Å; Cα contacts (8 Å, |Δi|>4): 690; chains: 2; bounding box: 84×85×91 Å

Foldseek 3Di:
DPPPPPPPPPPPPPPPPPPPPPLVDAPWDFLVRQLVVQCVVLVHDPVRSVVCVVVVQDPDQSSLSSLLSSCVVLVQADLQPGGNPLALLVQFAADPVQPCLVVQLVVQLVVQQVVDDSVPRSRNSSSNNSSSCVRRHDGDGTIDHRADDLVRLLVLLLVLCVVLVPDLVLLVCLLVLNLLVRPSNLSSLQSSCSVNVQADPVPGGDLSNVCNHQVDCLSVDPQLVVLLVVLCVVDPDPSVSSSSSCVRRPVVPDCSSVSNNVSSVVVNPPPPPDDPDPPPPPPDPPPCPDDDPDPPDDDPPVPPPPD/DPPPPPPPPPPPPPPPPPPPPPLVDAPWDFLVRQLVVLCVVLVHDPVRSVVCVVVVQDPDQSSLSSLLSSCVVLVQADLQPGGNPLALLVQFAADPVDPCLVVQLVVQCVVQQVPDDSVPRSNNSSSNNSSSCVRRHDGDGTTDHRADDLVRLLVLLLVLCVVLVPDLVLLVCLLVLNLLVRPSNLSSLQSSCSVNVQADPVPGGDLSNVCNHQVDCLSVDPQLVVLLVVLCVVDPDPSVSSSSSCVPRPVVPDCSSVSNNVSSVVVNPPPPPDDPD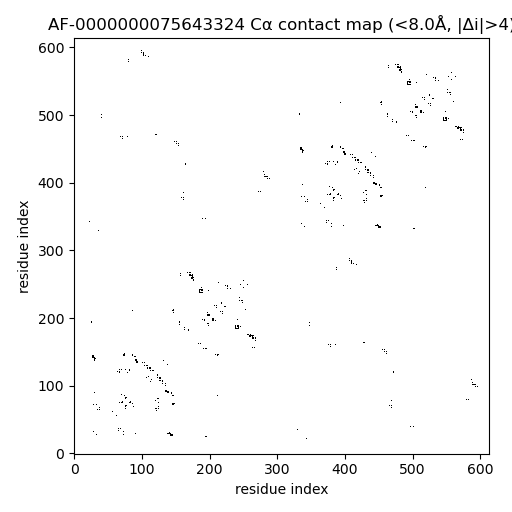PPPVPPDPPPCPPDDPDPPDDDPPPDDDDD

InterPro domains:
  IPR006170 Pheromone/general odorant binding protein [PF01395] (21-135)
  IPR036728 Pheromone/general odorant binding protein superfamily [G3DSA:1.10.238.20] (30-157)
  IPR036728 Pheromone/general odorant binding protein superfamily [SSF47565] (13-153)

Solvent-accessible surface area (backbone atoms only — not comparable to full-atom values): 35138 Å² total; per-residue (Å²): 137,84,79,76,78,75,78,76,74,76,72,74,74,67,74,76,72,68,72,68,72,75,59,80,68,44,61,57,48,22,60,64,57,35,46,52,52,34,29,59,60,68,68,50,52,70,68,56,53,48,49,33,59,76,61,65,55,52,100,42,71,71,47,16,46,46,44,30,24,26,31,50,71,48,51,19,49,37,91,67,78,39,70,35,62,67,41,51,55,70,47,35,46,53,55,89,84,55,84,52,33,67,60,52,26,51,51,40,36,56,68,63,30,63,76,49,60,76,85,42,51,38,58,39,38,32,48,45,48,49,28,46,52,70,41,30,25,58,73,42,79,61,61,33,82,39,42,65,52,72,51,52,49,39,46,46,46,52,51,29,43,57,53,66,60,61,50,67,71,51,36,54,38,20,42,73,68,41,42,92,73,35,87,58,36,32,59,43,44,35,32,39,29,48,69,62,42,36,32,38,91,91,75,38,70,31,51,68,52,46,26,41,46,65,63,45,71,64,55,75,32,68,66,34,52,50,42,45,51,51,40,54,73,73,32,86,48,81,38,54,31,53,29,49,36,38,61,75,52,37,53,89,74,51,65,59,65,57,47,51,17,52,43,29,44,52,61,68,64,50,72,76,60,70,70,74,75,80,73,79,73,60,79,79,75,77,77,84,63,76,83,80,74,75,86,65,74,74,69,83,64,86,69,75,82,82,124,135,83,78,74,78,72,75,74,74,73,74,73,72,66,74,74,73,69,73,68,70,76,60,79,68,43,65,57,50,22,59,66,57,38,44,54,51,33,28,58,60,68,67,50,51,70,68,56,54,49,50,33,59,76,59,67,55,51,98,41,72,70,46,15,46,45,45,31,26,27,31,49,70,49,51,19,48,36,91,69,78,38,71,35,64,68,42,52,55,72,46,37,47,52,55,88,85,55,85,52,32,68,60,52,25,51,50,41,38,57,68,64,31,63,76,49,60,77,86,43,52,40,59,40,39,33,47,46,46,48,28,45,51,69,41,30,26,57,71,41,80,60,61,33,82,39,43,66,51,72,50,53,50,38,46,47,45,51,51,30,42,57,55,68,60,62,49,68,72,52,36,52,39,21,40,75,68,42,44,91,73,36,87,59,35,32,58,41,46,33,32,39,28,48,71,61,43,37,32,38,93,90,75,39,69,31,48,66,53,46,27,39,48,66,64,45,69,66,54,76,32,66,66,34,52,50,42,44,52,52,40,55,74,73,33,87,48,82,38,55,30,51,28,50,36,38,61,75,54,37,54,90,75,50,66,58,65,56,47,50,17,53,42,30,44,52,60,69,63,50,74,74,60,72,69,73,76,80,72,77,72,58,78,79,76,75,77,83,64,76,82,79,76,76,86,67,76,72,69,85,67,85,66,79,81,82,128

Sequence (614 aa):
MKFYYSTLVVALVLPALIMASHWKSPHLKSWKEAQEECADYLRLTDETVERYENQGYPDENSTHKLIHCILVTVNAWNEDSGVKDYVIKNFFYPSPSDTCYVNRTHECLCETVSPLPRHSQLKRAHKSFLCYYRNYGNIVSEGQFVPYSDEEREENFERTYAIVDVPRSSLEEIAKGNALEVKEFPEIAFTYTIRTGFYEPENGANREHLFTNFGIPEILSEKTSCCEASVRQQYCEEPARVFQTFKQCYASFLPTLGTAQEVAKELLEKPVPSPPCKSCGGPAPCTSCPHSIPRNHSRPCYNGQCYMKFYYSTLVVALVLPALIMASHWKSPHLKSWKEAQEECADYLRLTDETVERYENQGYPDENSTHKLIHCILVTVNAWNEDSGVKDYVIKNFFYPSPSDTCYVNRTHECLCETVSPLPRHSQLKRAHKSFLCYYRNYGNIVSEGQFVPYSDEEREENFERTYAIVDVPRSSLEEIAKGNALEVKEFPEIAFTYTIRTGFYEPENGANREHLFTNFGIPEILSEKTSCCEASVRQQYCEEPARVFQTFKQCYASFLPTLGTAQEVAKELLEKPVPSPPCKSCGGPAPCTSCPHSIPRNHSRPCYNGQCY

Organism: Culex quinquefasciatus (NCBI:txid7176)